Protein AF-0000000085090890 (afdb_homodimer)

Sequence (606 aa):
MTRFHVTATGHSLNYLPEYIATRHGFFKELGLEVSVTVPQPWDLVLDELADGTADAALGGIWVPSMYRNTVKEYTAFAQVSNRCPLALVKRGDSTDFNVAEIRGKTVLMKSGNGASVGLFFKMLLKENGVDPKSVDYIQDLDGVMLSKLFQGGMGDYFVIDNVSARIMVEKNPKLSLAMEMVKDGGEIPWSVYYRETATITPEVLDAQKRFCIGLDKAIKWILEHDAETFKEELAELFPAAPVDILVDLTNNYRRHNMWTTPSVSRVGYERWQLGIADGRLVKDPFPYETIVNDGPASAARSTMTRFHVTATGHSLNYLPEYIATRHGFFKELGLEVSVTVPQPWDLVLDELADGTADAALGGIWVPSMYRNTVKEYTAFAQVSNRCPLALVKRGDSTDFNVAEIRGKTVLMKSGNGASVGLFFKMLLKENGVDPKSVDYIQDLDGVMLSKLFQGGMGDYFVIDNVSARIMVEKNPKLSLAMEMVKDGGEIPWSVYYRETATITPEVLDAQKRFCIGLDKAIKWILEHDAETFKEELAELFPAAPVDILVDLTNNYRRHNMWTTPSVSRVGYERWQLGIADGRLVKDPFPYETIVNDGPASAARST

Solvent-accessible surface area (backbone atoms only — not comparable to full-atom values): 30826 Å² total; per-residue (Å²): 116,45,78,39,31,34,26,23,53,63,88,53,76,68,46,43,34,59,54,45,10,59,74,73,37,40,28,51,75,62,40,30,47,71,46,76,47,64,51,82,64,45,72,50,34,58,53,31,46,73,72,60,73,24,66,28,30,38,37,47,54,63,55,41,52,46,25,46,94,39,76,50,54,33,33,32,38,31,25,56,18,33,19,43,65,35,20,33,34,29,67,46,81,39,84,82,62,54,79,64,69,47,61,74,33,34,35,35,34,42,13,72,90,32,53,59,55,59,34,49,52,40,39,51,34,44,77,63,75,29,61,54,84,48,37,46,67,48,41,28,47,54,58,70,59,47,52,50,41,40,76,31,61,50,59,53,32,37,47,39,47,40,71,59,44,52,54,49,30,71,76,35,78,61,33,26,69,53,44,47,23,40,74,74,58,51,64,23,48,45,27,26,33,28,33,57,47,91,74,66,42,73,68,50,47,50,52,47,20,41,48,27,37,14,36,35,53,21,38,52,49,54,68,74,42,64,36,77,80,48,39,68,58,50,31,70,75,37,71,90,49,61,50,71,58,52,32,54,50,48,42,50,35,57,75,41,44,24,57,81,52,25,46,63,48,66,70,16,39,57,52,43,31,49,29,41,24,74,52,57,56,31,92,60,63,72,60,67,74,75,42,38,47,51,61,29,18,54,54,29,70,75,99,116,45,80,40,32,34,26,24,52,63,88,55,75,67,48,44,34,59,55,47,11,58,75,72,38,41,27,52,76,61,41,30,48,71,46,77,48,63,52,84,63,44,72,50,36,58,54,31,45,73,73,59,73,24,66,28,30,38,37,46,54,64,55,39,52,44,24,46,93,40,75,49,55,31,32,31,40,30,25,56,19,33,19,43,66,37,20,33,34,29,69,46,81,38,84,82,61,53,78,63,70,46,62,73,33,32,35,34,34,43,13,72,89,32,54,59,55,59,32,49,52,39,39,52,34,43,76,64,75,30,63,51,85,48,37,46,67,48,38,28,50,53,58,71,59,47,51,50,40,40,76,31,63,50,62,53,32,38,48,39,49,39,70,61,45,52,54,49,30,72,76,33,79,62,33,25,69,53,44,46,23,40,73,76,58,50,64,23,47,44,27,25,32,29,34,56,47,92,72,66,44,74,68,51,46,51,52,46,20,42,48,27,36,14,36,36,52,20,40,52,50,55,70,73,42,62,38,76,81,47,40,69,58,50,32,67,76,38,71,89,50,64,50,69,58,51,30,54,49,47,43,50,35,56,75,41,44,25,58,82,55,24,47,63,46,65,70,17,40,57,54,43,31,50,28,42,24,74,52,58,55,32,92,60,61,72,59,67,74,76,42,39,46,51,62,29,17,53,52,28,71,74,100

InterPro domains:
  IPR015168 SsuA/THI5-like [PF09084] (14-225)
  IPR027939 NMT1/THI5 family [PTHR31528] (13-245)

Radius of gyration: 25.65 Å; Cα contacts (8 Å, |Δi|>4): 1198; chains: 2; bounding box: 55×78×59 Å

Organism: Talaromyces marneffei (strain ATCC 18224 / CBS 334.59 / QM 7333) (NCBI:txid441960)

Foldseek 3Di:
DAEAEEEELDQDLLQVLLVQLQVVCLLVVLVYDYYYDHDPPSCCRVVCQVVVVHLKYKFFLLVQVLPPPPPFHKAFAWFRFFWDQKFKKFFADLVPFDLQVQFQWEEEEEPSSHDCQVLLVCLQCVVSPHHSVRHHYDHDDDPVVSLVVVVVPPIGMYMGGQQVRVVSCVVPVRMDTNDGGLAVRDTARGITIMHGPVPDDPVSLSSLLSSQLSSQVSLVVLLVDQLVVVLVVQCVSPVPGDSVSSRVVSVVNSVSCRGDGGAGDQVNQVSVQVSSCVVVSDVHRDHPVSHYDNVSRVSSVVD/DAEAEEEELDQDLLQVLLVQLQVVCLLVVLVYDYYYDHDPPSCCRVVCQVVVVHLKYKFFLLVQVLPPPPPFHKAFAWFRFFWDQKFKKFFADLVPFDLQVQFQWEEEEEPSSHNCQVLLVQLQCVVSPHHSVRHHYDHDDDPVVSLVVVVVPPIGMYMGGQQVRVVSCVVPVRMDTNDGGLAVRDTARGITIMHGPVPDDPVSLSSLLSSQLSSQVSLVVLLVDQLVVVLVVQCVSPVPGDSVSSRVVSVVNSVSCRGDGGAGDQVNQVSVQVSSCVVVSDVHRDHPVSHYDNVSRVSSVVD

pLDDT: mean 96.72, std 4.31, range [63.59, 98.94]

Nearest PDB structures (foldseek):
  3ix1-assembly1_A  TM=7.427E-01  e=3.473E-15  Halalkalibacterium halodurans C-125
  4h67-assembly3_H  TM=6.681E-01  e=1.469E-14  Saccharomyces cerevisiae
  4h6d-assembly2_B  TM=6.691E-01  e=1.561E-14  Saccharomyces cerevisiae
  4h67-assembly1_A  TM=6.750E-01  e=3.023E-14  Saccharomyces cerevisiae
  4h67-assembly2_E  TM=6.806E-01  e=5.855E-14  Saccharomyces cerevisiae

Structure (mmCIF, N/CA/C/O backbone):
data_AF-0000000085090890-model_v1
#
loop_
_entity.id
_entity.type
_entity.pdbx_description
1 polymer '4-amino-5-hydroxymethyl-2-methylpyrimidine phosphate synthase'
#
loop_
_atom_site.group_PDB
_atom_site.id
_atom_site.type_symbol
_atom_site.label_atom_id
_atom_site.label_alt_id
_atom_site.label_comp_id
_atom_site.label_asym_id
_atom_site.label_entity_id
_atom_site.label_seq_id
_atom_site.pdbx_PDB_ins_code
_atom_site.Cartn_x
_atom_site.Cartn_y
_atom_site.Cartn_z
_atom_site.occupancy
_atom_site.B_iso_or_equiv
_atom_site.auth_seq_id
_atom_site.auth_comp_id
_atom_site.auth_asym_id
_atom_site.auth_atom_id
_atom_site.pdbx_PDB_model_num
ATOM 1 N N . MET A 1 1 ? -12.609 -18.578 -33.656 1 91 1 MET A N 1
ATOM 2 C CA . MET A 1 1 ? -11.758 -18.609 -32.469 1 91 1 MET A CA 1
ATOM 3 C C . MET A 1 1 ? -12.492 -18.047 -31.266 1 91 1 MET A C 1
ATOM 5 O O . MET A 1 1 ? -13.281 -17.109 -31.406 1 91 1 MET A O 1
ATOM 9 N N . THR A 1 2 ? -12.375 -18.703 -30.141 1 96.56 2 THR A N 1
ATOM 10 C CA . THR A 1 2 ? -12.953 -18.234 -28.891 1 96.56 2 THR A CA 1
ATOM 11 C C . THR A 1 2 ? -12.031 -17.219 -28.203 1 96.56 2 THR A C 1
ATOM 13 O O . THR A 1 2 ? -10.852 -17.5 -28 1 96.56 2 THR A O 1
ATOM 16 N N . ARG A 1 3 ? -12.57 -15.992 -28.047 1 96.56 3 ARG A N 1
ATOM 17 C CA . ARG A 1 3 ? -11.805 -14.977 -27.328 1 96.56 3 ARG A CA 1
ATOM 18 C C . ARG A 1 3 ? -11.617 -15.375 -25.859 1 96.56 3 ARG A C 1
ATOM 20 O O . ARG A 1 3 ? -12.539 -15.883 -25.219 1 96.56 3 ARG A O 1
ATOM 27 N N . PHE A 1 4 ? -10.477 -15.203 -25.328 1 98.69 4 PHE A N 1
ATOM 28 C CA . PHE A 1 4 ? -10.164 -15.422 -23.922 1 98.69 4 PHE A CA 1
ATOM 29 C C . PHE A 1 4 ? -9.227 -14.336 -23.406 1 98.69 4 PHE A C 1
ATOM 31 O O . PHE A 1 4 ? -8.008 -14.414 -23.594 1 98.69 4 PHE A O 1
ATOM 38 N N . HIS A 1 5 ? -9.758 -13.352 -22.719 1 98.81 5 HIS A N 1
ATOM 39 C CA . HIS A 1 5 ? -8.992 -12.195 -22.25 1 98.81 5 HIS A CA 1
ATOM 40 C C . HIS A 1 5 ? -8.641 -12.336 -20.781 1 98.81 5 HIS A C 1
ATOM 42 O O . HIS A 1 5 ? -9.531 -12.469 -19.938 1 98.81 5 HIS A O 1
ATOM 48 N N . VAL A 1 6 ? -7.344 -12.305 -20.5 1 98.88 6 VAL A N 1
ATOM 49 C CA . VAL A 1 6 ? -6.844 -12.375 -19.141 1 98.88 6 VAL A CA 1
ATOM 50 C C . VAL A 1 6 ? -6.453 -10.977 -18.656 1 98.88 6 VAL A C 1
ATOM 52 O O . VAL A 1 6 ? -5.73 -10.258 -19.359 1 98.88 6 VAL A O 1
ATOM 55 N N . THR A 1 7 ? -7.004 -10.492 -17.547 1 98.81 7 THR A N 1
ATOM 56 C CA . THR A 1 7 ? -6.547 -9.297 -16.844 1 98.81 7 THR A CA 1
ATOM 57 C C . THR A 1 7 ? -5.594 -9.656 -15.711 1 98.81 7 THR A C 1
ATOM 59 O O . THR A 1 7 ? -5.973 -10.367 -14.781 1 98.81 7 THR A O 1
ATOM 62 N N . ALA A 1 8 ? -4.363 -9.211 -15.828 1 98.56 8 ALA A N 1
ATOM 63 C CA . ALA A 1 8 ? -3.322 -9.672 -14.914 1 98.56 8 ALA A CA 1
ATOM 64 C C . ALA A 1 8 ? -2.928 -8.578 -13.93 1 98.56 8 ALA A C 1
ATOM 66 O O . ALA A 1 8 ? -2.939 -7.395 -14.273 1 98.56 8 ALA A O 1
ATOM 67 N N . THR A 1 9 ? -2.502 -8.969 -12.734 1 96.81 9 THR A N 1
ATOM 68 C CA . THR A 1 9 ? -2.143 -8.023 -11.688 1 96.81 9 THR A CA 1
ATOM 69 C C . THR A 1 9 ? -0.733 -7.477 -11.914 1 96.81 9 THR A C 1
ATOM 71 O O . THR A 1 9 ? -0.306 -6.547 -11.227 1 96.81 9 THR A O 1
ATOM 74 N N . GLY A 1 10 ? -0.009 -8.07 -12.836 1 95.75 10 GLY A N 1
ATOM 75 C CA . GLY A 1 10 ? 1.329 -7.598 -13.148 1 95.75 10 GLY A CA 1
ATOM 76 C C . GLY A 1 10 ? 1.946 -8.305 -14.344 1 95.75 10 GLY A C 1
ATOM 77 O O . GLY A 1 10 ? 1.341 -9.211 -14.914 1 95.75 10 GLY A O 1
ATOM 78 N N . HIS A 1 11 ? 3.031 -7.824 -14.781 1 97.06 11 HIS A N 1
ATOM 79 C CA . HIS A 1 11 ? 3.904 -8.453 -15.773 1 97.06 11 HIS A CA 1
ATOM 80 C C . HIS A 1 11 ? 5.164 -9.008 -15.117 1 97.06 11 HIS A C 1
ATOM 82 O O . HIS A 1 11 ? 6.004 -8.242 -14.633 1 97.06 11 HIS A O 1
ATOM 88 N N . SER A 1 12 ? 5.262 -10.297 -15.039 1 97.31 12 SER A N 1
ATOM 89 C CA . SER A 1 12 ? 6.309 -10.891 -14.219 1 97.31 12 SER A CA 1
ATOM 90 C C . SER A 1 12 ? 6.895 -12.133 -14.875 1 97.31 12 SER A C 1
ATOM 92 O O . SER A 1 12 ? 6.203 -12.828 -15.633 1 97.31 12 SER A O 1
ATOM 94 N N . LEU A 1 13 ? 8.109 -12.406 -14.531 1 98.75 13 LEU A N 1
ATOM 95 C CA . LEU A 1 13 ? 8.812 -13.547 -15.109 1 98.75 13 LEU A CA 1
ATOM 96 C C . LEU A 1 13 ? 8.117 -14.852 -14.727 1 98.75 13 LEU A C 1
ATOM 98 O O . LEU A 1 13 ? 8.086 -15.797 -15.516 1 98.75 13 LEU A O 1
ATOM 102 N N . ASN A 1 14 ? 7.531 -14.836 -13.531 1 98.75 14 ASN A N 1
ATOM 103 C CA . ASN A 1 14 ? 6.895 -16.062 -13.086 1 98.75 14 ASN A CA 1
ATOM 104 C C . ASN A 1 14 ? 5.629 -16.359 -13.883 1 98.75 14 ASN A C 1
ATOM 106 O O . ASN A 1 14 ? 5.055 -17.453 -13.766 1 98.75 14 ASN A O 1
ATOM 110 N N . TYR A 1 15 ? 5.211 -15.469 -14.766 1 98.81 15 TYR A N 1
ATOM 111 C CA . TYR A 1 15 ? 4.07 -15.695 -15.648 1 98.81 15 TYR A CA 1
ATOM 112 C C . TYR A 1 15 ? 4.527 -16.188 -17.016 1 98.81 15 TYR A C 1
ATOM 114 O O . TYR A 1 15 ? 3.73 -16.25 -17.953 1 98.81 15 TYR A O 1
ATOM 122 N N . LEU A 1 16 ? 5.723 -16.578 -17.219 1 98.88 16 LEU A N 1
ATOM 123 C CA . LEU A 1 16 ? 6.391 -16.891 -18.469 1 98.88 16 LEU A CA 1
ATOM 124 C C . LEU A 1 16 ? 5.598 -17.922 -19.266 1 98.88 16 LEU A C 1
ATOM 126 O O . LEU A 1 16 ? 5.461 -17.812 -20.484 1 98.88 16 LEU A O 1
ATOM 130 N N . PRO A 1 17 ? 5.012 -18.984 -18.656 1 98.88 17 PRO A N 1
ATOM 131 C CA . PRO A 1 17 ? 4.277 -19.984 -19.438 1 98.88 17 PRO A CA 1
ATOM 132 C C . PRO A 1 17 ? 3.139 -19.375 -20.25 1 98.88 17 PRO A C 1
ATOM 134 O O . PRO A 1 17 ? 2.891 -19.797 -21.375 1 98.88 17 PRO A O 1
ATOM 137 N N . GLU A 1 18 ? 2.459 -18.406 -19.656 1 98.88 18 GLU A N 1
ATOM 138 C CA . GLU A 1 18 ? 1.38 -17.75 -20.406 1 98.88 18 GLU A CA 1
ATOM 139 C C . GLU A 1 18 ? 1.915 -17.031 -21.641 1 98.88 18 GLU A C 1
ATOM 141 O O . GLU A 1 18 ? 1.319 -17.109 -22.719 1 98.88 18 GLU A O 1
ATOM 146 N N . TYR A 1 19 ? 3.062 -16.328 -21.438 1 98.75 19 TYR A N 1
ATOM 147 C CA . TYR A 1 19 ? 3.67 -15.609 -22.547 1 98.75 19 TYR A CA 1
ATOM 148 C C . TYR A 1 19 ? 4.098 -16.562 -23.656 1 98.75 19 TYR A C 1
ATOM 150 O O . TYR A 1 19 ? 3.838 -16.312 -24.844 1 98.75 19 TYR A O 1
ATOM 158 N N . ILE A 1 20 ? 4.75 -17.625 -23.297 1 98.75 20 ILE A N 1
ATOM 159 C CA . ILE A 1 20 ? 5.262 -18.609 -24.25 1 98.75 20 ILE A CA 1
ATOM 160 C C . ILE A 1 20 ? 4.098 -19.281 -24.984 1 98.75 20 ILE A C 1
ATOM 162 O O . ILE A 1 20 ? 4.16 -19.484 -26.188 1 98.75 20 ILE A O 1
ATOM 166 N N . ALA A 1 21 ? 3.018 -19.625 -24.25 1 98.75 21 ALA A N 1
ATOM 167 C CA . ALA A 1 21 ? 1.845 -20.234 -24.859 1 98.75 21 ALA A CA 1
ATOM 168 C C . ALA A 1 21 ? 1.273 -19.344 -25.969 1 98.75 21 ALA A C 1
ATOM 170 O O . ALA A 1 21 ? 0.9 -19.828 -27.031 1 98.75 21 ALA A O 1
ATOM 171 N N . THR A 1 22 ? 1.187 -18.078 -25.688 1 98.5 22 THR A N 1
ATOM 172 C CA . THR A 1 22 ? 0.671 -17.125 -26.656 1 98.5 22 THR A CA 1
ATOM 173 C C . THR A 1 22 ? 1.628 -16.984 -27.844 1 98.5 22 THR A C 1
ATOM 175 O O . THR A 1 22 ? 1.212 -17.094 -29 1 98.5 22 THR A O 1
ATOM 178 N N . ARG A 1 23 ? 2.893 -16.797 -27.562 1 98.19 23 ARG A N 1
ATOM 179 C CA . ARG A 1 23 ? 3.9 -16.516 -28.578 1 98.19 23 ARG A CA 1
ATOM 180 C C . ARG A 1 23 ? 4.09 -17.719 -29.5 1 98.19 23 ARG A C 1
ATOM 182 O O . ARG A 1 23 ? 4.328 -17.547 -30.703 1 98.19 23 ARG A O 1
ATOM 189 N N . HIS A 1 24 ? 4 -18.922 -28.953 1 98.56 24 HIS A N 1
ATOM 190 C CA . HIS A 1 24 ? 4.281 -20.125 -29.734 1 98.56 24 HIS A CA 1
ATOM 191 C C . HIS A 1 24 ? 3.01 -20.688 -30.359 1 98.56 24 HIS A C 1
ATOM 193 O O . HIS A 1 24 ? 3.037 -21.75 -30.984 1 98.56 24 HIS A O 1
ATOM 199 N N . GLY A 1 25 ? 1.839 -20.094 -30.062 1 98.44 25 GLY A N 1
ATOM 200 C CA . GLY A 1 25 ? 0.59 -20.453 -30.719 1 98.44 25 GLY A CA 1
ATOM 201 C C . GLY A 1 25 ? -0.094 -21.641 -30.062 1 98.44 25 GLY A C 1
ATOM 202 O O . GLY A 1 25 ? -0.951 -22.281 -30.672 1 98.44 25 GLY A O 1
ATOM 203 N N . PHE A 1 26 ? 0.243 -21.938 -28.859 1 98.62 26 PHE A N 1
ATOM 204 C CA . PHE A 1 26 ? -0.331 -23.094 -28.203 1 98.62 26 PHE A CA 1
ATOM 205 C C . PHE A 1 26 ? -1.809 -22.875 -27.891 1 98.62 26 PHE A C 1
ATOM 207 O O . PHE A 1 26 ? -2.602 -23.812 -27.922 1 98.62 26 PHE A O 1
ATOM 214 N N . PHE A 1 27 ? -2.215 -21.656 -27.578 1 98.75 27 PHE A N 1
ATOM 215 C CA . PHE A 1 27 ? -3.621 -21.328 -27.375 1 98.75 27 PHE A CA 1
ATOM 216 C C . PHE A 1 27 ? -4.379 -21.328 -28.703 1 98.75 27 PHE A C 1
ATOM 218 O O . PHE A 1 27 ? -5.484 -21.875 -28.781 1 98.75 27 PHE A O 1
ATOM 225 N N . LYS A 1 28 ? -3.73 -20.812 -29.719 1 98.31 28 LYS A N 1
ATOM 226 C CA . LYS A 1 28 ? -4.355 -20.719 -31.031 1 98.31 28 LYS A CA 1
ATOM 227 C C . LYS A 1 28 ? -4.676 -22.094 -31.594 1 98.31 28 LYS A C 1
ATOM 229 O O . LYS A 1 28 ? -5.711 -22.297 -32.219 1 98.31 28 LYS A O 1
ATOM 234 N N . GLU A 1 29 ? -3.822 -23 -31.344 1 97.88 29 GLU A N 1
ATOM 235 C CA . GLU A 1 29 ? -4.023 -24.375 -31.781 1 97.88 29 GLU A CA 1
ATOM 236 C C . GLU A 1 29 ? -5.297 -24.969 -31.188 1 97.88 29 GLU A C 1
ATOM 238 O O . GLU A 1 29 ? -5.891 -25.875 -31.766 1 97.88 29 GLU A O 1
ATOM 243 N N . LEU A 1 30 ? -5.703 -24.438 -30.094 1 97.75 30 LEU A N 1
ATOM 244 C CA . LEU A 1 30 ? -6.859 -24.938 -29.375 1 97.75 30 LEU A CA 1
ATOM 245 C C . LEU A 1 30 ? -8.094 -24.078 -29.641 1 97.75 30 LEU A C 1
ATOM 247 O O . LEU A 1 30 ? -9.102 -24.203 -28.938 1 97.75 30 LEU A O 1
ATOM 251 N N . GLY A 1 31 ? -7.93 -23.172 -30.578 1 98.25 31 GLY A N 1
ATOM 252 C CA . GLY A 1 31 ? -9.047 -22.312 -30.953 1 98.25 31 GLY A CA 1
ATOM 253 C C . GLY A 1 31 ? -9.289 -21.172 -29.984 1 98.25 31 GLY A C 1
ATOM 254 O O . GLY A 1 31 ? -10.406 -20.688 -29.859 1 98.25 31 GLY A O 1
ATOM 255 N N . LEU A 1 32 ? -8.305 -20.781 -29.219 1 98.38 32 LEU A N 1
ATOM 256 C CA . LEU A 1 32 ? -8.422 -19.703 -28.266 1 98.38 32 LEU A CA 1
ATOM 257 C C . LEU A 1 32 ? -7.574 -18.5 -28.688 1 98.38 32 LEU A C 1
ATOM 259 O O . LEU A 1 32 ? -6.406 -18.656 -29.062 1 98.38 32 LEU A O 1
ATOM 263 N N . GLU A 1 33 ? -8.156 -17.422 -28.766 1 98.12 33 GLU A N 1
ATOM 264 C CA . GLU A 1 33 ? -7.434 -16.156 -28.906 1 98.12 33 GLU A CA 1
ATOM 265 C C . GLU A 1 33 ? -7.207 -15.492 -27.547 1 98.12 33 GLU A C 1
ATOM 267 O O . GLU A 1 33 ? -8.047 -14.719 -27.078 1 98.12 33 GLU A O 1
ATOM 272 N N . VAL A 1 34 ? -6.062 -15.688 -27.031 1 98.56 34 VAL A N 1
ATOM 273 C CA . VAL A 1 34 ? -5.758 -15.219 -25.688 1 98.56 34 VAL A CA 1
ATOM 274 C C . VAL A 1 34 ? -5.109 -13.836 -25.75 1 98.56 34 VAL A C 1
ATOM 276 O O . VAL A 1 34 ? -4.195 -13.609 -26.547 1 98.56 34 VAL A O 1
ATOM 279 N N . SER A 1 35 ? -5.594 -12.875 -25.031 1 98.44 35 SER A N 1
ATOM 280 C CA . SER A 1 35 ? -5.008 -11.555 -24.844 1 98.44 35 SER A CA 1
ATOM 281 C C . SER A 1 35 ? -4.867 -11.227 -23.359 1 98.44 35 SER A C 1
ATOM 283 O O . SER A 1 35 ? -5.535 -11.828 -22.516 1 98.44 35 SER A O 1
ATOM 285 N N . VAL A 1 36 ? -3.918 -10.312 -23.094 1 98.44 36 VAL A N 1
ATOM 286 C CA . VAL A 1 36 ? -3.629 -9.984 -21.703 1 98.44 36 VAL A CA 1
ATOM 287 C C . VAL A 1 36 ? -3.559 -8.469 -21.531 1 98.44 36 VAL A C 1
ATOM 289 O O . VAL A 1 36 ? -3.016 -7.77 -22.391 1 98.44 36 VAL A O 1
ATOM 292 N N . THR A 1 37 ? -4.152 -7.949 -20.484 1 98 37 THR A N 1
ATOM 293 C CA . THR A 1 37 ? -3.949 -6.57 -20.047 1 98 37 THR A CA 1
ATOM 294 C C . THR A 1 37 ? -3.432 -6.535 -18.609 1 98 37 THR A C 1
ATOM 296 O O . THR A 1 37 ? -3.625 -7.488 -17.859 1 98 37 THR A O 1
ATOM 299 N N . VAL A 1 38 ? -2.717 -5.539 -18.266 1 97.75 38 VAL A N 1
ATOM 300 C CA . VAL A 1 38 ? -2.223 -5.277 -16.922 1 97.75 38 VAL A CA 1
ATOM 301 C C . VAL A 1 38 ? -2.701 -3.902 -16.453 1 97.75 38 VAL A C 1
ATOM 303 O O . VAL A 1 38 ? -1.981 -2.91 -16.578 1 97.75 38 VAL A O 1
ATOM 306 N N . PRO A 1 39 ? -3.781 -3.893 -15.852 1 96.19 39 PRO A N 1
ATOM 307 C CA . PRO A 1 39 ? -4.301 -2.586 -15.438 1 96.19 39 PRO A CA 1
ATOM 308 C C . PRO A 1 39 ? -3.59 -2.029 -14.211 1 96.19 39 PRO A C 1
ATOM 310 O O . PRO A 1 39 ? -3.002 -2.791 -13.43 1 96.19 39 PRO A O 1
ATOM 313 N N . GLN A 1 40 ? -3.668 -0.726 -14.016 1 90.56 40 GLN A N 1
ATOM 314 C CA . GLN A 1 40 ? -3.156 -0.003 -12.859 1 90.56 40 GLN A CA 1
ATOM 315 C C . GLN A 1 40 ? -4.199 0.969 -12.312 1 90.56 40 GLN A C 1
ATOM 317 O O . GLN A 1 40 ? -4.785 1.748 -13.062 1 90.56 40 GLN A O 1
ATOM 322 N N . PRO A 1 41 ? -4.375 0.906 -11 1 88.62 41 PRO A N 1
ATOM 323 C CA . PRO A 1 41 ? -3.844 0.007 -9.969 1 88.62 41 PRO A CA 1
ATOM 324 C C . PRO A 1 41 ? -4.297 -1.438 -10.164 1 88.62 41 PRO A C 1
ATOM 326 O O . PRO A 1 41 ? -5.23 -1.701 -10.922 1 88.62 41 PRO A O 1
ATOM 329 N N . TRP A 1 42 ? -3.672 -2.373 -9.516 1 92.44 42 TRP A N 1
ATOM 330 C CA . TRP A 1 42 ? -3.814 -3.791 -9.828 1 92.44 42 TRP A CA 1
ATOM 331 C C . TRP A 1 42 ? -5.254 -4.254 -9.617 1 92.44 42 TRP A C 1
ATOM 333 O O . TRP A 1 42 ? -5.715 -5.188 -10.281 1 92.44 42 TRP A O 1
ATOM 343 N N . ASP A 1 43 ? -5.965 -3.74 -8.711 1 93.56 43 ASP A N 1
ATOM 344 C CA . ASP A 1 43 ? -7.266 -4.27 -8.312 1 93.56 43 ASP A CA 1
ATOM 345 C C . ASP A 1 43 ? -8.336 -3.943 -9.352 1 93.56 43 ASP A C 1
ATOM 347 O O . ASP A 1 43 ? -9.469 -4.418 -9.258 1 93.56 43 ASP A O 1
ATOM 351 N N . LEU A 1 44 ? -8.023 -3.186 -10.453 1 95.75 44 LEU A N 1
ATOM 352 C CA . LEU A 1 44 ? -8.922 -2.975 -11.578 1 95.75 44 LEU A CA 1
ATOM 353 C C . LEU A 1 44 ? -9.242 -4.293 -12.273 1 95.75 44 LEU A C 1
ATOM 355 O O . LEU A 1 44 ? -10.203 -4.379 -13.047 1 95.75 44 LEU A O 1
ATOM 359 N N . VAL A 1 45 ? -8.492 -5.332 -11.984 1 98 45 VAL A N 1
ATOM 360 C CA . VAL A 1 45 ? -8.781 -6.645 -12.562 1 98 45 VAL A CA 1
ATOM 361 C C . VAL A 1 45 ? -10.164 -7.109 -12.125 1 98 45 VAL A C 1
ATOM 363 O O . VAL A 1 45 ? -10.875 -7.773 -12.883 1 98 45 VAL A O 1
ATOM 366 N N . LEU A 1 46 ? -10.555 -6.762 -10.922 1 97.75 46 LEU A N 1
ATOM 367 C CA . LEU A 1 46 ? -11.852 -7.18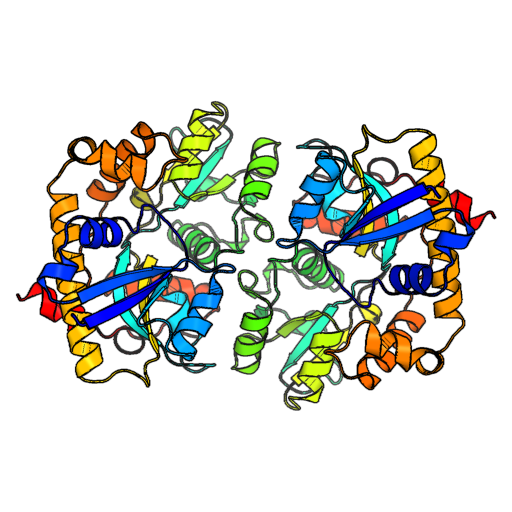4 -10.406 1 97.75 46 LEU A CA 1
ATOM 368 C C . LEU A 1 46 ? -12.984 -6.449 -11.125 1 97.75 46 LEU A C 1
ATOM 370 O O . LEU A 1 46 ? -14.055 -7.02 -11.344 1 97.75 46 LEU A O 1
ATOM 374 N N . ASP A 1 47 ? -12.734 -5.18 -11.453 1 97.5 47 ASP A N 1
ATOM 375 C CA . ASP A 1 47 ? -13.703 -4.43 -12.25 1 97.5 47 ASP A CA 1
ATOM 376 C C . ASP A 1 47 ? -13.875 -5.047 -13.633 1 97.5 47 ASP A C 1
ATOM 378 O O . ASP A 1 47 ? -14.992 -5.152 -14.141 1 97.5 47 ASP A O 1
ATOM 382 N N . GLU A 1 48 ? -12.812 -5.434 -14.195 1 98.38 48 GLU A N 1
ATOM 383 C CA . GLU A 1 48 ? -12.836 -6.016 -15.539 1 98.38 48 GLU A CA 1
ATOM 384 C C . GLU A 1 48 ? -13.531 -7.375 -15.531 1 98.38 48 GLU A C 1
ATOM 386 O O . GLU A 1 48 ? -14.172 -7.754 -16.516 1 98.38 48 GLU A O 1
ATOM 391 N N . LEU A 1 49 ? -13.422 -8.133 -14.453 1 98.44 49 LEU A N 1
ATOM 392 C CA . LEU A 1 49 ? -14.211 -9.352 -14.305 1 98.44 49 LEU A CA 1
ATOM 393 C C . LEU A 1 49 ? -15.695 -9.031 -14.195 1 98.44 49 LEU A C 1
ATOM 395 O O . LEU A 1 49 ? -16.516 -9.641 -14.875 1 98.44 49 LEU A O 1
ATOM 399 N N . ALA A 1 50 ? -15.977 -8.062 -13.406 1 97.5 50 ALA A N 1
ATOM 400 C CA . ALA A 1 50 ? -17.359 -7.719 -13.094 1 97.5 50 ALA A CA 1
ATOM 401 C C . ALA A 1 50 ? -18.094 -7.234 -14.336 1 97.5 50 ALA A C 1
ATOM 403 O O . ALA A 1 50 ? -19.281 -7.543 -14.523 1 97.5 50 ALA A O 1
ATOM 404 N N . ASP A 1 51 ? -17.391 -6.445 -15.133 1 97.25 51 ASP A N 1
ATOM 405 C CA . ASP A 1 51 ? -18.094 -5.859 -16.266 1 97.25 51 ASP A CA 1
ATOM 406 C C . ASP A 1 51 ? -18 -6.77 -17.5 1 97.25 51 ASP A C 1
ATOM 408 O O . ASP A 1 51 ? -18.516 -6.426 -18.562 1 97.25 51 ASP A O 1
ATOM 412 N N . GLY A 1 52 ? -17.297 -7.867 -17.406 1 96.19 52 GLY A N 1
ATOM 413 C CA . GLY A 1 52 ? -17.297 -8.867 -18.453 1 96.19 52 GLY A CA 1
ATOM 414 C C . GLY A 1 52 ? -16.219 -8.625 -19.5 1 96.19 52 GLY A C 1
ATOM 415 O O . GLY A 1 52 ? -16.109 -9.383 -20.469 1 96.19 52 GLY A O 1
ATOM 416 N N . THR A 1 53 ? -15.414 -7.602 -19.234 1 97.38 53 THR A N 1
ATOM 417 C CA . THR A 1 53 ? -14.344 -7.305 -20.188 1 97.38 53 THR A CA 1
ATOM 418 C C . THR A 1 53 ? -13.273 -8.391 -20.156 1 97.38 53 THR A C 1
ATOM 420 O O . THR A 1 53 ? -12.641 -8.68 -21.172 1 97.38 53 THR A O 1
ATOM 423 N N . ALA A 1 54 ? -13.078 -8.969 -19.016 1 98.69 54 ALA A N 1
ATOM 424 C CA . ALA A 1 54 ? -12.086 -10.031 -18.891 1 98.69 54 ALA A CA 1
ATOM 425 C C . ALA A 1 54 ? -12.75 -11.383 -18.625 1 98.69 54 ALA A C 1
ATOM 427 O O . ALA A 1 54 ? -13.812 -11.445 -18 1 98.69 54 ALA A O 1
ATOM 428 N N . ASP A 1 55 ? -12.086 -12.414 -19.109 1 98.75 55 ASP A N 1
ATOM 429 C CA . ASP A 1 55 ? -12.586 -13.773 -18.922 1 98.75 55 ASP A CA 1
ATOM 430 C C . ASP A 1 55 ? -11.953 -14.422 -17.703 1 98.75 55 ASP A C 1
ATOM 432 O O . ASP A 1 55 ? -12.5 -15.383 -17.141 1 98.75 55 ASP A O 1
ATOM 436 N N . ALA A 1 56 ? -10.812 -13.961 -17.312 1 98.88 56 ALA A N 1
ATOM 437 C CA . ALA A 1 56 ? -10.102 -14.453 -16.141 1 98.88 56 ALA A CA 1
ATOM 438 C C . ALA A 1 56 ? -9.164 -13.383 -15.578 1 98.88 56 ALA A C 1
ATOM 440 O O . ALA A 1 56 ? -8.625 -12.562 -16.328 1 98.88 56 ALA A O 1
ATOM 441 N N . ALA A 1 57 ? -9.016 -13.359 -14.297 1 98.88 57 ALA A N 1
ATOM 442 C CA . ALA A 1 57 ? -7.98 -12.57 -13.641 1 98.88 57 ALA A CA 1
ATOM 443 C C . ALA A 1 57 ? -6.781 -13.438 -13.273 1 98.88 57 ALA A C 1
ATOM 445 O O . ALA A 1 57 ? -6.945 -14.586 -12.852 1 98.88 57 ALA A O 1
ATOM 446 N N . LEU A 1 58 ? -5.609 -12.953 -13.492 1 98.81 58 LEU A N 1
ATOM 447 C CA . LEU A 1 58 ? -4.371 -13.562 -13.031 1 98.81 58 LEU A CA 1
ATOM 448 C C . LEU A 1 58 ? -3.832 -12.836 -11.797 1 98.81 58 LEU A C 1
ATOM 450 O O . LEU A 1 58 ? -3.49 -11.656 -11.875 1 98.81 58 LEU A O 1
ATOM 454 N N . GLY A 1 59 ? -3.828 -13.484 -10.664 1 97.75 59 GLY A N 1
ATOM 455 C CA . GLY A 1 59 ? -3.396 -12.891 -9.406 1 97.75 59 GLY A CA 1
ATOM 456 C C . GLY A 1 59 ? -3.279 -13.906 -8.281 1 97.75 59 GLY A C 1
ATOM 457 O O . GLY A 1 59 ? -3.109 -15.102 -8.531 1 97.75 59 GLY A O 1
ATOM 458 N N . GLY A 1 60 ? -3.246 -13.43 -7.113 1 97.69 60 GLY A N 1
ATOM 459 C CA . GLY A 1 60 ? -3.064 -14.297 -5.961 1 97.69 60 GLY A CA 1
ATOM 460 C C . GLY A 1 60 ? -4.359 -14.922 -5.473 1 97.69 60 GLY A C 1
ATOM 461 O O . GLY A 1 60 ? -5.41 -14.281 -5.488 1 97.69 60 GLY A O 1
ATOM 462 N N . ILE A 1 61 ? -4.27 -16.094 -4.938 1 98.38 61 ILE A N 1
ATOM 463 C CA . ILE A 1 61 ? -5.441 -16.844 -4.496 1 98.38 61 ILE A CA 1
ATOM 464 C C . ILE A 1 61 ? -5.996 -16.219 -3.217 1 98.38 61 ILE A C 1
ATOM 466 O O . ILE A 1 61 ? -7.105 -16.547 -2.789 1 98.38 61 ILE A O 1
ATOM 470 N N . TRP A 1 62 ? -5.23 -15.305 -2.578 1 97.69 62 TRP A N 1
ATOM 471 C CA . TRP A 1 62 ? -5.715 -14.562 -1.419 1 97.69 62 TRP A CA 1
ATOM 472 C C . TRP A 1 62 ? -6.918 -13.703 -1.788 1 97.69 62 TRP A C 1
ATOM 474 O O . TRP A 1 62 ? -7.766 -13.414 -0.94 1 97.69 62 TRP A O 1
ATOM 484 N N . VAL A 1 63 ? -7.074 -13.289 -3.049 1 98.06 63 VAL A N 1
ATOM 485 C CA . VAL A 1 63 ? -8.203 -12.461 -3.459 1 98.06 63 VAL A CA 1
ATOM 486 C C . VAL A 1 63 ? -9.484 -13.281 -3.434 1 98.06 63 VAL A C 1
ATOM 488 O O . VAL A 1 63 ? -10.43 -12.961 -2.705 1 98.06 63 VAL A O 1
ATOM 491 N N . PRO A 1 64 ? -9.531 -14.453 -4.176 1 98.56 64 PRO A N 1
ATOM 492 C CA . PRO A 1 64 ? -10.727 -15.281 -4.031 1 98.56 64 PRO A CA 1
ATOM 493 C C . PRO A 1 64 ? -11.016 -15.656 -2.58 1 98.56 64 PRO A C 1
ATOM 495 O O . PRO A 1 64 ? -12.18 -15.734 -2.176 1 98.56 64 PRO A O 1
ATOM 498 N N . SER A 1 65 ? -10.008 -15.867 -1.807 1 98.56 65 SER A N 1
ATOM 499 C CA . SER A 1 65 ? -10.195 -16.281 -0.418 1 98.56 65 SER A CA 1
ATOM 500 C C . SER A 1 65 ? -10.82 -15.156 0.41 1 98.56 65 SER A C 1
ATOM 502 O O . SER A 1 65 ? -11.844 -15.367 1.062 1 98.56 65 SER A O 1
ATOM 504 N N . MET A 1 66 ? -10.25 -13.945 0.351 1 97.62 66 MET A N 1
ATOM 505 C CA . MET A 1 66 ? -10.703 -12.883 1.241 1 97.62 66 MET A CA 1
ATOM 506 C C . MET A 1 66 ? -12.078 -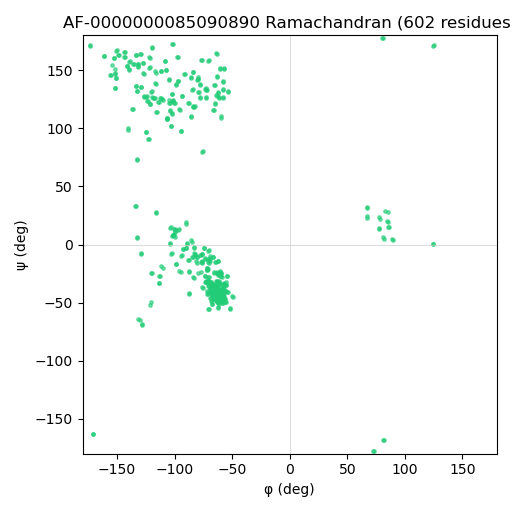12.375 0.825 1 97.62 66 MET A C 1
ATOM 508 O O . MET A 1 66 ? -12.812 -11.805 1.641 1 97.62 66 MET A O 1
ATOM 512 N N . TYR A 1 67 ? -12.445 -12.633 -0.439 1 98.06 67 TYR A N 1
ATOM 513 C CA . TYR A 1 67 ? -13.742 -12.18 -0.921 1 98.06 67 TYR A CA 1
ATOM 514 C C . TYR A 1 67 ? -14.828 -13.219 -0.624 1 98.06 67 TYR A C 1
ATOM 516 O O . TYR A 1 67 ? -16.016 -12.891 -0.609 1 98.06 67 TYR A O 1
ATOM 524 N N . ARG A 1 68 ? -14.43 -14.469 -0.446 1 98.31 68 ARG A N 1
ATOM 525 C CA . ARG A 1 68 ? -15.383 -15.555 -0.244 1 98.31 68 ARG A CA 1
ATOM 526 C C . ARG A 1 68 ? -16.203 -15.328 1.017 1 98.31 68 ARG A C 1
ATOM 528 O O . ARG A 1 68 ? -15.656 -15.141 2.104 1 98.31 68 ARG A O 1
ATOM 535 N N . ASN A 1 69 ? -17.531 -15.359 0.965 1 96.31 69 ASN A N 1
ATOM 536 C CA . ASN A 1 69 ? -18.484 -15.164 2.053 1 96.31 69 ASN A CA 1
ATOM 537 C C . ASN A 1 69 ? -18.453 -13.742 2.586 1 96.31 69 ASN A C 1
ATOM 539 O O . ASN A 1 69 ? -18.844 -13.492 3.729 1 96.31 69 ASN A O 1
ATOM 543 N N . THR A 1 70 ? -18 -12.766 1.814 1 94.56 70 THR A N 1
ATOM 544 C CA . THR A 1 70 ? -17.922 -11.367 2.227 1 94.56 70 THR A CA 1
ATOM 545 C C . THR A 1 70 ? -18.547 -10.453 1.176 1 94.56 70 THR A C 1
ATOM 547 O O . THR A 1 70 ? -19.641 -9.93 1.377 1 94.56 70 THR A O 1
ATOM 550 N N . VAL A 1 71 ? -17.969 -10.375 -0.018 1 95.56 71 VAL A N 1
ATOM 551 C CA . VAL A 1 71 ? -18.406 -9.406 -1.022 1 95.56 71 VAL A CA 1
ATOM 552 C C . VAL A 1 71 ? -18.859 -10.141 -2.283 1 95.56 71 VAL A C 1
ATOM 554 O O . VAL A 1 71 ? -19.953 -9.891 -2.797 1 95.56 71 VAL A O 1
ATOM 557 N N . LYS A 1 72 ? -18.125 -11.016 -2.791 1 96.56 72 LYS A N 1
ATOM 558 C CA . LYS A 1 72 ? -18.297 -11.688 -4.074 1 96.56 72 LYS A CA 1
ATOM 559 C C . LYS A 1 72 ? -17.625 -13.062 -4.066 1 96.56 72 LYS A C 1
ATOM 561 O O . LYS A 1 72 ? -16.641 -13.281 -3.348 1 96.56 72 LYS A O 1
ATOM 566 N N . GLU A 1 73 ? -18.078 -13.953 -4.855 1 98.5 73 GLU A N 1
ATOM 567 C CA . GLU A 1 73 ? -17.484 -15.281 -4.953 1 98.5 73 GLU A CA 1
ATOM 568 C C . GLU A 1 73 ? -16.656 -15.43 -6.234 1 98.5 73 GLU A C 1
ATOM 570 O O . GLU A 1 73 ? -17.172 -15.188 -7.332 1 98.5 73 GLU A O 1
ATOM 575 N N . TYR A 1 74 ? -15.461 -15.781 -6.121 1 98.81 74 TYR A N 1
ATOM 576 C CA . TYR A 1 74 ? -14.562 -16.109 -7.227 1 98.81 74 TYR A CA 1
ATOM 577 C C . TYR A 1 74 ? -14.109 -17.547 -7.156 1 98.81 74 TYR A C 1
ATOM 579 O O . TYR A 1 74 ? -13.961 -18.109 -6.066 1 98.81 74 TYR A O 1
ATOM 587 N N . THR A 1 75 ? -13.859 -18.156 -8.281 1 98.88 75 THR A N 1
ATOM 588 C CA . THR A 1 75 ? -13.344 -19.516 -8.375 1 98.88 75 THR A CA 1
ATOM 589 C C . THR A 1 75 ? -12.055 -19.562 -9.18 1 98.88 75 THR A C 1
ATOM 591 O O . THR A 1 75 ? -12 -19.062 -10.305 1 98.88 75 THR A O 1
ATOM 594 N N . ALA A 1 76 ? -11.031 -20.078 -8.57 1 98.94 76 ALA A N 1
ATOM 595 C CA . ALA A 1 76 ? -9.773 -20.312 -9.281 1 98.94 76 ALA A CA 1
ATOM 596 C C . ALA A 1 76 ? -9.844 -21.609 -10.086 1 98.94 76 ALA A C 1
ATOM 598 O O . ALA A 1 76 ? -10.391 -22.609 -9.625 1 98.94 76 ALA A O 1
ATOM 599 N N . PHE A 1 77 ? -9.227 -21.609 -11.336 1 98.88 77 PHE A N 1
ATOM 600 C CA . PHE A 1 77 ? -9.367 -22.812 -12.148 1 98.88 77 PHE A CA 1
ATOM 601 C C . PHE A 1 77 ? -8.008 -23.297 -12.641 1 98.88 77 PHE A C 1
ATOM 603 O O . PHE A 1 77 ? -7.898 -24.391 -13.18 1 98.88 77 PHE A O 1
ATOM 610 N N . ALA A 1 78 ? -6.949 -22.5 -12.398 1 98.81 78 ALA A N 1
ATOM 611 C CA . ALA A 1 78 ? -5.609 -22.859 -12.852 1 98.81 78 ALA A CA 1
ATOM 612 C C . ALA A 1 78 ? -4.539 -22.078 -12.102 1 98.81 78 ALA A C 1
ATOM 614 O O . ALA A 1 78 ? -4.84 -21.062 -11.461 1 98.81 78 ALA A O 1
ATOM 615 N N . GLN A 1 79 ? -3.328 -22.547 -12.148 1 98.62 79 GLN A N 1
ATOM 616 C CA . GLN A 1 79 ? -2.158 -21.891 -11.562 1 98.62 79 GLN A CA 1
ATOM 617 C C . GLN A 1 79 ? -1.044 -21.734 -12.586 1 98.62 79 GLN A C 1
ATOM 619 O O . GLN A 1 79 ? -0.887 -22.578 -13.477 1 98.62 79 GLN A O 1
ATOM 624 N N . VAL A 1 80 ? -0.291 -20.641 -12.43 1 98.75 80 VAL A N 1
ATOM 625 C CA . VAL A 1 80 ? 0.868 -20.5 -13.305 1 98.75 80 VAL A CA 1
ATOM 626 C C . VAL A 1 80 ? 2.143 -20.422 -12.469 1 98.75 80 VAL A C 1
ATOM 628 O O . VAL A 1 80 ? 3.23 -20.75 -12.953 1 98.75 80 VAL A O 1
ATOM 631 N N . SER A 1 81 ? 2.086 -20 -11.188 1 98.5 81 SER A N 1
ATOM 632 C CA . SER A 1 81 ? 3.242 -19.891 -10.305 1 98.5 81 SER A CA 1
ATOM 633 C C . SER A 1 81 ? 3.064 -20.75 -9.055 1 98.5 81 SER A C 1
ATOM 635 O O . SER A 1 81 ? 2.174 -20.484 -8.242 1 98.5 81 SER A O 1
ATOM 637 N N . ASN A 1 82 ? 3.984 -21.703 -8.836 1 98.56 82 ASN A N 1
ATOM 638 C CA . ASN A 1 82 ? 3.889 -22.656 -7.734 1 98.56 82 ASN A CA 1
ATOM 639 C C . ASN A 1 82 ? 4.844 -22.297 -6.602 1 98.56 82 ASN A C 1
ATOM 641 O O . ASN A 1 82 ? 4.977 -23.047 -5.633 1 98.56 82 ASN A O 1
ATOM 645 N N . ARG A 1 83 ? 5.59 -21.203 -6.746 1 98.62 83 ARG A N 1
ATOM 646 C CA . ARG A 1 83 ? 6.535 -20.703 -5.758 1 98.62 83 ARG A CA 1
ATOM 647 C C . ARG A 1 83 ? 6.469 -19.172 -5.668 1 98.62 83 ARG A C 1
ATOM 649 O O . ARG A 1 83 ? 5.941 -18.516 -6.57 1 98.62 83 ARG A O 1
ATOM 656 N N . CYS A 1 84 ? 6.887 -18.641 -4.578 1 98.12 84 CYS A N 1
ATOM 657 C CA . CYS A 1 84 ? 7.027 -17.188 -4.395 1 98.12 84 CYS A CA 1
ATOM 658 C C . CYS A 1 84 ? 8.219 -16.656 -5.188 1 98.12 84 CYS A C 1
ATOM 660 O O . CYS A 1 84 ? 9.336 -17.156 -5.047 1 98.12 84 CYS A O 1
ATOM 662 N N . PRO A 1 85 ? 8.023 -15.633 -6.023 1 98.25 85 PRO A N 1
ATOM 663 C CA . PRO A 1 85 ? 9.086 -15.117 -6.891 1 98.25 85 PRO A CA 1
ATOM 664 C C . PRO A 1 85 ? 9.898 -14.008 -6.234 1 98.25 85 PRO A C 1
ATOM 666 O O . PRO A 1 85 ? 10.594 -13.258 -6.926 1 98.25 85 PRO A O 1
ATOM 669 N N . LEU A 1 86 ? 9.844 -13.852 -4.93 1 97.88 86 LEU A N 1
ATOM 670 C CA . LEU A 1 86 ? 10.492 -12.758 -4.219 1 97.88 86 LEU A CA 1
ATOM 671 C C . LEU A 1 86 ? 11.844 -13.195 -3.668 1 97.88 86 LEU A C 1
ATOM 673 O O . LEU A 1 86 ? 12.141 -14.391 -3.602 1 97.88 86 LEU A O 1
ATOM 677 N N . ALA A 1 87 ? 12.633 -12.242 -3.363 1 98.19 87 ALA A N 1
ATOM 678 C CA . ALA A 1 87 ? 13.93 -12.445 -2.723 1 98.19 87 ALA A CA 1
ATOM 679 C C . ALA A 1 87 ? 14.109 -11.508 -1.533 1 98.19 87 ALA A C 1
ATOM 681 O O . ALA A 1 87 ? 13.406 -10.5 -1.417 1 98.19 87 ALA A O 1
ATOM 682 N N . LEU A 1 88 ? 14.922 -11.898 -0.63 1 98.25 88 LEU A N 1
ATOM 683 C CA . LEU A 1 88 ? 15.336 -11.094 0.515 1 98.25 88 LEU A CA 1
ATOM 684 C C . LEU A 1 88 ? 16.75 -10.562 0.319 1 98.25 88 LEU A C 1
ATOM 686 O O . LEU A 1 88 ? 17.703 -11.336 0.207 1 98.25 88 LEU A O 1
ATOM 690 N N . VAL A 1 89 ? 16.859 -9.25 0.223 1 98.5 89 VAL A N 1
ATOM 691 C CA . VAL A 1 89 ? 18.156 -8.594 0.078 1 98.5 89 VAL A CA 1
ATOM 692 C C . VAL A 1 89 ? 18.641 -8.109 1.439 1 98.5 89 VAL A C 1
ATOM 694 O O . VAL A 1 89 ? 17.844 -7.652 2.266 1 98.5 89 VAL A O 1
ATOM 697 N N . LYS A 1 90 ? 19.844 -8.211 1.716 1 97.88 90 LYS A N 1
ATOM 698 C CA . LYS A 1 90 ? 20.438 -7.695 2.947 1 97.88 90 LYS A CA 1
ATOM 699 C C . LYS A 1 90 ? 21.719 -6.918 2.66 1 97.88 90 LYS A C 1
ATOM 701 O O . LYS A 1 90 ? 22.266 -6.992 1.556 1 97.88 90 LYS A O 1
ATOM 706 N N . ARG A 1 91 ? 22.109 -6.16 3.633 1 95.38 91 ARG A N 1
ATOM 707 C CA . ARG A 1 91 ? 23.422 -5.508 3.592 1 95.38 91 ARG A CA 1
ATOM 708 C C . ARG A 1 91 ? 24.531 -6.477 3.988 1 95.38 91 ARG A C 1
ATOM 710 O O . ARG A 1 91 ? 24.328 -7.34 4.844 1 95.38 91 ARG A O 1
ATOM 717 N N . GLY A 1 92 ? 25.672 -6.391 3.389 1 93 92 GLY A N 1
ATOM 718 C CA . GLY A 1 92 ? 26.828 -7.223 3.715 1 93 92 GLY A CA 1
ATOM 719 C C . GLY A 1 92 ? 26.766 -8.602 3.082 1 93 92 GLY A C 1
ATOM 720 O O . GLY A 1 92 ? 25.938 -8.852 2.199 1 93 92 GLY A O 1
ATOM 721 N N . ASP A 1 93 ? 27.641 -9.469 3.516 1 91.19 93 ASP A N 1
ATOM 722 C CA . ASP A 1 93 ? 27.797 -10.82 2.982 1 91.19 93 ASP A CA 1
ATOM 723 C C . ASP A 1 93 ? 26.703 -11.742 3.516 1 91.19 93 ASP A C 1
ATOM 725 O O . ASP A 1 93 ? 26.344 -11.664 4.691 1 91.19 93 ASP A O 1
ATOM 729 N N . SER A 1 94 ? 26.188 -12.555 2.645 1 88.06 94 SER A N 1
ATOM 730 C CA . SER A 1 94 ? 25.094 -13.445 3.031 1 88.06 94 SER A CA 1
ATOM 731 C C . SER A 1 94 ? 25.594 -14.875 3.217 1 88.06 94 SER A C 1
ATOM 733 O O . SER A 1 94 ? 24.797 -15.805 3.346 1 88.06 94 SER A O 1
ATOM 735 N N . THR A 1 95 ? 26.922 -14.969 3.293 1 86.88 95 THR A N 1
ATOM 736 C CA . THR A 1 95 ? 27.469 -16.312 3.508 1 86.88 95 THR A CA 1
ATOM 737 C C . THR A 1 95 ? 26.938 -16.906 4.805 1 86.88 95 THR A C 1
ATOM 739 O O . THR A 1 95 ? 27.031 -16.281 5.867 1 86.88 95 THR A O 1
ATOM 742 N N . ASP A 1 96 ? 26.078 -17.938 4.828 1 88.12 96 ASP A N 1
ATOM 743 C CA . ASP A 1 96 ? 25.531 -18.688 5.953 1 88.12 96 ASP A CA 1
ATOM 744 C C . ASP A 1 96 ? 24.328 -17.969 6.57 1 88.12 96 ASP A C 1
ATOM 746 O O . ASP A 1 96 ? 24.141 -18 7.789 1 88.12 96 ASP A O 1
ATOM 750 N N . PHE A 1 97 ? 23.625 -17.234 5.801 1 94.44 97 PHE A N 1
ATOM 751 C CA . PHE A 1 97 ? 22.438 -16.547 6.289 1 94.44 97 PHE A CA 1
ATOM 752 C C . PHE A 1 97 ? 21.469 -17.516 6.953 1 94.44 97 PHE A C 1
ATOM 754 O O . PHE A 1 97 ? 21.219 -18.609 6.43 1 94.44 97 PHE A O 1
ATOM 761 N N . ASN A 1 98 ? 21.031 -17.109 8.125 1 94.44 98 ASN A N 1
ATOM 762 C CA . ASN A 1 98 ? 20 -17.797 8.883 1 94.44 98 ASN A CA 1
ATOM 763 C C . ASN A 1 98 ? 18.797 -16.891 9.141 1 94.44 98 ASN A C 1
ATOM 765 O O . ASN A 1 98 ? 18.953 -15.75 9.594 1 94.44 98 ASN A O 1
ATOM 769 N N . VAL A 1 99 ? 17.641 -17.375 8.883 1 95.44 99 VAL A N 1
ATOM 770 C CA . VAL A 1 99 ? 16.406 -16.594 8.984 1 95.44 99 VAL A CA 1
ATOM 771 C C . VAL A 1 99 ? 16.25 -16.062 10.406 1 95.44 99 VAL A C 1
ATOM 773 O O . VAL A 1 99 ? 15.664 -15 10.609 1 95.44 99 VAL A O 1
ATOM 776 N N . ALA A 1 100 ? 16.781 -16.719 11.398 1 95.31 100 ALA A N 1
ATOM 777 C CA . ALA A 1 100 ? 16.688 -16.312 12.797 1 95.31 100 ALA A CA 1
ATOM 778 C C . ALA A 1 100 ? 17.328 -14.938 13.008 1 95.31 100 ALA A C 1
ATOM 780 O O . ALA A 1 100 ? 16.969 -14.219 13.945 1 95.31 100 ALA A O 1
ATOM 781 N N . GLU A 1 101 ? 18.203 -14.57 12.133 1 95.81 101 GLU A N 1
ATOM 782 C CA . GLU A 1 101 ? 18.922 -13.305 12.242 1 95.81 101 GLU A CA 1
ATOM 783 C C . GLU A 1 101 ? 18 -12.125 12.008 1 95.81 101 GLU A C 1
ATOM 785 O O . GLU A 1 101 ? 18.359 -10.977 12.305 1 95.81 101 GLU A O 1
ATOM 790 N N . ILE A 1 102 ? 16.859 -12.367 11.555 1 97.75 102 ILE A N 1
ATOM 791 C CA . ILE A 1 102 ? 15.93 -11.305 11.195 1 97.75 102 ILE A CA 1
ATOM 792 C C . ILE A 1 102 ? 15.242 -10.766 12.445 1 97.75 102 ILE A C 1
ATOM 794 O O . ILE A 1 102 ? 14.648 -9.688 12.43 1 97.75 102 ILE A O 1
ATOM 798 N N . ARG A 1 103 ? 15.367 -11.602 13.586 1 97.5 103 ARG A N 1
ATOM 799 C CA . ARG A 1 103 ? 14.742 -11.195 14.844 1 97.5 103 ARG A CA 1
ATOM 800 C C . ARG A 1 103 ? 15.266 -9.836 15.297 1 97.5 103 ARG A C 1
ATOM 802 O O . ARG A 1 103 ? 16.469 -9.602 15.312 1 97.5 103 ARG A O 1
ATOM 809 N N . GLY A 1 104 ? 14.32 -8.891 15.562 1 97.44 104 GLY A N 1
ATOM 810 C CA . GLY A 1 104 ? 14.664 -7.57 16.078 1 97.44 104 GLY A CA 1
ATOM 811 C C . GLY A 1 104 ? 15.125 -6.613 14.992 1 97.44 104 GLY A C 1
ATOM 812 O O . GLY A 1 104 ? 15.594 -5.516 15.289 1 97.44 104 GLY A O 1
ATOM 813 N N . LYS A 1 105 ? 15.047 -7.023 13.727 1 98 105 LYS A N 1
ATOM 814 C CA . LYS A 1 105 ? 15.516 -6.203 12.609 1 98 105 LYS A CA 1
ATOM 815 C C . LYS A 1 105 ? 14.344 -5.543 11.891 1 98 105 LYS A C 1
ATOM 817 O O . LYS A 1 105 ? 13.188 -5.719 12.281 1 98 105 LYS A O 1
ATOM 822 N N . THR A 1 106 ? 14.641 -4.699 10.992 1 98.31 106 THR A N 1
ATOM 823 C CA . THR A 1 106 ? 13.648 -3.988 10.203 1 98.31 106 THR A CA 1
ATOM 824 C C . THR A 1 106 ? 13.672 -4.465 8.75 1 98.31 106 THR A C 1
ATOM 826 O O . THR A 1 106 ? 14.719 -4.426 8.102 1 98.31 106 THR A O 1
ATOM 829 N N . VAL A 1 107 ? 12.539 -4.891 8.258 1 98.19 107 VAL A N 1
ATOM 830 C CA . VAL A 1 107 ? 12.406 -5.41 6.898 1 98.19 107 VAL A CA 1
ATOM 831 C C . VAL A 1 107 ? 11.516 -4.48 6.074 1 98.19 107 VAL A C 1
ATOM 833 O O . VAL A 1 107 ? 10.391 -4.168 6.477 1 98.19 107 VAL A O 1
ATOM 836 N N . LEU A 1 108 ? 12.062 -3.984 4.953 1 97.25 108 LEU A N 1
ATOM 837 C CA . LEU A 1 108 ? 11.266 -3.238 3.988 1 97.25 108 LEU A CA 1
ATOM 838 C C . LEU A 1 108 ? 10.555 -4.184 3.025 1 97.25 108 LEU A C 1
ATOM 840 O O . LEU A 1 108 ? 11.156 -5.137 2.527 1 97.25 108 LEU A O 1
ATOM 844 N N . MET A 1 109 ? 9.281 -3.951 2.805 1 95.25 109 MET A N 1
ATOM 845 C CA . MET A 1 109 ? 8.523 -4.727 1.828 1 95.25 109 MET A CA 1
ATOM 846 C C . MET A 1 109 ? 7.375 -3.898 1.251 1 95.25 109 MET A C 1
ATOM 848 O O . MET A 1 109 ? 6.648 -3.234 1.991 1 95.25 109 MET A O 1
ATOM 852 N N . LYS A 1 110 ? 7.277 -3.996 -0.04 1 89.5 110 LYS A N 1
ATOM 853 C CA . LYS A 1 110 ? 6.215 -3.25 -0.701 1 89.5 110 LYS A CA 1
ATOM 854 C C . LYS A 1 110 ? 4.852 -3.887 -0.438 1 89.5 110 LYS A C 1
ATOM 856 O O . LYS A 1 110 ? 4.699 -5.105 -0.542 1 89.5 110 LYS A O 1
ATOM 861 N N . SER A 1 111 ? 3.797 -3.111 -0.105 1 78.5 111 SER A N 1
ATOM 862 C CA . SER A 1 111 ? 2.457 -3.639 0.134 1 78.5 111 SER A CA 1
ATOM 863 C C . SER A 1 111 ? 1.486 -3.197 -0.957 1 78.5 111 SER A C 1
ATOM 865 O O . SER A 1 111 ? 0.436 -3.814 -1.146 1 78.5 111 SER A O 1
ATOM 867 N N . GLY A 1 112 ? 1.709 -2.232 -1.714 1 67.19 112 GLY A N 1
ATOM 868 C CA . GLY A 1 112 ? 0.803 -1.64 -2.686 1 67.19 112 GLY A CA 1
ATOM 869 C C . GLY A 1 112 ? 0.44 -2.584 -3.816 1 67.19 112 GLY A C 1
ATOM 870 O O . GLY A 1 112 ? -0.581 -2.398 -4.48 1 67.19 112 GLY A O 1
ATOM 871 N N . ASN A 1 113 ? 1.171 -3.652 -3.959 1 70.44 113 ASN A N 1
ATOM 872 C CA . ASN A 1 113 ? 0.91 -4.602 -5.039 1 70.44 113 ASN A CA 1
ATOM 873 C C . ASN A 1 113 ? 0.117 -5.809 -4.543 1 70.44 113 ASN A C 1
ATOM 875 O O . ASN A 1 113 ? -0.032 -6.797 -5.266 1 70.44 113 ASN A O 1
ATOM 879 N N . GLY A 1 114 ? -0.362 -5.66 -3.328 1 83.5 114 GLY A N 1
ATOM 880 C CA . GLY A 1 114 ? -1.15 -6.754 -2.787 1 83.5 114 GLY A CA 1
ATOM 881 C C . GLY A 1 114 ? -0.624 -7.27 -1.46 1 83.5 114 GLY A C 1
ATOM 882 O O . GLY A 1 114 ? 0.476 -6.902 -1.039 1 83.5 114 GLY A O 1
ATOM 883 N N . ALA A 1 115 ? -1.407 -8.102 -0.882 1 89.94 115 ALA A N 1
ATOM 884 C CA . ALA A 1 115 ? -1.161 -8.523 0.495 1 89.94 115 ALA A CA 1
ATOM 885 C C . ALA A 1 115 ? -0.157 -9.672 0.546 1 89.94 115 ALA A C 1
ATOM 887 O O . ALA A 1 115 ? 0.368 -10 1.613 1 89.94 115 ALA A O 1
ATOM 888 N N . SER A 1 116 ? 0.177 -10.258 -0.587 1 94.88 116 SER A N 1
ATOM 889 C CA . SER A 1 116 ? 0.9 -11.523 -0.602 1 94.88 116 SER A CA 1
ATOM 890 C C . SER A 1 116 ? 2.328 -11.352 -0.094 1 94.88 116 SER A C 1
ATOM 892 O O . SER A 1 116 ? 2.869 -12.242 0.566 1 94.88 116 SER A O 1
ATOM 894 N N . VAL A 1 117 ? 2.941 -10.258 -0.337 1 95.06 117 VAL A N 1
ATOM 895 C CA . VAL A 1 117 ? 4.344 -10.07 0.021 1 95.06 117 VAL A CA 1
ATOM 896 C C . VAL A 1 117 ? 4.508 -10.172 1.535 1 95.06 117 VAL A C 1
ATOM 898 O O . VAL A 1 117 ? 5.277 -11 2.027 1 95.06 117 VAL A O 1
ATOM 901 N N . GLY A 1 118 ? 3.736 -9.375 2.246 1 95.38 118 GLY A N 1
ATOM 902 C CA . GLY A 1 118 ? 3.83 -9.398 3.695 1 95.38 118 GLY A CA 1
ATOM 903 C C . GLY A 1 118 ? 3.318 -10.688 4.305 1 95.38 118 GLY A C 1
ATOM 904 O O . GLY A 1 118 ? 3.924 -11.227 5.238 1 95.38 118 GLY A O 1
ATOM 905 N N . LEU A 1 119 ? 2.221 -11.219 3.781 1 96.81 119 LEU A N 1
ATOM 906 C CA . LEU A 1 119 ? 1.637 -12.445 4.305 1 96.81 119 LEU A CA 1
ATOM 907 C C . LEU A 1 119 ? 2.623 -13.602 4.199 1 96.81 119 LEU A C 1
ATOM 909 O O . LEU A 1 119 ? 2.836 -14.336 5.168 1 96.81 119 LEU A O 1
ATOM 913 N N . PHE A 1 120 ? 3.16 -13.703 3.061 1 97.5 120 PHE A N 1
ATOM 914 C CA . PHE A 1 120 ? 4.051 -14.828 2.809 1 97.5 120 PHE A CA 1
ATOM 915 C C . PHE A 1 120 ? 5.309 -14.719 3.664 1 97.5 120 PHE A C 1
ATOM 917 O O . PHE A 1 120 ? 5.73 -15.703 4.281 1 97.5 120 PHE A O 1
ATOM 924 N N . PHE A 1 121 ? 5.883 -13.523 3.66 1 97.5 121 PHE A N 1
ATOM 925 C CA . PHE A 1 121 ? 7.125 -13.344 4.402 1 97.5 121 PHE A CA 1
ATOM 926 C C . PHE A 1 121 ? 6.918 -13.648 5.883 1 97.5 121 PHE A C 1
ATOM 928 O O . PHE A 1 121 ? 7.738 -14.32 6.504 1 97.5 121 PHE A O 1
ATOM 935 N N . LYS A 1 122 ? 5.859 -13.211 6.418 1 97.38 122 LYS A N 1
ATOM 936 C CA . LYS A 1 122 ? 5.57 -13.445 7.828 1 97.38 122 LYS A CA 1
ATOM 937 C C . LYS A 1 122 ? 5.289 -14.914 8.102 1 97.38 122 LYS A C 1
ATOM 939 O O . LYS A 1 122 ? 5.699 -15.453 9.133 1 97.38 122 LYS A O 1
ATOM 944 N N . MET A 1 123 ? 4.57 -15.562 7.188 1 97.88 123 MET A N 1
ATOM 945 C CA . MET A 1 123 ? 4.367 -17 7.316 1 97.88 123 MET A CA 1
ATOM 946 C C . MET A 1 123 ? 5.699 -17.75 7.305 1 97.88 123 MET A C 1
ATOM 948 O O . MET A 1 123 ? 5.918 -18.656 8.109 1 97.88 123 MET A O 1
ATOM 952 N N . LEU A 1 124 ? 6.551 -17.344 6.359 1 97.69 124 LEU A N 1
ATOM 953 C CA . LEU A 1 124 ? 7.859 -17.969 6.242 1 97.69 124 LEU A CA 1
ATOM 954 C C . LEU A 1 124 ? 8.664 -17.797 7.527 1 97.69 124 LEU A C 1
ATOM 956 O O . LEU A 1 124 ? 9.336 -18.719 7.977 1 97.69 124 LEU A O 1
ATOM 960 N N . LEU A 1 125 ? 8.641 -16.547 8.109 1 98 125 LEU A N 1
ATOM 961 C CA . LEU A 1 125 ? 9.305 -16.312 9.383 1 98 125 LEU A CA 1
ATOM 962 C C . LEU A 1 125 ? 8.805 -17.281 10.453 1 98 125 LEU A C 1
ATOM 964 O O . LEU A 1 125 ? 9.602 -17.953 11.109 1 98 125 LEU A O 1
ATOM 968 N N . LYS A 1 126 ? 7.52 -17.391 10.586 1 97.62 126 LYS A N 1
ATOM 969 C CA . LYS A 1 126 ? 6.906 -18.25 11.586 1 97.62 126 LYS A CA 1
ATOM 970 C C . LYS A 1 126 ? 7.332 -19.703 11.391 1 97.62 126 LYS A C 1
ATOM 972 O O . LYS A 1 126 ? 7.699 -20.391 12.352 1 97.62 126 LYS A O 1
ATOM 977 N N . GLU A 1 127 ? 7.297 -20.172 10.18 1 97.62 127 GLU A N 1
ATOM 978 C CA . GLU A 1 127 ? 7.652 -21.547 9.852 1 97.62 127 GLU A CA 1
ATOM 979 C C . GLU A 1 127 ? 9.117 -21.828 10.172 1 97.62 127 GLU A C 1
ATOM 981 O O . GLU A 1 127 ? 9.516 -22.984 10.336 1 97.62 127 GLU A O 1
ATOM 986 N N . ASN A 1 128 ? 9.914 -20.781 10.195 1 96.69 128 ASN A N 1
ATOM 987 C CA . ASN A 1 128 ? 11.328 -20.922 10.516 1 96.69 128 ASN A CA 1
ATOM 988 C C . ASN A 1 128 ? 11.625 -20.547 11.961 1 96.69 128 ASN A C 1
ATOM 990 O O . ASN A 1 128 ? 12.766 -20.234 12.312 1 96.69 128 ASN A O 1
ATOM 994 N N . GLY A 1 129 ? 10.617 -20.422 12.758 1 96.81 129 GLY A N 1
ATOM 995 C CA . GLY A 1 129 ? 10.758 -20.266 14.195 1 96.81 129 GLY A CA 1
ATOM 996 C C . GLY A 1 129 ? 10.961 -18.812 14.609 1 96.81 129 GLY A C 1
ATOM 997 O O . GLY A 1 129 ? 11.453 -18.531 15.703 1 96.81 129 GLY A O 1
ATOM 998 N N . VAL A 1 130 ? 10.695 -17.906 13.742 1 98.12 130 VAL A N 1
ATOM 999 C CA . VAL A 1 130 ? 10.781 -16.484 14.055 1 98.12 130 VAL A CA 1
ATOM 1000 C C . VAL A 1 130 ? 9.375 -15.914 14.242 1 98.12 130 VAL A C 1
ATOM 1002 O O . VAL A 1 130 ? 8.531 -16.016 13.352 1 98.12 130 VAL A O 1
ATOM 1005 N N . ASP A 1 131 ? 9.102 -15.344 15.391 1 97.62 131 ASP A N 1
ATOM 1006 C CA . ASP A 1 131 ? 7.844 -14.641 15.609 1 97.62 131 ASP A CA 1
ATOM 1007 C C . ASP A 1 131 ? 7.754 -13.391 14.742 1 97.62 131 ASP A C 1
ATOM 1009 O O . ASP A 1 131 ? 8.531 -12.453 14.922 1 97.62 131 ASP A O 1
ATOM 1013 N N . PRO A 1 132 ? 6.824 -13.391 13.867 1 97.38 132 PRO A N 1
ATOM 1014 C CA . PRO A 1 132 ? 6.723 -12.211 13.016 1 97.38 132 PRO A CA 1
ATOM 1015 C C . PRO A 1 132 ? 6.613 -10.914 13.812 1 97.38 132 PRO A C 1
ATOM 1017 O O . PRO A 1 132 ? 7.035 -9.852 13.344 1 97.38 132 PRO A O 1
ATOM 1020 N N . LYS A 1 133 ? 6.082 -10.93 15.031 1 96.19 133 LYS A N 1
ATOM 1021 C CA . LYS A 1 133 ? 5.902 -9.742 15.859 1 96.19 133 LYS A CA 1
ATOM 1022 C C . LYS A 1 133 ? 7.227 -9.289 16.469 1 96.19 133 LYS A C 1
ATOM 1024 O O . LYS A 1 133 ? 7.324 -8.188 17 1 96.19 133 LYS A O 1
ATOM 1029 N N . SER A 1 134 ? 8.273 -10.07 16.328 1 97.75 134 SER A N 1
ATOM 1030 C CA . SER A 1 134 ? 9.609 -9.711 16.797 1 97.75 134 SER A CA 1
ATOM 1031 C C . SER A 1 134 ? 10.391 -8.961 15.734 1 97.75 134 SER A C 1
ATOM 1033 O O . SER A 1 134 ? 11.562 -8.625 15.938 1 97.75 134 SER A O 1
ATOM 1035 N N . VAL A 1 135 ? 9.812 -8.727 14.586 1 98.06 135 VAL A N 1
ATOM 1036 C CA . VAL A 1 135 ? 10.406 -8.047 13.438 1 98.06 135 VAL A CA 1
ATOM 1037 C C . VAL A 1 135 ? 9.641 -6.754 13.148 1 98.06 135 VAL A C 1
ATOM 1039 O O . VAL A 1 135 ? 8.414 -6.703 13.305 1 98.06 135 VAL A O 1
ATOM 1042 N N . ASP A 1 136 ? 10.328 -5.668 12.844 1 97.38 136 ASP A N 1
ATOM 1043 C CA . ASP A 1 136 ? 9.688 -4.438 12.383 1 97.38 136 ASP A CA 1
ATOM 1044 C C . ASP A 1 136 ? 9.578 -4.41 10.859 1 97.38 136 ASP A C 1
ATOM 1046 O O . ASP A 1 136 ? 10.43 -4.961 10.164 1 97.38 136 ASP A O 1
ATOM 1050 N N . TYR A 1 137 ? 8.492 -3.791 10.367 1 95.81 137 TYR A N 1
ATOM 1051 C CA . TYR A 1 137 ? 8.242 -3.77 8.93 1 95.81 137 TYR A CA 1
ATOM 1052 C C . TYR A 1 137 ? 7.965 -2.352 8.445 1 95.81 137 TYR A C 1
ATOM 1054 O O . TYR A 1 137 ? 7.281 -1.579 9.125 1 95.81 137 TYR A O 1
ATOM 1062 N N . ILE A 1 138 ? 8.539 -1.974 7.383 1 95.12 138 ILE A N 1
ATOM 1063 C CA . ILE A 1 138 ? 8.141 -0.81 6.598 1 95.12 138 ILE A CA 1
ATOM 1064 C C . ILE A 1 138 ? 7.453 -1.266 5.312 1 95.12 138 ILE A C 1
ATOM 1066 O O . ILE A 1 138 ? 8.109 -1.777 4.402 1 95.12 138 ILE A O 1
ATOM 1070 N N . GLN A 1 139 ? 6.137 -1.081 5.207 1 91.81 139 GLN A N 1
ATOM 1071 C CA . GLN A 1 139 ? 5.375 -1.742 4.148 1 91.81 139 GLN A CA 1
ATOM 1072 C C . GLN A 1 139 ? 4.445 -0.76 3.445 1 91.81 139 GLN A C 1
ATOM 1074 O O . GLN A 1 139 ? 3.65 -1.155 2.588 1 91.81 139 GLN A O 1
ATOM 1079 N N . ASP A 1 140 ? 4.523 0.501 3.768 1 90 140 ASP A N 1
ATOM 1080 C CA . ASP A 1 140 ? 3.508 1.458 3.346 1 90 140 ASP A CA 1
ATOM 1081 C C . ASP A 1 140 ? 3.973 2.252 2.127 1 90 140 ASP A C 1
ATOM 1083 O O . ASP A 1 140 ? 3.273 3.154 1.663 1 90 140 ASP A O 1
ATOM 1087 N N . LEU A 1 141 ? 5.125 1.89 1.544 1 91.75 141 LEU A N 1
ATOM 1088 C CA . LEU A 1 141 ? 5.742 2.707 0.506 1 91.75 141 LEU A CA 1
ATOM 1089 C C . LEU A 1 141 ? 5.906 1.915 -0.787 1 91.75 141 LEU A C 1
ATOM 1091 O O . LEU A 1 141 ? 5.867 0.683 -0.773 1 91.75 141 LEU A O 1
ATOM 1095 N N . ASP A 1 142 ? 6.074 2.635 -1.865 1 89.38 142 ASP A N 1
ATOM 1096 C CA . ASP A 1 142 ? 6.258 2.016 -3.174 1 89.38 142 ASP A CA 1
ATOM 1097 C C . ASP A 1 142 ? 7.621 1.335 -3.275 1 89.38 142 ASP A C 1
ATOM 1099 O O . ASP A 1 142 ? 8.578 1.746 -2.615 1 89.38 142 ASP A O 1
ATOM 1103 N N . GLY A 1 143 ? 7.664 0.435 -4.191 1 89.94 143 GLY A N 1
ATOM 1104 C CA . GLY A 1 143 ? 8.859 -0.382 -4.32 1 89.94 143 GLY A CA 1
ATOM 1105 C C . GLY A 1 143 ? 10.086 0.413 -4.738 1 89.94 143 GLY A C 1
ATOM 1106 O O . GLY A 1 143 ? 11.188 0.176 -4.238 1 89.94 143 GLY A O 1
ATOM 1107 N N . VAL A 1 144 ? 9.898 1.331 -5.719 1 90.44 144 VAL A N 1
ATOM 1108 C CA . VAL A 1 144 ? 11.016 2.127 -6.211 1 90.44 144 VAL A CA 1
ATOM 1109 C C . VAL A 1 144 ? 11.547 3.018 -5.09 1 90.44 144 VAL A C 1
ATOM 1111 O O . VAL A 1 144 ? 12.758 3.137 -4.902 1 90.44 144 VAL A O 1
ATOM 1114 N N . MET A 1 145 ? 10.609 3.594 -4.348 1 93.31 145 MET A N 1
ATOM 1115 C CA . MET A 1 145 ? 10.984 4.434 -3.211 1 93.31 145 MET A CA 1
ATOM 1116 C C . MET A 1 145 ? 11.703 3.613 -2.143 1 93.31 145 MET A C 1
ATOM 1118 O O . MET A 1 145 ? 12.742 4.031 -1.633 1 93.31 145 MET A O 1
ATOM 1122 N N . LEU A 1 146 ? 11.195 2.438 -1.832 1 95.06 146 LEU A N 1
ATOM 1123 C CA . LEU A 1 146 ? 11.812 1.565 -0.837 1 95.06 146 LEU A CA 1
ATOM 1124 C C . LEU A 1 146 ? 13.219 1.155 -1.268 1 95.06 146 LEU A C 1
ATOM 1126 O O . LEU A 1 146 ? 14.125 1.064 -0.437 1 95.06 146 LEU A O 1
ATOM 1130 N N . SER A 1 147 ? 13.352 0.909 -2.566 1 95.81 147 SER A N 1
ATOM 1131 C CA . SER A 1 147 ? 14.664 0.533 -3.084 1 95.81 147 SER A CA 1
ATOM 1132 C C . SER A 1 147 ? 15.688 1.637 -2.846 1 95.81 147 SER A C 1
ATOM 1134 O O . SER A 1 147 ? 16.797 1.371 -2.377 1 95.81 147 SER A O 1
ATOM 1136 N N . LYS A 1 148 ? 15.344 2.918 -3.123 1 95.12 148 LYS A N 1
ATOM 1137 C CA . LYS A 1 148 ? 16.234 4.055 -2.91 1 95.12 148 LYS A CA 1
ATOM 1138 C C . LYS A 1 148 ? 16.562 4.23 -1.431 1 95.12 148 LYS A C 1
ATOM 1140 O O . LYS A 1 148 ? 17.734 4.406 -1.065 1 95.12 148 LYS A O 1
ATOM 1145 N N . LEU A 1 149 ? 15.539 4.117 -0.609 1 96.69 149 LEU A N 1
ATOM 1146 C CA . LEU A 1 149 ? 15.711 4.328 0.824 1 96.69 149 LEU A CA 1
ATOM 1147 C C . LEU A 1 149 ? 16.547 3.209 1.439 1 96.69 149 LEU A C 1
ATOM 1149 O O . LEU A 1 149 ? 17.391 3.463 2.297 1 96.69 149 LEU A O 1
ATOM 1153 N N . PHE A 1 150 ? 16.375 1.967 0.989 1 98 150 PHE A N 1
ATOM 1154 C CA . PHE A 1 150 ? 17.156 0.834 1.462 1 98 150 PHE A CA 1
ATOM 1155 C C . PHE A 1 150 ? 18.641 1.021 1.125 1 98 150 PHE A C 1
ATOM 1157 O O . PHE A 1 150 ? 19.5 0.856 1.988 1 98 150 PHE A O 1
ATOM 1164 N N . GLN A 1 151 ? 18.844 1.356 -0.122 1 96.69 151 GLN A N 1
ATOM 1165 C CA . GLN A 1 151 ? 20.234 1.563 -0.56 1 96.69 151 GLN A CA 1
ATOM 1166 C C . GLN A 1 151 ? 20.859 2.768 0.137 1 96.69 151 GLN A C 1
ATOM 1168 O O . GLN A 1 151 ? 22.078 2.854 0.264 1 96.69 151 GLN A O 1
ATOM 1173 N N . GLY A 1 152 ? 19.969 3.686 0.578 1 95.44 152 GLY A N 1
ATOM 1174 C CA . GLY A 1 152 ? 20.438 4.848 1.319 1 95.44 152 GLY A CA 1
ATOM 1175 C C . GLY A 1 152 ? 20.672 4.559 2.789 1 95.44 152 GLY A C 1
ATOM 1176 O O . GLY A 1 152 ? 21.156 5.422 3.525 1 95.44 152 GLY A O 1
ATOM 1177 N N . GLY A 1 153 ? 20.281 3.393 3.283 1 95.69 153 GLY A N 1
ATOM 1178 C CA . GLY A 1 153 ? 20.656 3.012 4.637 1 95.69 153 GLY A CA 1
ATOM 1179 C C . GLY A 1 153 ? 19.453 2.664 5.508 1 95.69 153 GLY A C 1
ATOM 1180 O O . GLY A 1 153 ? 19.625 2.275 6.664 1 95.69 153 GLY A O 1
ATOM 1181 N N . MET A 1 154 ? 18.297 2.729 4.965 1 96.19 154 MET A N 1
ATOM 1182 C CA . MET A 1 154 ? 17.094 2.449 5.758 1 96.19 154 MET A CA 1
ATOM 1183 C C . MET A 1 154 ? 16.891 0.946 5.914 1 96.19 154 MET A C 1
ATOM 1185 O O . MET A 1 154 ? 16.922 0.204 4.93 1 96.19 154 MET A O 1
ATOM 1189 N N . GLY A 1 155 ? 16.656 0.506 7.133 1 96.75 155 GLY A N 1
ATOM 1190 C CA . GLY A 1 155 ? 16.297 -0.874 7.422 1 96.75 155 GLY A CA 1
ATOM 1191 C C . GLY A 1 155 ? 17.469 -1.833 7.277 1 96.75 155 GLY A C 1
ATOM 1192 O O . GLY A 1 155 ? 18.609 -1.407 7.066 1 96.75 155 GLY A O 1
ATOM 1193 N N . ASP A 1 156 ? 17.172 -3.162 7.488 1 97.88 156 ASP A N 1
ATOM 1194 C CA . ASP A 1 156 ? 18.203 -4.195 7.5 1 97.88 156 ASP A CA 1
ATOM 1195 C C . ASP A 1 156 ? 18.047 -5.148 6.316 1 97.88 156 ASP A C 1
ATOM 1197 O O . ASP A 1 156 ? 19.031 -5.684 5.805 1 97.88 156 ASP A O 1
ATOM 1201 N N . TYR A 1 157 ? 16.859 -5.367 5.926 1 98.5 157 TYR A N 1
ATOM 1202 C CA . TYR A 1 157 ? 16.516 -6.289 4.848 1 98.5 157 TYR A CA 1
ATOM 1203 C C . TYR A 1 157 ? 15.469 -5.676 3.916 1 98.5 157 TYR A C 1
ATOM 1205 O O . TYR A 1 157 ? 14.758 -4.742 4.297 1 98.5 157 TYR A O 1
ATOM 1213 N N . PHE A 1 158 ? 15.445 -6.133 2.711 1 98.25 158 PHE A N 1
ATOM 1214 C CA . PHE A 1 158 ? 14.477 -5.672 1.718 1 98.25 158 PHE A CA 1
ATOM 1215 C C . PHE A 1 158 ? 13.906 -6.844 0.933 1 98.25 158 PHE A C 1
ATOM 1217 O O . PHE A 1 158 ? 14.648 -7.578 0.272 1 98.25 158 PHE A O 1
ATOM 1224 N N . VAL A 1 159 ? 12.602 -7.09 1.043 1 97.88 159 VAL A N 1
ATOM 1225 C CA . VAL A 1 159 ? 11.914 -8.102 0.25 1 97.88 159 VAL A CA 1
ATOM 1226 C C . VAL A 1 159 ? 11.445 -7.496 -1.071 1 97.88 159 VAL A C 1
ATOM 1228 O O . VAL A 1 159 ? 10.656 -6.547 -1.083 1 97.88 159 VAL A O 1
ATOM 1231 N N . ILE A 1 160 ? 11.875 -8.047 -2.174 1 97.25 160 ILE A N 1
ATOM 1232 C CA . ILE A 1 160 ? 11.57 -7.504 -3.494 1 97.25 160 ILE A CA 1
ATOM 1233 C C . ILE A 1 160 ? 11.586 -8.625 -4.527 1 97.25 160 ILE A C 1
ATOM 1235 O O . ILE A 1 160 ? 11.984 -9.758 -4.227 1 97.25 160 ILE A O 1
ATOM 1239 N N . ASP A 1 161 ? 10.984 -8.43 -5.645 1 96.75 161 ASP A N 1
ATOM 1240 C CA . ASP A 1 161 ? 10.969 -9.453 -6.684 1 96.75 161 ASP A CA 1
ATOM 1241 C C . ASP A 1 161 ? 12.391 -9.852 -7.082 1 96.75 161 ASP A C 1
ATOM 1243 O O . ASP A 1 161 ? 13.305 -9.023 -7.062 1 96.75 161 ASP A O 1
ATOM 1247 N N . ASN A 1 162 ? 12.609 -11.055 -7.531 1 98.12 162 ASN A N 1
ATOM 1248 C CA . ASN A 1 162 ? 13.922 -11.648 -7.773 1 98.12 162 ASN A CA 1
ATOM 1249 C C . ASN A 1 162 ? 14.68 -10.898 -8.867 1 98.12 162 ASN A C 1
ATOM 1251 O O . ASN A 1 162 ? 15.898 -10.727 -8.773 1 98.12 162 ASN A O 1
ATOM 1255 N N . VAL A 1 163 ? 13.961 -10.484 -9.953 1 98.06 163 VAL A N 1
ATOM 1256 C CA . VAL A 1 163 ? 14.641 -9.781 -11.039 1 98.06 163 VAL A CA 1
ATOM 1257 C C . VAL A 1 163 ? 15.258 -8.492 -10.508 1 98.06 163 VAL A C 1
ATOM 1259 O O . VAL A 1 163 ? 16.453 -8.242 -10.703 1 98.06 163 VAL A O 1
ATOM 1262 N N . SER A 1 164 ? 14.469 -7.715 -9.766 1 97.25 164 SER A N 1
ATOM 1263 C CA . SER A 1 164 ? 14.938 -6.457 -9.195 1 97.25 164 SER A CA 1
ATOM 1264 C C . SER A 1 164 ? 16.031 -6.691 -8.172 1 97.25 164 SER A C 1
ATOM 1266 O O . SER A 1 164 ? 17 -5.918 -8.094 1 97.25 164 SER A O 1
ATOM 1268 N N . ALA A 1 165 ? 15.836 -7.703 -7.367 1 97.88 165 ALA A N 1
ATOM 1269 C CA . ALA A 1 165 ? 16.844 -8.031 -6.352 1 97.88 165 ALA A CA 1
ATOM 1270 C C . ALA A 1 165 ? 18.188 -8.32 -6.984 1 97.88 165 ALA A C 1
ATOM 1272 O O . ALA A 1 165 ? 19.219 -7.801 -6.543 1 97.88 165 ALA A O 1
ATOM 1273 N N . ARG A 1 166 ? 18.203 -9.164 -8 1 98 166 ARG A N 1
ATOM 1274 C CA . ARG A 1 166 ? 19.438 -9.531 -8.672 1 98 166 ARG A CA 1
ATOM 1275 C C . ARG A 1 166 ? 20.094 -8.32 -9.328 1 98 166 ARG A C 1
ATOM 1277 O O . ARG A 1 166 ? 21.312 -8.148 -9.266 1 98 166 ARG A O 1
ATOM 1284 N N . ILE A 1 167 ? 19.266 -7.508 -10 1 97.81 167 ILE A N 1
ATOM 1285 C CA . ILE A 1 167 ? 19.781 -6.293 -10.609 1 97.81 167 ILE A CA 1
ATOM 1286 C C . ILE A 1 167 ? 20.422 -5.41 -9.531 1 97.81 167 ILE A C 1
ATOM 1288 O O . ILE A 1 167 ? 21.516 -4.887 -9.719 1 97.81 167 ILE A O 1
ATOM 1292 N N . MET A 1 168 ? 19.734 -5.242 -8.391 1 97.69 168 MET A N 1
ATOM 1293 C CA . MET A 1 168 ? 20.188 -4.391 -7.297 1 97.69 168 MET A CA 1
ATOM 1294 C C . MET A 1 168 ? 21.531 -4.855 -6.766 1 97.69 168 MET A C 1
ATOM 1296 O O . MET A 1 168 ? 22.453 -4.047 -6.594 1 97.69 168 MET A O 1
ATOM 1300 N N . VAL A 1 169 ? 21.688 -6.152 -6.516 1 97.25 169 VAL A N 1
ATOM 1301 C CA . VAL A 1 169 ? 22.906 -6.684 -5.914 1 97.25 169 VAL A CA 1
ATOM 1302 C C . VAL A 1 169 ? 24.047 -6.641 -6.926 1 97.25 169 VAL A C 1
ATOM 1304 O O . VAL A 1 169 ? 25.219 -6.469 -6.555 1 97.25 169 VAL A O 1
ATOM 1307 N N . GLU A 1 170 ? 23.719 -6.797 -8.203 1 96.56 170 GLU A N 1
ATOM 1308 C CA . GLU A 1 170 ? 24.734 -6.668 -9.242 1 96.56 170 GLU A CA 1
ATOM 1309 C C . GLU A 1 170 ? 25.297 -5.246 -9.297 1 96.56 170 GLU A C 1
ATOM 1311 O O . GLU A 1 170 ? 26.5 -5.047 -9.492 1 96.56 170 GLU A O 1
ATOM 1316 N N . LYS A 1 171 ? 24.484 -4.242 -9.086 1 96 171 LYS A N 1
ATOM 1317 C CA . LYS A 1 171 ? 24.859 -2.838 -9.203 1 96 171 LYS A CA 1
ATOM 1318 C C . LYS A 1 171 ? 25.516 -2.336 -7.922 1 96 171 LYS A C 1
ATOM 1320 O O . LYS A 1 171 ? 26.297 -1.386 -7.945 1 96 171 LYS A O 1
ATOM 1325 N N . ASN A 1 172 ? 25.156 -2.941 -6.797 1 96.69 172 ASN A N 1
ATOM 1326 C CA . ASN A 1 172 ? 25.641 -2.508 -5.492 1 96.69 172 ASN A CA 1
ATOM 1327 C C . ASN A 1 172 ? 26.297 -3.652 -4.73 1 96.69 172 ASN A C 1
ATOM 1329 O O . ASN A 1 172 ? 25.641 -4.387 -3.998 1 96.69 172 ASN A O 1
ATOM 1333 N N . PRO A 1 173 ? 27.594 -3.736 -4.805 1 94.81 173 PRO A N 1
ATOM 1334 C CA . PRO A 1 173 ? 28.312 -4.879 -4.227 1 94.81 173 PRO A CA 1
ATOM 1335 C C . PRO A 1 173 ? 28.219 -4.922 -2.703 1 94.81 173 PRO A C 1
ATOM 1337 O O . PRO A 1 173 ? 28.641 -5.902 -2.084 1 94.81 173 PRO A O 1
ATOM 1340 N N . LYS A 1 174 ? 27.734 -3.881 -2.094 1 96 174 LYS A N 1
ATOM 1341 C CA . LYS A 1 174 ? 27.578 -3.863 -0.644 1 96 174 LYS A CA 1
ATOM 1342 C C . LYS A 1 174 ? 26.344 -4.66 -0.219 1 96 174 LYS A C 1
ATOM 1344 O O . LYS A 1 174 ? 26.109 -4.848 0.975 1 96 174 LYS A O 1
ATOM 1349 N N . LEU A 1 175 ? 25.531 -5.074 -1.16 1 98 175 LEU A N 1
ATOM 1350 C CA . LEU A 1 175 ? 24.328 -5.84 -0.915 1 98 175 LEU A CA 1
ATOM 1351 C C . LEU A 1 175 ? 24.484 -7.285 -1.371 1 98 175 LEU A C 1
ATOM 1353 O O . LEU A 1 175 ? 25.359 -7.586 -2.193 1 98 175 LEU A O 1
ATOM 1357 N N . SER A 1 176 ? 23.688 -8.164 -0.826 1 98.06 176 SER A N 1
ATOM 1358 C CA . SER A 1 176 ? 23.672 -9.562 -1.241 1 98.06 176 SER A CA 1
ATOM 1359 C C . SER A 1 176 ? 22.281 -10.172 -1.098 1 98.06 176 SER A C 1
ATOM 1361 O O . SER A 1 176 ? 21.406 -9.594 -0.452 1 98.06 176 SER A O 1
ATOM 1363 N N . LEU A 1 177 ? 22.062 -11.328 -1.762 1 98 177 LEU A N 1
ATOM 1364 C CA . LEU A 1 177 ? 20.812 -12.078 -1.641 1 98 177 LEU A CA 1
ATOM 1365 C C . LEU A 1 177 ? 20.859 -13.023 -0.442 1 98 177 LEU A C 1
ATOM 1367 O O . LEU A 1 177 ? 21.625 -13.992 -0.441 1 98 177 LEU A O 1
ATOM 1371 N N . ALA A 1 178 ? 20.094 -12.688 0.546 1 97.81 178 ALA A N 1
ATOM 1372 C CA . ALA A 1 178 ? 20.031 -13.547 1.723 1 97.81 178 ALA A CA 1
ATOM 1373 C C . ALA A 1 178 ? 19.203 -14.797 1.44 1 97.81 178 ALA A C 1
ATOM 1375 O O . ALA A 1 178 ? 19.469 -15.867 1.998 1 97.81 178 ALA A O 1
ATOM 1376 N N . MET A 1 179 ? 18.125 -14.656 0.662 1 97 179 MET A N 1
ATOM 1377 C CA . MET A 1 179 ? 17.203 -15.734 0.324 1 97 179 MET A CA 1
ATOM 1378 C C . MET A 1 179 ? 16.562 -15.492 -1.035 1 97 179 MET A C 1
ATOM 1380 O O . MET A 1 179 ? 16.297 -14.352 -1.406 1 97 179 MET A O 1
ATOM 1384 N N . GLU A 1 180 ? 16.344 -16.469 -1.785 1 97.62 180 GLU A N 1
ATOM 1385 C CA . GLU A 1 180 ? 15.445 -16.5 -2.941 1 97.62 180 GLU A CA 1
ATOM 1386 C C . GLU A 1 180 ? 14.281 -17.453 -2.717 1 97.62 180 GLU A C 1
ATOM 1388 O O . GLU A 1 180 ? 14.469 -18.672 -2.686 1 97.62 180 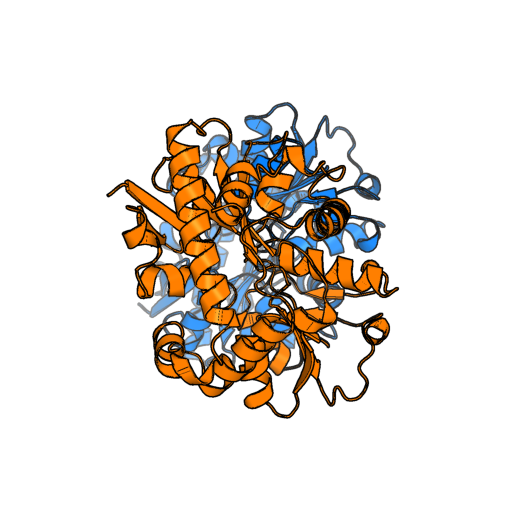GLU A O 1
ATOM 1393 N N . MET A 1 181 ? 13.164 -16.984 -2.635 1 97.81 181 MET A N 1
ATOM 1394 C CA . MET A 1 181 ? 12.031 -17.719 -2.08 1 97.81 181 MET A CA 1
ATOM 1395 C C . MET A 1 181 ? 11.586 -18.828 -3.029 1 97.81 181 MET A C 1
ATOM 1397 O O . MET A 1 181 ? 10.906 -19.766 -2.615 1 97.81 181 MET A O 1
ATOM 1401 N N . VAL A 1 182 ? 11.945 -18.672 -4.32 1 98.44 182 VAL A N 1
ATOM 1402 C CA . VAL A 1 182 ? 11.656 -19.781 -5.23 1 98.44 182 VAL A CA 1
ATOM 1403 C C . VAL A 1 182 ? 12.344 -21.047 -4.738 1 98.44 182 VAL A C 1
ATOM 1405 O O . VAL A 1 182 ? 11.797 -22.141 -4.875 1 98.44 182 VAL A O 1
ATOM 1408 N N . LYS A 1 183 ? 13.523 -20.922 -4.199 1 97.25 183 LYS A N 1
ATOM 1409 C CA . LYS A 1 183 ? 14.305 -22.047 -3.68 1 97.25 183 LYS A CA 1
ATOM 1410 C C . LYS A 1 183 ? 13.945 -22.328 -2.225 1 97.25 183 LYS A C 1
ATOM 1412 O O . LYS A 1 183 ? 13.664 -23.484 -1.866 1 97.25 183 LYS A O 1
ATOM 1417 N N . ASP A 1 184 ? 13.781 -21.281 -1.398 1 95 184 ASP A N 1
ATOM 1418 C CA . ASP A 1 184 ? 13.773 -21.422 0.054 1 95 184 ASP A CA 1
ATOM 1419 C C . ASP A 1 184 ? 12.344 -21.359 0.602 1 95 184 ASP A C 1
ATOM 1421 O O . ASP A 1 184 ? 12.117 -21.641 1.778 1 95 184 ASP A O 1
ATOM 1425 N N . GLY A 1 185 ? 11.359 -21.031 -0.217 1 97.12 185 GLY A N 1
ATOM 1426 C CA . GLY A 1 185 ? 10.062 -20.609 0.311 1 97.12 185 GLY A CA 1
ATOM 1427 C C . GLY A 1 185 ? 9.039 -21.734 0.31 1 97.12 185 GLY A C 1
ATOM 1428 O O . GLY A 1 185 ? 7.977 -21.609 0.925 1 97.12 185 GLY A O 1
ATOM 1429 N N . GLY A 1 186 ? 9.273 -22.797 -0.441 1 97.44 186 GLY A N 1
ATOM 1430 C CA . GLY A 1 186 ? 8.344 -23.922 -0.48 1 97.44 186 GLY A CA 1
ATOM 1431 C C . GLY A 1 186 ? 7.16 -23.688 -1.399 1 97.44 186 GLY A C 1
ATOM 1432 O O . GLY A 1 186 ? 7.027 -22.609 -1.978 1 97.44 186 GLY A O 1
ATOM 1433 N N . GLU A 1 187 ? 6.352 -24.688 -1.479 1 97.94 187 GLU A N 1
ATOM 1434 C CA . GLU A 1 187 ? 5.238 -24.75 -2.424 1 97.94 187 GLU A CA 1
ATOM 1435 C C . GLU A 1 187 ? 4.059 -23.906 -1.938 1 97.94 187 GLU A C 1
ATOM 1437 O O . GLU A 1 187 ? 3.641 -24.031 -0.784 1 97.94 187 GLU A O 1
ATOM 1442 N N . ILE A 1 188 ? 3.576 -23 -2.799 1 98.19 188 ILE A N 1
ATOM 1443 C CA . ILE A 1 188 ? 2.32 -22.281 -2.627 1 98.19 188 ILE A CA 1
ATOM 1444 C C . ILE A 1 188 ? 1.747 -21.906 -3.994 1 98.19 188 ILE A C 1
ATOM 1446 O O . ILE A 1 188 ? 2.496 -21.641 -4.938 1 98.19 188 ILE A O 1
ATOM 1450 N N . PRO A 1 189 ? 0.486 -21.859 -4.156 1 98.5 189 PRO A N 1
ATOM 1451 C CA . PRO A 1 189 ? -0.059 -21.297 -5.391 1 98.5 189 PRO A CA 1
ATOM 1452 C C . PRO A 1 189 ? 0.01 -19.781 -5.43 1 98.5 189 PRO A C 1
ATOM 1454 O O . PRO A 1 189 ? -1.002 -19.109 -5.219 1 98.5 189 PRO A O 1
ATOM 1457 N N . TRP A 1 190 ? 1.161 -19.266 -5.742 1 98.12 190 TRP A N 1
ATOM 1458 C CA . TRP A 1 190 ? 1.42 -17.844 -5.707 1 98.12 190 TRP A CA 1
ATOM 1459 C C . TRP A 1 190 ? 0.501 -17.094 -6.672 1 98.12 190 TRP A C 1
ATOM 1461 O O . TRP A 1 190 ? -0.072 -16.062 -6.32 1 98.12 190 TRP A O 1
ATOM 1471 N N . SER A 1 191 ? 0.395 -17.578 -7.961 1 98.5 191 SER A N 1
ATOM 1472 C CA . SER A 1 191 ? -0.443 -16.938 -8.969 1 98.5 191 SER A CA 1
ATOM 1473 C C . SER A 1 191 ? -1.408 -17.922 -9.602 1 98.5 191 SER A C 1
ATOM 1475 O O . SER A 1 191 ? -0.996 -18.984 -10.062 1 98.5 191 SER A O 1
ATOM 1477 N N . VAL A 1 192 ? -2.639 -17.578 -9.586 1 98.88 192 VAL A N 1
ATOM 1478 C CA . VAL A 1 192 ? -3.697 -18.422 -10.117 1 98.88 192 VAL A CA 1
ATOM 1479 C C . VAL A 1 192 ? -4.574 -17.625 -11.078 1 98.88 192 VAL A C 1
ATOM 1481 O O . VAL A 1 192 ? -4.461 -16.391 -11.156 1 98.88 192 VAL A O 1
ATOM 1484 N N . TYR A 1 193 ? -5.344 -18.344 -11.859 1 98.94 193 TYR A N 1
ATOM 1485 C CA . TYR A 1 193 ? -6.383 -17.781 -12.711 1 98.94 193 TYR A CA 1
ATOM 1486 C C . TYR A 1 193 ? -7.762 -17.984 -12.094 1 98.94 193 TYR A C 1
ATOM 1488 O O . TYR A 1 193 ? -8.102 -19.078 -11.672 1 98.94 193 TYR A O 1
ATOM 1496 N N . TYR A 1 194 ? -8.531 -16.891 -12.008 1 98.94 194 TYR A N 1
ATOM 1497 C CA . TYR A 1 194 ? -9.852 -17.031 -11.398 1 98.94 194 TYR A CA 1
ATOM 1498 C C . TYR A 1 194 ? -10.875 -16.141 -12.094 1 98.94 194 TYR A C 1
ATOM 1500 O O . TYR A 1 194 ? -10.508 -15.242 -12.859 1 98.94 194 TYR A O 1
ATOM 1508 N N . ARG A 1 195 ? -12.125 -16.469 -11.891 1 98.69 195 ARG A N 1
ATOM 1509 C CA . ARG A 1 195 ? -13.273 -15.727 -12.414 1 98.69 195 ARG A CA 1
ATOM 1510 C C . ARG A 1 195 ? -14.43 -15.734 -11.422 1 98.69 195 ARG A C 1
ATOM 1512 O O . ARG A 1 195 ? -14.438 -16.516 -10.469 1 98.69 195 ARG A O 1
ATOM 1519 N N . GLU A 1 196 ? -15.375 -14.836 -11.688 1 98.56 196 GLU A N 1
ATOM 1520 C CA . GLU A 1 196 ? -16.562 -14.812 -10.844 1 98.56 196 GLU A CA 1
ATOM 1521 C C . GLU A 1 196 ? -17.328 -16.125 -10.93 1 98.56 196 GLU A C 1
ATOM 1523 O O . GLU A 1 196 ? -17.656 -16.594 -12.023 1 98.56 196 GLU A O 1
ATOM 1528 N N . THR A 1 197 ? -17.672 -16.656 -9.781 1 98.62 197 THR A N 1
ATOM 1529 C CA . THR A 1 197 ? -18.266 -17.984 -9.688 1 98.62 197 THR A CA 1
ATOM 1530 C C . THR A 1 197 ? -19.609 -18.031 -10.406 1 98.62 197 THR A C 1
ATOM 1532 O O . THR A 1 197 ? -19.891 -18.969 -11.156 1 98.62 197 THR A O 1
ATOM 1535 N N . ALA A 1 198 ? -20.422 -17.031 -10.305 1 97.94 198 ALA A N 1
ATOM 1536 C CA . ALA A 1 198 ? -21.797 -17 -10.789 1 97.94 198 ALA A CA 1
ATOM 1537 C C . ALA A 1 198 ? -21.844 -16.984 -12.312 1 97.94 198 ALA A C 1
ATOM 1539 O O . ALA A 1 198 ? -22.906 -17.234 -12.914 1 97.94 198 ALA A O 1
ATOM 1540 N N . THR A 1 199 ? -20.703 -16.719 -12.938 1 98.06 199 THR A N 1
ATOM 1541 C CA . THR A 1 199 ? -20.688 -16.547 -14.383 1 98.06 199 THR A CA 1
ATOM 1542 C C . THR A 1 199 ? -20.156 -17.812 -15.07 1 98.06 199 THR A C 1
ATOM 1544 O O . THR A 1 199 ? -19.984 -17.828 -16.281 1 98.06 199 THR A O 1
ATOM 1547 N N . ILE A 1 200 ? -19.938 -18.859 -14.359 1 98.31 200 ILE A N 1
ATOM 1548 C CA . ILE A 1 200 ? -19.344 -20.078 -14.906 1 98.31 200 ILE A CA 1
ATOM 1549 C C . ILE A 1 200 ? -20.422 -20.938 -15.562 1 98.31 200 ILE A C 1
ATOM 1551 O O . ILE A 1 200 ? -21.391 -21.328 -14.906 1 98.31 200 ILE A O 1
ATOM 1555 N N . THR A 1 201 ? -20.281 -21.156 -16.812 1 98.06 201 THR A N 1
ATOM 1556 C CA . THR A 1 201 ? -21.156 -21.984 -17.641 1 98.06 201 THR A CA 1
ATOM 1557 C C . THR A 1 201 ? -20.375 -23.141 -18.266 1 98.06 201 THR A C 1
ATOM 1559 O O . THR A 1 201 ? -19.141 -23.172 -18.188 1 98.06 201 THR A O 1
ATOM 1562 N N . PRO A 1 202 ? -21.031 -24.094 -18.859 1 97.62 202 PRO A N 1
ATOM 1563 C CA . PRO A 1 202 ? -20.312 -25.156 -19.578 1 97.62 202 PRO A CA 1
ATOM 1564 C C . PRO A 1 202 ? -19.391 -24.641 -20.656 1 97.62 202 PRO A C 1
ATOM 1566 O O . PRO A 1 202 ? -18.297 -25.188 -20.859 1 97.62 202 PRO A O 1
ATOM 1569 N N . GLU A 1 203 ? -19.797 -23.547 -21.312 1 97.69 203 GLU A N 1
ATOM 1570 C CA . GLU A 1 203 ? -18.953 -22.938 -22.344 1 97.69 203 GLU A CA 1
ATOM 1571 C C . GLU A 1 203 ? -17.703 -22.312 -21.734 1 97.69 203 GLU A C 1
ATOM 1573 O O . GLU A 1 203 ? -16.609 -22.391 -22.328 1 97.69 203 GLU A O 1
ATOM 1578 N N . VAL A 1 204 ? -17.859 -21.688 -20.578 1 98.19 204 VAL A N 1
ATOM 1579 C CA . VAL A 1 204 ? -16.734 -21.109 -19.859 1 98.19 204 VAL A CA 1
ATOM 1580 C C . VAL A 1 204 ? -15.766 -22.219 -19.438 1 98.19 204 VAL A C 1
ATOM 1582 O O . VAL A 1 204 ? -14.547 -22.094 -19.609 1 98.19 204 VAL A O 1
ATOM 1585 N N . LEU A 1 205 ? -16.359 -23.297 -18.953 1 98.38 205 LEU A N 1
ATOM 1586 C CA . LEU A 1 205 ? -15.539 -24.422 -18.516 1 98.38 205 LEU A CA 1
ATOM 1587 C C . LEU A 1 205 ? -14.766 -25.031 -19.688 1 98.38 205 LEU A C 1
ATOM 1589 O O . LEU A 1 205 ? -13.609 -25.438 -19.516 1 98.38 205 LEU A O 1
ATOM 1593 N N . ASP A 1 206 ? -15.344 -25.078 -20.797 1 97.88 206 ASP A N 1
ATOM 1594 C CA . ASP A 1 206 ? -14.664 -25.594 -21.984 1 97.88 206 ASP A CA 1
ATOM 1595 C C . ASP A 1 206 ? -13.5 -24.688 -22.391 1 97.88 206 ASP A C 1
ATOM 1597 O O . ASP A 1 206 ? -12.406 -25.172 -22.703 1 97.88 206 ASP A O 1
ATOM 1601 N N . ALA A 1 207 ? -13.742 -23.391 -22.391 1 98.44 207 ALA A N 1
ATOM 1602 C CA . ALA A 1 207 ? -12.68 -22.438 -22.703 1 98.44 207 ALA A CA 1
ATOM 1603 C C . ALA A 1 207 ? -11.539 -22.531 -21.703 1 98.44 207 ALA A C 1
ATOM 1605 O O . ALA A 1 207 ? -10.367 -22.469 -22.078 1 98.44 207 ALA A O 1
ATOM 1606 N N . GLN A 1 208 ? -11.891 -22.656 -20.422 1 98.69 208 GLN A N 1
ATOM 1607 C CA . GLN A 1 208 ? -10.891 -22.797 -19.375 1 98.69 208 GLN A CA 1
ATOM 1608 C C . GLN A 1 208 ? -10.062 -24.062 -19.562 1 98.69 208 GLN A C 1
ATOM 1610 O O . GLN A 1 208 ? -8.852 -24.047 -19.344 1 98.69 208 GLN A O 1
ATOM 1615 N N . LYS A 1 209 ? -10.727 -25.141 -19.906 1 98.44 209 LYS A N 1
ATOM 1616 C CA . LYS A 1 209 ? -10.023 -26.391 -20.188 1 98.44 209 LYS A CA 1
ATOM 1617 C C . LYS A 1 209 ? -9.016 -26.203 -21.312 1 98.44 209 LYS A C 1
ATOM 1619 O O . LYS A 1 209 ? -7.852 -26.594 -21.188 1 98.44 209 LYS A O 1
ATOM 1624 N N . ARG A 1 210 ? -9.391 -25.641 -22.422 1 98.25 210 ARG A N 1
ATOM 1625 C CA . ARG A 1 210 ? -8.5 -25.406 -23.562 1 98.25 210 ARG A CA 1
ATOM 1626 C C . ARG A 1 210 ? -7.348 -24.484 -23.156 1 98.25 210 ARG A C 1
ATOM 1628 O O . ARG A 1 210 ? -6.203 -24.703 -23.578 1 98.25 210 ARG A O 1
ATOM 1635 N N . PHE A 1 211 ? -7.676 -23.422 -22.375 1 98.81 211 PHE A N 1
ATOM 1636 C CA . PHE A 1 211 ? -6.645 -22.547 -21.844 1 98.81 211 PHE A CA 1
ATOM 1637 C C . PHE A 1 211 ? -5.617 -23.344 -21.047 1 98.81 211 PHE A C 1
ATOM 1639 O O . PHE A 1 211 ? -4.41 -23.156 -21.219 1 98.81 211 PHE A O 1
ATOM 1646 N N . CYS A 1 212 ? -6.113 -24.219 -20.188 1 98.75 212 CYS A N 1
ATOM 1647 C CA . CYS A 1 212 ? -5.238 -25.016 -19.344 1 98.75 212 CYS A CA 1
ATOM 1648 C C . CYS A 1 212 ? -4.363 -25.938 -20.172 1 98.75 212 CYS A C 1
ATOM 1650 O O . CYS A 1 212 ? -3.195 -26.156 -19.859 1 98.75 212 CYS A O 1
ATOM 1652 N N . ILE A 1 213 ? -4.871 -26.5 -21.266 1 98.62 213 ILE A N 1
ATOM 1653 C CA . ILE A 1 213 ? -4.098 -27.359 -22.156 1 98.62 213 ILE A CA 1
ATOM 1654 C C . ILE A 1 213 ? -2.953 -26.562 -22.781 1 98.62 213 ILE A C 1
ATOM 1656 O O . ILE A 1 213 ? -1.807 -27.016 -22.797 1 98.62 213 ILE A O 1
ATOM 1660 N N . GLY A 1 214 ? -3.295 -25.375 -23.281 1 98.5 214 GLY A N 1
ATOM 1661 C CA . GLY A 1 214 ? -2.262 -24.516 -23.844 1 98.5 214 GLY A CA 1
ATOM 1662 C C . GLY A 1 214 ? -1.207 -24.109 -22.844 1 98.5 214 GLY A C 1
ATOM 1663 O O . GLY A 1 214 ? -0.013 -24.109 -23.141 1 98.5 214 GLY A O 1
ATOM 1664 N N . LEU A 1 215 ? -1.64 -23.766 -21.625 1 98.75 215 LEU A N 1
ATOM 1665 C CA . LEU A 1 215 ? -0.728 -23.375 -20.547 1 98.75 215 LEU A CA 1
ATOM 1666 C C . LEU A 1 215 ? 0.191 -24.547 -20.172 1 98.75 215 LEU A C 1
ATOM 1668 O O . LEU A 1 215 ? 1.392 -24.344 -19.969 1 98.75 215 LEU A O 1
ATOM 1672 N N . ASP A 1 216 ? -0.351 -25.734 -20.078 1 98.44 216 ASP A N 1
ATOM 1673 C CA . ASP A 1 216 ? 0.426 -26.922 -19.75 1 98.44 216 ASP A CA 1
ATOM 1674 C C . ASP A 1 216 ? 1.484 -27.203 -20.812 1 98.44 216 ASP A C 1
ATOM 1676 O O . ASP A 1 216 ? 2.611 -27.578 -20.484 1 98.44 216 ASP A O 1
ATOM 1680 N N . LYS A 1 217 ? 1.104 -27.078 -22.094 1 98.12 217 LYS A N 1
ATOM 1681 C CA . LYS A 1 217 ? 2.059 -27.234 -23.188 1 98.12 217 LYS A CA 1
ATOM 1682 C C . LYS A 1 217 ? 3.23 -26.266 -23.047 1 98.12 217 LYS A C 1
ATOM 1684 O O . LYS A 1 217 ? 4.383 -26.641 -23.266 1 98.12 217 LYS A O 1
ATOM 1689 N N . ALA A 1 218 ? 2.941 -25.078 -22.688 1 98.62 218 ALA A N 1
ATOM 1690 C CA . ALA A 1 218 ? 3.984 -24.078 -22.5 1 98.62 218 ALA A CA 1
ATOM 1691 C C . ALA A 1 218 ? 4.871 -24.406 -21.312 1 98.62 218 ALA A C 1
ATOM 1693 O O . ALA A 1 218 ? 6.094 -24.25 -21.375 1 98.62 218 ALA A O 1
ATOM 1694 N N . ILE A 1 219 ? 4.254 -24.828 -20.203 1 98.62 219 ILE A N 1
ATOM 1695 C CA . ILE A 1 219 ? 5.008 -25.219 -19.016 1 98.62 219 ILE A CA 1
ATOM 1696 C C . ILE A 1 219 ? 5.98 -26.344 -19.375 1 98.62 219 ILE A C 1
ATOM 1698 O O . ILE A 1 219 ? 7.172 -26.266 -19.078 1 98.62 219 ILE A O 1
ATOM 1702 N N . LYS A 1 220 ? 5.504 -27.359 -20.062 1 98.25 220 LYS A N 1
ATOM 1703 C CA . LYS A 1 220 ? 6.344 -28.484 -20.469 1 98.25 220 LYS A CA 1
ATOM 1704 C C . LYS A 1 220 ? 7.465 -28.016 -21.406 1 98.25 220 LYS A C 1
ATOM 1706 O O . LYS A 1 220 ? 8.609 -28.438 -21.25 1 98.25 220 LYS A O 1
ATOM 1711 N N . TRP A 1 221 ? 7.102 -27.172 -22.328 1 98.75 221 TRP A N 1
ATOM 1712 C CA . TRP A 1 221 ? 8.094 -26.656 -23.266 1 98.75 221 TRP A CA 1
ATOM 1713 C C . TRP A 1 221 ? 9.211 -25.922 -22.531 1 98.75 221 TRP A C 1
ATOM 1715 O O . TRP A 1 221 ? 10.391 -26.141 -22.812 1 98.75 221 TRP A O 1
ATOM 1725 N N . ILE A 1 222 ? 8.891 -25.062 -21.578 1 98.81 222 ILE A N 1
ATOM 1726 C CA . ILE A 1 222 ? 9.859 -24.281 -20.812 1 98.81 222 ILE A CA 1
ATOM 1727 C C . ILE A 1 222 ? 10.758 -25.234 -20.016 1 98.81 222 ILE A C 1
ATOM 1729 O O . ILE A 1 222 ? 11.969 -25.016 -19.922 1 98.81 222 ILE A O 1
ATOM 1733 N N . LEU A 1 223 ? 10.141 -26.281 -19.453 1 98.56 223 LEU A N 1
ATOM 1734 C CA . LEU A 1 223 ? 10.891 -27.219 -18.609 1 98.56 223 LEU A CA 1
ATOM 1735 C C . LEU A 1 223 ? 11.828 -28.078 -19.453 1 98.56 223 LEU A C 1
ATOM 1737 O O . LEU A 1 223 ? 12.844 -28.547 -18.953 1 98.56 223 LEU A O 1
ATOM 1741 N N . GLU A 1 224 ? 11.547 -28.203 -20.719 1 98.38 224 GLU A N 1
ATOM 1742 C CA . GLU A 1 224 ? 12.336 -29.047 -21.609 1 98.38 224 GLU A CA 1
ATOM 1743 C C . GLU A 1 224 ? 13.43 -28.25 -22.312 1 98.38 224 GLU A C 1
ATOM 1745 O O . GLU A 1 224 ? 14.312 -28.828 -22.953 1 98.38 224 GLU A O 1
ATOM 1750 N N . HIS A 1 225 ? 13.414 -26.969 -22.188 1 98.62 225 HIS A N 1
ATOM 1751 C CA . HIS A 1 225 ? 14.375 -26.125 -22.891 1 98.62 225 HIS A CA 1
ATOM 1752 C C . HIS A 1 225 ? 15.141 -25.234 -21.922 1 98.62 225 HIS A C 1
ATOM 1754 O O . HIS A 1 225 ? 14.539 -24.469 -21.172 1 98.62 225 HIS A O 1
ATOM 1760 N N . ASP A 1 226 ? 16.469 -25.312 -22.047 1 98.44 226 ASP A N 1
ATOM 1761 C CA . ASP A 1 226 ? 17.266 -24.375 -21.266 1 98.44 226 ASP A CA 1
ATOM 1762 C C . ASP A 1 226 ? 16.984 -22.938 -21.688 1 98.44 226 ASP A C 1
ATOM 1764 O O . ASP A 1 226 ? 16.812 -22.641 -22.875 1 98.44 226 ASP A O 1
ATOM 1768 N N . ALA A 1 227 ? 17 -22.016 -20.719 1 98.75 227 ALA A N 1
ATOM 1769 C CA . ALA A 1 227 ? 16.625 -20.641 -20.969 1 98.75 227 ALA A CA 1
ATOM 1770 C C . ALA A 1 227 ? 17.547 -20 -22.016 1 98.75 227 ALA A C 1
ATOM 1772 O O . ALA A 1 227 ? 17.141 -19.062 -22.719 1 98.75 227 ALA A O 1
ATOM 1773 N N . GLU A 1 228 ? 18.766 -20.484 -22.125 1 98.69 228 GLU A N 1
ATOM 1774 C CA . GLU A 1 228 ? 19.703 -20 -23.141 1 98.69 228 GLU A CA 1
ATOM 1775 C C . GLU A 1 228 ? 19.109 -20.125 -24.531 1 98.69 228 GLU A C 1
ATOM 1777 O O . GLU A 1 228 ? 19.375 -19.297 -25.406 1 98.69 228 GLU A O 1
ATOM 1782 N N . THR A 1 229 ? 18.312 -21.109 -24.75 1 98.62 229 THR A N 1
ATOM 1783 C CA . THR A 1 229 ? 17.828 -21.438 -26.094 1 98.62 229 THR A CA 1
ATOM 1784 C C . THR A 1 229 ? 16.719 -20.469 -26.5 1 98.62 229 THR A C 1
ATOM 1786 O O . THR A 1 229 ? 16.359 -20.406 -27.688 1 98.62 229 THR A O 1
ATOM 1789 N N . PHE A 1 230 ? 16.172 -19.75 -25.594 1 98.56 230 PHE A N 1
ATOM 1790 C CA . PHE A 1 230 ? 15.141 -18.781 -25.969 1 98.56 230 PHE A CA 1
ATOM 1791 C C . PHE A 1 230 ? 15.391 -17.438 -25.297 1 98.56 230 PHE A C 1
ATOM 1793 O O . PHE A 1 230 ? 14.453 -16.766 -24.859 1 98.56 230 PHE A O 1
ATOM 1800 N N . LYS A 1 231 ? 16.625 -17.062 -25.094 1 98.25 231 LYS A N 1
ATOM 1801 C CA . LYS A 1 231 ? 17.062 -15.82 -24.453 1 98.25 231 LYS A CA 1
ATOM 1802 C C . LYS A 1 231 ? 16.516 -14.602 -25.188 1 98.25 231 LYS A C 1
ATOM 1804 O O . LYS A 1 231 ? 16.234 -13.578 -24.578 1 98.25 231 LYS A O 1
ATOM 1809 N N . GLU A 1 232 ? 16.375 -14.664 -26.562 1 98.38 232 GLU A N 1
ATOM 1810 C CA . GLU A 1 232 ? 15.852 -13.547 -27.344 1 98.38 232 GLU A CA 1
ATOM 1811 C C . GLU A 1 232 ? 14.398 -13.25 -26.969 1 98.38 232 GLU A C 1
ATOM 1813 O O . GLU A 1 232 ? 14 -12.086 -26.875 1 98.38 232 GLU A O 1
ATOM 1818 N N . GLU A 1 233 ? 13.625 -14.289 -26.734 1 98.38 233 GLU A N 1
ATOM 1819 C CA . GLU A 1 233 ? 12.242 -14.109 -26.312 1 98.38 233 GLU A CA 1
ATOM 1820 C C . GLU A 1 233 ? 12.172 -13.469 -24.922 1 98.38 233 GLU A C 1
ATOM 1822 O O . GLU A 1 233 ? 11.344 -12.594 -24.688 1 98.38 233 GLU A O 1
ATOM 1827 N N . LEU A 1 234 ? 13.055 -13.891 -24.047 1 98.81 234 LEU A N 1
ATOM 1828 C CA . LEU A 1 234 ? 13.109 -13.305 -22.719 1 98.81 234 LEU A CA 1
ATOM 1829 C C . LEU A 1 234 ? 13.43 -11.82 -22.797 1 98.81 234 LEU A C 1
ATOM 1831 O O . LEU A 1 234 ? 12.797 -11 -22.125 1 98.81 234 LEU A O 1
ATOM 1835 N N . ALA A 1 235 ? 14.391 -11.469 -23.656 1 98.62 235 ALA A N 1
ATOM 1836 C CA . ALA A 1 235 ? 14.805 -10.078 -23.812 1 98.62 235 ALA A CA 1
ATOM 1837 C C . ALA A 1 235 ? 13.664 -9.219 -24.328 1 98.62 235 ALA A C 1
ATOM 1839 O O . ALA A 1 235 ? 13.523 -8.055 -23.953 1 98.62 235 ALA A O 1
ATOM 1840 N N . GLU A 1 236 ? 12.906 -9.773 -25.234 1 98.62 236 GLU A N 1
ATOM 1841 C CA . GLU A 1 236 ? 11.781 -9.039 -25.797 1 98.62 236 GLU A CA 1
ATOM 1842 C C . GLU A 1 236 ? 10.672 -8.844 -24.766 1 98.62 236 GLU A C 1
ATOM 1844 O O . GLU A 1 236 ? 10.023 -7.793 -24.734 1 98.62 236 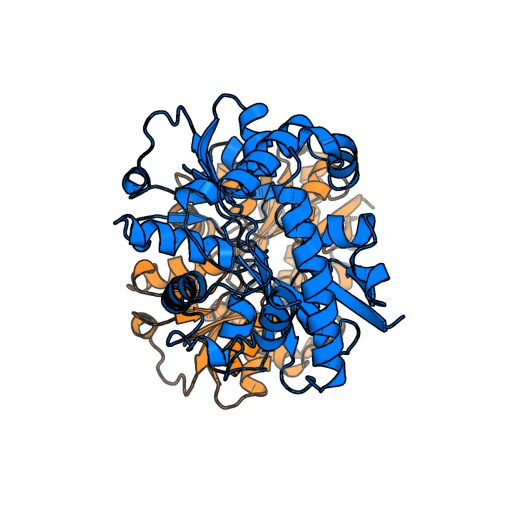GLU A O 1
ATOM 1849 N N . LEU A 1 237 ? 10.469 -9.844 -23.953 1 98.44 237 LEU A N 1
ATOM 1850 C CA . LEU A 1 237 ? 9.406 -9.82 -22.953 1 98.44 237 LEU A CA 1
ATOM 1851 C C . LEU A 1 237 ? 9.773 -8.875 -21.812 1 98.44 237 LEU A C 1
ATOM 1853 O O . LEU A 1 237 ? 8.891 -8.266 -21.203 1 98.44 237 LEU A O 1
ATOM 1857 N N . PHE A 1 238 ? 11.023 -8.766 -21.5 1 98.31 238 PHE A N 1
ATOM 1858 C CA . PHE A 1 238 ? 11.492 -7.957 -20.391 1 98.31 238 PHE A CA 1
ATOM 1859 C C . PHE A 1 238 ? 12.664 -7.078 -20.812 1 98.31 238 PHE A C 1
ATOM 1861 O O . PHE A 1 238 ? 13.781 -7.238 -20.328 1 98.31 238 PHE A O 1
ATOM 1868 N N . PRO A 1 239 ? 12.406 -6.062 -21.578 1 98 239 PRO A N 1
ATOM 1869 C CA . PRO A 1 239 ? 13.492 -5.285 -22.188 1 98 239 PRO A CA 1
ATOM 1870 C C . PRO A 1 239 ? 14.266 -4.457 -21.172 1 98 239 PRO A C 1
ATOM 1872 O O . PRO A 1 239 ? 15.398 -4.039 -21.438 1 98 239 PRO A O 1
ATOM 1875 N N . ALA A 1 240 ? 13.742 -4.246 -19.953 1 96.06 240 ALA A N 1
ATOM 1876 C CA . ALA A 1 240 ? 14.391 -3.383 -18.969 1 96.06 240 ALA A CA 1
ATOM 1877 C C . ALA A 1 240 ? 15.406 -4.16 -18.141 1 96.06 240 ALA A C 1
ATOM 1879 O O . ALA A 1 240 ? 16.203 -3.568 -17.406 1 96.06 240 ALA A O 1
ATOM 1880 N N . ALA A 1 241 ? 15.359 -5.477 -18.234 1 97.88 241 ALA A N 1
ATOM 1881 C CA . ALA A 1 241 ? 16.25 -6.316 -17.422 1 97.88 241 ALA A CA 1
ATOM 1882 C C . ALA A 1 241 ? 17.375 -6.887 -18.266 1 97.88 241 ALA A C 1
ATOM 1884 O O . ALA A 1 241 ? 17.172 -7.258 -19.422 1 97.88 241 ALA A O 1
ATOM 1885 N N . PRO A 1 242 ? 18.656 -6.977 -17.688 1 98.12 242 PRO A N 1
ATOM 1886 C CA . PRO A 1 242 ? 19.719 -7.672 -18.406 1 98.12 242 PRO A CA 1
ATOM 1887 C C . PRO A 1 242 ? 19.375 -9.117 -18.734 1 98.12 242 PRO A C 1
ATOM 1889 O O . PRO A 1 242 ? 18.938 -9.867 -17.859 1 98.12 242 PRO A O 1
ATOM 1892 N N . VAL A 1 243 ? 19.625 -9.484 -19.953 1 98.44 243 VAL A N 1
ATOM 1893 C CA . VAL A 1 243 ? 19.172 -10.789 -20.438 1 98.44 243 VAL A CA 1
ATOM 1894 C C . VAL A 1 243 ? 19.875 -11.898 -19.656 1 98.44 243 VAL A C 1
ATOM 1896 O O . VAL A 1 243 ? 19.281 -12.953 -19.406 1 98.44 243 VAL A O 1
ATOM 1899 N N . ASP A 1 244 ? 21.109 -11.703 -19.25 1 98.44 244 ASP A N 1
ATOM 1900 C CA . ASP A 1 244 ? 21.844 -12.734 -18.516 1 98.44 244 ASP A CA 1
ATOM 1901 C C . ASP A 1 244 ? 21.156 -13.016 -17.172 1 98.44 244 ASP A C 1
ATOM 1903 O O . ASP A 1 244 ? 21.141 -14.164 -16.719 1 98.44 244 ASP A O 1
ATOM 1907 N N . ILE A 1 245 ? 20.625 -12.031 -16.531 1 98.5 245 ILE A N 1
ATOM 1908 C CA . ILE A 1 245 ? 19.891 -12.195 -15.281 1 98.5 245 ILE A CA 1
ATOM 1909 C C . ILE A 1 245 ? 18.609 -12.977 -15.539 1 98.5 245 ILE A C 1
ATOM 1911 O O . ILE A 1 245 ? 18.266 -13.891 -14.781 1 98.5 245 ILE A O 1
ATOM 1915 N N . LEU A 1 246 ? 17.922 -12.633 -16.609 1 98.81 246 LEU A N 1
ATOM 1916 C CA . LEU A 1 246 ? 16.688 -13.32 -16.969 1 98.81 246 LEU A CA 1
ATOM 1917 C C . LEU A 1 246 ? 16.938 -14.805 -17.219 1 98.81 246 LEU A C 1
ATOM 1919 O O . LEU A 1 246 ? 16.188 -15.656 -16.75 1 98.81 246 LEU A O 1
ATOM 1923 N N . VAL A 1 247 ? 18.016 -15.078 -17.969 1 98.88 247 VAL A N 1
ATOM 1924 C CA . VAL A 1 247 ? 18.359 -16.453 -18.297 1 98.88 247 VAL A CA 1
ATOM 1925 C C . VAL A 1 247 ? 18.672 -17.234 -17.031 1 98.88 247 VAL A C 1
ATOM 1927 O O . VAL A 1 247 ? 18.109 -18.312 -16.797 1 98.88 247 VAL A O 1
ATOM 1930 N N . ASP A 1 248 ? 19.5 -16.688 -16.188 1 98.75 248 ASP A N 1
ATOM 1931 C CA . ASP A 1 248 ? 19.891 -17.359 -14.953 1 98.75 248 ASP A CA 1
ATOM 1932 C C . ASP A 1 248 ? 18.672 -17.578 -14.047 1 98.75 248 ASP A C 1
ATOM 1934 O O . ASP A 1 248 ? 18.5 -18.656 -13.484 1 98.75 248 ASP A O 1
ATOM 1938 N N . LEU A 1 249 ? 17.859 -16.578 -13.883 1 98.75 249 LEU A N 1
ATOM 1939 C CA . LEU A 1 249 ? 16.703 -16.672 -13 1 98.75 249 LEU A CA 1
ATOM 1940 C C . LEU A 1 249 ? 15.672 -17.641 -13.562 1 98.75 249 LEU A C 1
ATOM 1942 O O . LEU A 1 249 ? 15.055 -18.406 -12.812 1 98.75 249 LEU A O 1
ATOM 1946 N N . THR A 1 250 ? 15.453 -17.594 -14.883 1 98.94 250 THR A N 1
ATOM 1947 C CA . THR A 1 250 ? 14.539 -18.531 -15.508 1 98.94 250 THR A CA 1
ATOM 1948 C C . THR A 1 250 ? 14.984 -19.969 -15.242 1 98.94 250 THR A C 1
ATOM 1950 O O . THR A 1 250 ? 14.164 -20.828 -14.898 1 98.94 250 THR A O 1
ATOM 1953 N N . ASN A 1 251 ? 16.25 -20.234 -15.398 1 98.88 251 ASN A N 1
ATOM 1954 C CA . ASN A 1 251 ? 16.766 -21.562 -15.102 1 98.88 251 ASN A CA 1
ATOM 1955 C C . ASN A 1 251 ? 16.594 -21.922 -13.633 1 98.88 251 ASN A C 1
ATOM 1957 O O . ASN A 1 251 ? 16.297 -23.062 -13.297 1 98.88 251 ASN A O 1
ATOM 1961 N N . ASN A 1 252 ? 16.797 -20.953 -12.75 1 98.75 252 ASN A N 1
ATOM 1962 C CA . ASN A 1 252 ? 16.531 -21.141 -11.328 1 98.75 252 ASN A CA 1
ATOM 1963 C C . ASN A 1 252 ? 15.07 -21.5 -11.07 1 98.75 252 ASN A C 1
ATOM 1965 O O . ASN A 1 252 ? 14.781 -22.406 -10.297 1 98.75 252 ASN A O 1
ATOM 1969 N N . TYR A 1 253 ? 14.164 -20.781 -11.758 1 98.88 253 TYR A N 1
ATOM 1970 C CA . TYR A 1 253 ? 12.734 -21.047 -11.641 1 98.88 253 TYR A CA 1
ATOM 1971 C C . TYR A 1 253 ? 12.398 -22.453 -12.117 1 98.88 253 TYR A C 1
ATOM 1973 O O . TYR A 1 253 ? 11.641 -23.172 -11.461 1 98.88 253 TYR A O 1
ATOM 1981 N N . ARG A 1 254 ? 13.023 -22.844 -13.258 1 98.69 254 ARG A N 1
ATOM 1982 C CA . ARG A 1 254 ? 12.836 -24.188 -13.797 1 98.69 254 ARG A CA 1
ATOM 1983 C C . ARG A 1 254 ? 13.297 -25.25 -12.797 1 98.69 254 ARG A C 1
ATOM 1985 O O . ARG A 1 254 ? 12.578 -26.219 -12.531 1 98.69 254 ARG A O 1
ATOM 1992 N N . ARG A 1 255 ? 14.398 -25.047 -12.141 1 98.31 255 ARG A N 1
ATOM 1993 C CA . ARG A 1 255 ? 15.039 -26.016 -11.266 1 98.31 255 ARG A CA 1
ATOM 1994 C C . ARG A 1 255 ? 14.273 -26.172 -9.953 1 98.31 255 ARG A C 1
ATOM 1996 O O . ARG A 1 255 ? 14.266 -27.25 -9.352 1 98.31 255 ARG A O 1
ATOM 2003 N N . HIS A 1 256 ? 13.562 -25.109 -9.562 1 98.5 256 HIS A N 1
ATOM 2004 C CA . HIS A 1 256 ? 12.977 -25.109 -8.227 1 98.5 256 HIS A CA 1
ATOM 2005 C C . HIS A 1 256 ? 11.453 -25.078 -8.297 1 98.5 256 HIS A C 1
ATOM 2007 O O . HIS A 1 256 ? 10.797 -24.484 -7.43 1 98.5 256 HIS A O 1
ATOM 2013 N N . ASN A 1 257 ? 10.844 -25.578 -9.344 1 98.31 257 ASN A N 1
ATOM 2014 C CA . ASN A 1 257 ? 9.43 -25.922 -9.461 1 98.31 257 ASN A CA 1
ATOM 2015 C C . ASN A 1 257 ? 8.555 -24.672 -9.406 1 98.31 257 ASN A C 1
ATOM 2017 O O . ASN A 1 257 ? 7.473 -24.688 -8.812 1 98.31 257 ASN A O 1
ATOM 2021 N N . MET A 1 258 ? 9.086 -23.531 -9.938 1 98.81 258 MET A N 1
ATOM 2022 C CA . MET A 1 258 ? 8.195 -22.391 -10.133 1 98.81 258 MET A CA 1
ATOM 2023 C C . MET A 1 258 ? 6.996 -22.766 -10.992 1 98.81 258 MET A C 1
ATOM 2025 O O . MET A 1 258 ? 5.871 -22.359 -10.711 1 98.81 258 MET A O 1
ATOM 2029 N N . TRP A 1 259 ? 7.312 -23.578 -12.008 1 98.75 259 TRP A N 1
ATOM 2030 C CA . TRP A 1 259 ? 6.289 -24.062 -12.93 1 98.75 259 TRP A CA 1
ATOM 2031 C C . TRP A 1 259 ? 6.176 -25.578 -12.867 1 98.75 259 TRP A C 1
ATOM 2033 O O . TRP A 1 259 ? 7.168 -26.281 -13.031 1 98.75 259 TRP A O 1
ATOM 2043 N N . THR A 1 260 ? 4.973 -26.109 -12.641 1 97.5 260 THR A N 1
ATOM 2044 C CA . THR A 1 260 ? 4.758 -27.547 -12.531 1 97.5 260 THR A CA 1
ATOM 2045 C C . THR A 1 260 ? 3.627 -28 -13.453 1 97.5 260 THR A C 1
ATOM 2047 O O . THR A 1 260 ? 3.877 -28.562 -14.516 1 97.5 260 THR A O 1
ATOM 2050 N N . THR A 1 261 ? 2.369 -27.641 -13.188 1 97.06 261 THR A N 1
ATOM 2051 C CA . THR A 1 261 ? 1.165 -27.875 -13.977 1 97.06 261 THR A CA 1
ATOM 2052 C C . THR A 1 261 ? 0.148 -26.766 -13.758 1 97.06 261 THR A C 1
ATOM 2054 O O . THR A 1 261 ? 0.288 -25.953 -12.836 1 97.06 261 THR A O 1
ATOM 2057 N N . PRO A 1 262 ? -0.833 -26.766 -14.617 1 98.38 262 PRO A N 1
ATOM 2058 C CA . PRO A 1 262 ? -1.871 -25.75 -14.406 1 98.38 262 PRO A CA 1
ATOM 2059 C C . PRO A 1 262 ? -2.738 -26.031 -13.188 1 98.38 262 PRO A C 1
ATOM 2061 O O . PRO A 1 262 ? -3.516 -25.172 -12.766 1 98.38 262 PRO A O 1
ATOM 2064 N N . SER A 1 263 ? -2.652 -27.219 -12.633 1 98.38 263 SER A N 1
ATOM 2065 C CA . SER A 1 263 ? -3.465 -27.531 -11.461 1 98.38 263 SER A CA 1
ATOM 2066 C C . SER A 1 263 ? -2.941 -26.797 -10.227 1 98.38 263 SER A C 1
ATOM 2068 O O . SER A 1 263 ? -1.733 -26.766 -9.984 1 98.38 263 SER A O 1
ATOM 2070 N N . VAL A 1 264 ? -3.848 -26.172 -9.5 1 98.44 264 VAL A N 1
ATOM 2071 C CA . VAL A 1 264 ? -3.492 -25.609 -8.203 1 98.44 264 VAL A CA 1
ATOM 2072 C C . VAL A 1 264 ? -3.113 -26.719 -7.234 1 98.44 264 VAL A C 1
ATOM 2074 O O . VAL A 1 264 ? -3.906 -27.641 -6.988 1 98.44 264 VAL A O 1
ATOM 2077 N N . SER A 1 265 ? -1.934 -26.656 -6.734 1 95.94 265 SER A N 1
ATOM 2078 C CA . SER A 1 265 ? -1.466 -27.688 -5.809 1 95.94 265 SER A CA 1
ATOM 2079 C C . SER A 1 265 ? -2.297 -27.703 -4.531 1 95.94 265 SER A C 1
ATOM 2081 O O . SER A 1 265 ? -2.412 -26.688 -3.85 1 95.94 265 SER A O 1
ATOM 2083 N N . ARG A 1 266 ? -2.828 -28.906 -4.152 1 97.19 266 ARG A N 1
ATOM 2084 C CA . ARG A 1 266 ? -3.617 -29.016 -2.93 1 97.19 266 ARG A CA 1
ATOM 2085 C C . ARG A 1 266 ? -2.756 -28.766 -1.698 1 97.19 266 ARG A C 1
ATOM 2087 O O . ARG A 1 266 ? -3.17 -28.047 -0.783 1 97.19 266 ARG A O 1
ATOM 2094 N N . VAL A 1 267 ? -1.55 -29.359 -1.688 1 97.62 267 VAL A N 1
ATOM 2095 C CA . VAL A 1 267 ? -0.632 -29.203 -0.564 1 97.62 267 VAL A CA 1
ATOM 2096 C C . VAL A 1 267 ? -0.239 -27.734 -0.42 1 97.62 267 VAL A C 1
ATOM 2098 O O . VAL A 1 267 ? -0.279 -27.172 0.681 1 97.62 267 VAL A O 1
ATOM 2101 N N . GLY A 1 268 ? 0.164 -27.125 -1.527 1 98.31 268 GLY A N 1
ATOM 2102 C CA . GLY A 1 268 ? 0.506 -25.719 -1.497 1 98.31 268 GLY A CA 1
ATOM 2103 C C . GLY A 1 268 ? -0.649 -24.828 -1.065 1 98.31 268 GLY A C 1
ATOM 2104 O O . GLY A 1 268 ? -0.456 -23.859 -0.321 1 98.31 268 GLY A O 1
ATOM 2105 N N . TYR A 1 269 ? -1.817 -25.188 -1.544 1 98.75 269 TYR A N 1
ATOM 2106 C CA . TYR A 1 269 ? -3.02 -24.422 -1.213 1 98.75 269 TYR A CA 1
ATOM 2107 C C . TYR A 1 269 ? -3.285 -24.453 0.287 1 98.75 269 TYR A C 1
ATOM 2109 O O . TYR A 1 269 ? -3.51 -23.406 0.901 1 98.75 269 TYR A O 1
ATOM 2117 N N . GLU A 1 270 ? -3.285 -25.594 0.826 1 98.69 270 GLU A N 1
ATOM 2118 C CA . GLU A 1 270 ? -3.574 -25.75 2.25 1 98.69 270 GLU A CA 1
ATOM 2119 C C . GLU A 1 270 ? -2.561 -24.984 3.102 1 98.69 270 GLU A C 1
ATOM 2121 O O . GLU A 1 270 ? -2.93 -24.312 4.066 1 98.69 270 GLU A O 1
ATOM 2126 N N . ARG A 1 271 ? -1.292 -25.062 2.727 1 98.62 271 ARG A N 1
ATOM 2127 C CA . ARG A 1 271 ? -0.244 -24.312 3.404 1 98.62 271 ARG A CA 1
ATOM 2128 C C . ARG A 1 271 ? -0.506 -22.812 3.312 1 98.62 271 ARG A C 1
ATOM 2130 O O . ARG A 1 271 ? -0.466 -22.109 4.32 1 98.62 271 ARG A O 1
ATOM 2137 N N . TRP A 1 272 ? -0.829 -22.422 2.096 1 98.69 272 TRP A N 1
ATOM 2138 C CA . TRP A 1 272 ? -0.978 -20.984 1.85 1 98.69 272 TRP A CA 1
ATOM 2139 C C . TRP A 1 272 ? -2.223 -20.438 2.541 1 98.69 272 TRP A C 1
ATOM 2141 O O . TRP A 1 272 ? -2.225 -19.312 3.027 1 98.69 272 TRP A O 1
ATOM 2151 N N . GLN A 1 273 ? -3.268 -21.25 2.639 1 98.69 273 GLN A N 1
ATOM 2152 C CA . GLN A 1 273 ? -4.48 -20.828 3.332 1 98.69 273 GLN A CA 1
ATOM 2153 C C . GLN A 1 273 ? -4.211 -20.578 4.812 1 98.69 273 GLN A C 1
ATOM 2155 O O . GLN A 1 273 ? -4.824 -19.703 5.422 1 98.69 273 GLN A O 1
ATOM 2160 N N . LEU A 1 274 ? -3.273 -21.312 5.391 1 98.19 274 LEU A N 1
ATOM 2161 C CA . LEU A 1 274 ? -2.881 -21.047 6.77 1 98.19 274 LEU A CA 1
ATOM 2162 C C . LEU A 1 274 ? -2.244 -19.672 6.898 1 98.19 274 LEU A C 1
ATOM 2164 O O . LEU A 1 274 ? -2.541 -18.922 7.836 1 98.19 274 LEU A O 1
ATOM 2168 N N . GLY A 1 275 ? -1.371 -19.328 5.922 1 98 275 GLY A N 1
ATOM 2169 C CA . GLY A 1 275 ? -0.767 -18.016 5.914 1 98 275 GLY A CA 1
ATOM 2170 C C . GLY A 1 275 ? -1.779 -16.891 5.762 1 98 275 GLY A C 1
ATOM 2171 O O . GLY A 1 275 ? -1.684 -15.859 6.43 1 98 275 GLY A O 1
ATOM 2172 N N . ILE A 1 276 ? -2.754 -17.094 4.895 1 98.12 276 ILE A N 1
ATOM 2173 C CA . ILE A 1 276 ? -3.797 -16.125 4.621 1 98.12 276 ILE A CA 1
ATOM 2174 C C . ILE A 1 276 ? -4.652 -15.914 5.867 1 98.12 276 ILE A C 1
ATOM 2176 O O . ILE A 1 276 ? -4.977 -14.781 6.23 1 98.12 276 ILE A O 1
ATOM 2180 N N . ALA A 1 277 ? -4.965 -17.031 6.555 1 98.12 277 ALA A N 1
ATOM 2181 C CA . ALA A 1 277 ? -5.738 -16.953 7.793 1 98.12 277 ALA A CA 1
ATOM 2182 C C . ALA A 1 277 ? -4.938 -16.297 8.906 1 98.12 277 ALA A C 1
ATOM 2184 O O . ALA A 1 277 ? -5.473 -15.484 9.664 1 98.12 277 ALA A O 1
ATOM 2185 N N . ASP A 1 278 ? -3.646 -16.625 8.953 1 97.12 278 ASP A N 1
ATOM 2186 C CA . ASP A 1 278 ? -2.77 -16.016 9.953 1 97.12 278 ASP A CA 1
ATOM 2187 C C . ASP A 1 278 ? -2.697 -14.5 9.766 1 97.12 278 ASP A C 1
ATOM 2189 O O . ASP A 1 278 ? -2.541 -13.758 10.734 1 97.12 278 ASP A O 1
ATOM 2193 N N . GLY A 1 279 ? -2.812 -14.109 8.523 1 96.31 279 GLY A N 1
ATOM 2194 C CA . GLY A 1 279 ? -2.793 -12.688 8.211 1 96.31 279 GLY A CA 1
ATOM 2195 C C . GLY A 1 279 ? -4.141 -12.016 8.391 1 96.31 279 GLY A C 1
ATOM 2196 O O . GLY A 1 279 ? -4.285 -10.82 8.148 1 96.31 279 GLY A O 1
ATOM 2197 N N . ARG A 1 280 ? -5.18 -12.758 8.75 1 97.25 280 ARG A N 1
ATOM 2198 C CA . ARG A 1 280 ? -6.508 -12.289 9.141 1 97.25 280 ARG A CA 1
ATOM 2199 C C . ARG A 1 280 ? -7.324 -11.883 7.914 1 97.25 280 ARG A C 1
ATOM 2201 O O . ARG A 1 280 ? -8.336 -11.188 8.039 1 97.25 280 ARG A O 1
ATOM 2208 N N . LEU A 1 281 ? -6.887 -12.242 6.746 1 97.38 281 LEU A N 1
ATOM 2209 C CA . LEU A 1 281 ? -7.711 -11.961 5.574 1 97.38 281 LEU A CA 1
ATOM 2210 C C . LEU A 1 281 ? -8.953 -12.844 5.551 1 97.38 281 LEU A C 1
ATOM 2212 O O . LEU A 1 281 ? -9.953 -12.508 4.914 1 97.38 281 LEU A O 1
ATOM 2216 N N . VAL A 1 282 ? -8.828 -14.016 6.152 1 97.56 282 VAL A N 1
ATOM 2217 C CA . VAL A 1 282 ? -9.961 -14.906 6.379 1 97.56 282 VAL A CA 1
ATOM 2218 C C . VAL A 1 282 ? -9.953 -15.391 7.828 1 97.56 282 VAL A C 1
ATOM 2220 O O . VAL A 1 282 ? -8.906 -15.422 8.477 1 97.56 282 VAL A O 1
ATOM 2223 N N . LYS A 1 283 ? -11.125 -15.742 8.383 1 95.25 283 LYS A N 1
ATOM 2224 C CA . LYS A 1 283 ? -11.234 -16.219 9.758 1 95.25 283 LYS A CA 1
ATOM 2225 C C . LYS A 1 283 ? -10.602 -17.609 9.906 1 95.25 283 LYS A C 1
ATOM 2227 O O . LYS A 1 283 ? -9.82 -17.844 10.828 1 95.25 283 LYS A O 1
ATOM 2232 N N . ASP A 1 284 ? -10.93 -18.469 8.961 1 97.56 284 ASP A N 1
ATOM 2233 C CA . ASP A 1 284 ? -10.406 -19.828 8.906 1 97.56 284 ASP A CA 1
ATOM 2234 C C . ASP A 1 284 ? -10.07 -20.219 7.473 1 97.56 284 ASP A C 1
ATOM 2236 O O . ASP A 1 284 ? -10.703 -19.75 6.527 1 97.56 284 ASP A O 1
ATOM 2240 N N . PRO A 1 285 ? -9.047 -21.125 7.379 1 98.44 285 PRO A N 1
ATOM 2241 C CA . PRO A 1 285 ? -8.742 -21.594 6.023 1 98.44 285 PRO A CA 1
ATOM 2242 C C . PRO A 1 285 ? -9.945 -22.234 5.336 1 98.44 285 PRO A C 1
ATOM 2244 O O . PRO A 1 285 ? -10.727 -22.938 5.984 1 98.44 285 PRO A O 1
ATOM 2247 N N . PHE A 1 286 ? -10.086 -21.953 4.078 1 98.69 286 PHE A N 1
ATOM 2248 C CA . PHE A 1 286 ? -11.133 -22.609 3.299 1 98.69 286 PHE A CA 1
ATOM 2249 C C . PHE A 1 286 ? -10.648 -23.953 2.762 1 98.69 286 PHE A C 1
ATOM 2251 O O . PHE A 1 286 ? -9.492 -24.094 2.359 1 98.69 286 PHE A O 1
ATOM 2258 N N . PRO A 1 287 ? -11.586 -24.938 2.719 1 98.56 287 PRO A N 1
ATOM 2259 C CA . PRO A 1 287 ? -11.242 -26.156 1.989 1 98.56 287 PRO A CA 1
ATOM 2260 C C . PRO A 1 287 ? -10.938 -25.906 0.516 1 98.56 287 PRO A C 1
ATOM 2262 O O . PRO A 1 287 ? -11.484 -24.969 -0.076 1 98.56 287 PRO A O 1
ATOM 2265 N N . TYR A 1 288 ? -10.094 -26.75 -0.022 1 98.75 288 TYR A N 1
ATOM 2266 C CA . TYR A 1 288 ? -9.617 -26.625 -1.396 1 98.75 288 TYR A CA 1
ATOM 2267 C C . TYR A 1 288 ? -10.781 -26.438 -2.361 1 98.75 288 TYR A C 1
ATOM 2269 O O . TYR A 1 288 ? -10.789 -25.484 -3.148 1 98.75 288 TYR A O 1
ATOM 2277 N N . GLU A 1 289 ? -11.891 -27.172 -2.262 1 98.56 289 GLU A N 1
ATOM 2278 C CA . GLU A 1 289 ? -12.984 -27.203 -3.225 1 98.56 289 GLU A CA 1
ATOM 2279 C C . GLU A 1 289 ? -13.859 -25.953 -3.096 1 98.56 289 GLU A C 1
ATOM 2281 O O . GLU A 1 289 ? -14.672 -25.656 -3.98 1 98.56 289 GLU A O 1
ATOM 2286 N N . THR A 1 290 ? -13.719 -25.234 -2.018 1 98.56 290 THR A N 1
ATOM 2287 C CA . THR A 1 290 ? -14.484 -24 -1.833 1 98.56 290 THR A CA 1
ATOM 2288 C C . THR A 1 290 ? -13.977 -22.906 -2.764 1 98.56 290 THR A C 1
ATOM 2290 O O . THR A 1 290 ? -14.75 -22.078 -3.23 1 98.56 290 THR A O 1
ATOM 2293 N N . ILE A 1 291 ? -12.656 -22.922 -3.082 1 98.88 291 ILE A N 1
ATOM 2294 C CA . ILE A 1 291 ? -12.031 -21.812 -3.799 1 98.88 291 ILE A CA 1
ATOM 2295 C C . ILE A 1 291 ? -11.594 -22.281 -5.188 1 98.88 291 ILE A C 1
ATOM 2297 O O . ILE A 1 291 ? -11.57 -21.484 -6.133 1 98.88 291 ILE A O 1
ATOM 2301 N N . VAL A 1 292 ? -11.312 -23.578 -5.32 1 98.88 292 VAL A N 1
ATOM 2302 C CA . VAL A 1 292 ? -10.664 -24.078 -6.531 1 98.88 292 VAL A CA 1
ATOM 2303 C C . VAL A 1 292 ? -11.562 -25.078 -7.234 1 98.88 292 VAL A C 1
ATOM 2305 O O . VAL A 1 292 ? -12.078 -26 -6.602 1 98.88 292 VAL A O 1
ATOM 2308 N N . ASN A 1 293 ? -11.82 -24.875 -8.445 1 98.62 293 ASN A N 1
ATOM 2309 C CA . ASN A 1 293 ? -12.344 -25.891 -9.344 1 98.62 293 ASN A CA 1
ATOM 2310 C C . ASN A 1 293 ? -11.25 -26.438 -10.266 1 98.62 293 ASN A C 1
ATOM 2312 O O . ASN A 1 293 ? -10.898 -25.797 -11.266 1 98.62 293 ASN A O 1
ATOM 2316 N N . ASP A 1 294 ? -10.734 -27.578 -10 1 97.69 294 ASP A N 1
ATOM 2317 C CA . ASP A 1 294 ? -9.602 -28.141 -10.727 1 97.69 294 ASP A CA 1
ATOM 2318 C C . ASP A 1 294 ? -10.062 -28.891 -11.977 1 97.69 294 ASP A C 1
ATOM 2320 O O . ASP A 1 294 ? -9.258 -29.547 -12.641 1 97.69 294 ASP A O 1
ATOM 2324 N N . GLY A 1 295 ? -11.328 -28.891 -12.289 1 96.56 295 GLY A N 1
ATOM 2325 C CA . GLY A 1 295 ? -11.875 -29.594 -13.438 1 96.56 295 GLY A CA 1
ATOM 2326 C C . GLY A 1 295 ? -11.156 -29.266 -14.734 1 96.56 295 GLY A C 1
ATOM 2327 O O . GLY A 1 295 ? -10.609 -30.156 -15.383 1 96.56 295 GLY A O 1
ATOM 2328 N N . PRO A 1 296 ? -11.109 -28.016 -15.023 1 97.12 296 PRO A N 1
ATOM 2329 C CA . PRO A 1 296 ? -10.461 -27.625 -16.281 1 97.12 296 PRO A CA 1
ATOM 2330 C C . PRO A 1 296 ? -9 -28.062 -16.344 1 97.12 296 PRO A C 1
ATOM 2332 O O . PRO A 1 296 ? -8.57 -28.609 -17.359 1 97.12 296 PRO A O 1
ATOM 2335 N N . ALA A 1 297 ? -8.227 -27.875 -15.305 1 97.06 297 ALA A N 1
ATOM 2336 C CA . ALA A 1 297 ? -6.801 -28.188 -15.289 1 97.06 297 ALA A CA 1
ATOM 2337 C C . ALA A 1 297 ? -6.57 -29.688 -15.297 1 97.06 297 ALA A C 1
ATOM 2339 O O . ALA A 1 297 ? -5.668 -30.188 -15.977 1 97.06 297 ALA A O 1
ATOM 2340 N N . SER A 1 298 ? -7.355 -30.422 -14.516 1 94.5 298 SER A N 1
ATOM 2341 C CA . SER A 1 298 ? -7.223 -31.875 -14.453 1 94.5 298 SER A CA 1
ATOM 2342 C C . SER A 1 298 ? -7.551 -32.5 -15.805 1 94.5 298 SER A C 1
ATOM 2344 O O . SER A 1 298 ? -6.902 -33.469 -16.203 1 94.5 298 SER A O 1
ATOM 2346 N N . ALA A 1 299 ? -8.508 -31.984 -16.469 1 89.12 299 ALA A N 1
ATOM 2347 C CA . ALA A 1 299 ? -8.883 -32.5 -17.781 1 89.12 299 ALA A CA 1
ATOM 2348 C C . ALA A 1 299 ? -7.766 -32.25 -18.797 1 89.12 299 ALA A C 1
ATOM 2350 O O . ALA A 1 299 ? -7.578 -33.062 -19.719 1 89.12 299 ALA A O 1
ATOM 2351 N N . ALA A 1 300 ? -7.121 -31.219 -18.656 1 85.88 300 ALA A N 1
ATOM 2352 C CA . ALA A 1 300 ? -6.02 -30.859 -19.547 1 85.88 300 ALA A CA 1
ATOM 2353 C C . ALA A 1 300 ? -4.875 -31.859 -19.422 1 85.88 300 ALA A C 1
ATOM 2355 O O . ALA A 1 300 ? -4.195 -32.156 -20.406 1 85.88 300 ALA A O 1
ATOM 2356 N N . ARG A 1 301 ? -4.641 -32.375 -18.266 1 80.88 301 ARG A N 1
ATOM 2357 C CA . ARG A 1 301 ? -3.521 -33.281 -18.031 1 80.88 301 ARG A CA 1
ATOM 2358 C C . ARG A 1 301 ? -3.832 -34.688 -18.562 1 80.88 301 ARG A C 1
ATOM 2360 O O . ARG A 1 301 ? -2.918 -35.469 -18.828 1 80.88 301 ARG A O 1
ATOM 2367 N N . SER A 1 302 ? -5.102 -34.969 -18.656 1 72.69 302 SER A N 1
ATOM 2368 C CA . SER A 1 302 ? -5.512 -36.281 -19.141 1 72.69 302 SER A CA 1
ATOM 2369 C C . SER A 1 302 ? -5.508 -36.375 -20.656 1 72.69 302 SER A C 1
ATOM 2371 O O . SER A 1 302 ? -5.676 -37.438 -21.234 1 72.69 302 SER A O 1
ATOM 2373 N N . THR A 1 303 ? -5.32 -35.25 -21.297 1 64.5 303 THR A N 1
ATOM 2374 C CA . THR A 1 303 ? -5.301 -35.25 -22.75 1 64.5 303 THR A CA 1
ATOM 2375 C C . THR A 1 303 ? -3.873 -35.375 -23.281 1 64.5 303 THR A C 1
ATOM 2377 O O . THR A 1 303 ? -2.943 -34.812 -22.688 1 64.5 303 THR A O 1
ATOM 2380 N N . MET B 1 1 ? 3.682 38.562 -11.953 1 91.06 1 MET B N 1
ATOM 2381 C CA . MET B 1 1 ? 3.297 37.625 -10.906 1 91.06 1 MET B CA 1
ATOM 2382 C C . MET B 1 1 ? 4.301 36.469 -10.812 1 91.06 1 MET B C 1
ATOM 2384 O O . MET B 1 1 ? 4.852 36.031 -11.828 1 91.06 1 MET B O 1
ATOM 2388 N N . THR B 1 2 ? 4.68 36.125 -9.609 1 96.5 2 THR B N 1
ATOM 2389 C CA . THR B 1 2 ? 5.574 35 -9.367 1 96.5 2 THR B CA 1
ATOM 2390 C C . THR B 1 2 ? 4.801 33.688 -9.359 1 96.5 2 THR B C 1
ATOM 2392 O O . THR B 1 2 ? 3.816 33.531 -8.633 1 96.5 2 THR B O 1
ATOM 2395 N N . ARG B 1 3 ? 5.172 32.781 -10.297 1 96.69 3 ARG B N 1
ATOM 2396 C CA . ARG B 1 3 ? 4.559 31.469 -10.312 1 96.69 3 ARG B CA 1
ATOM 2397 C C . ARG B 1 3 ? 4.93 30.672 -9.07 1 96.69 3 ARG B C 1
ATOM 2399 O O . ARG B 1 3 ? 6.074 30.719 -8.617 1 96.69 3 ARG B O 1
ATOM 2406 N N . PHE B 1 4 ? 4.02 30 -8.477 1 98.69 4 PHE B N 1
ATOM 2407 C CA . PHE B 1 4 ? 4.23 29.109 -7.344 1 98.69 4 PHE B CA 1
ATOM 2408 C C . PHE B 1 4 ? 3.371 27.844 -7.48 1 98.69 4 PHE B C 1
ATOM 2410 O O . PHE B 1 4 ? 2.189 27.859 -7.129 1 98.69 4 PHE B O 1
ATOM 2417 N N . HIS B 1 5 ? 3.961 26.766 -7.957 1 98.81 5 HIS B N 1
ATOM 2418 C CA . HIS B 1 5 ? 3.236 25.531 -8.227 1 98.81 5 HIS B CA 1
ATOM 2419 C C . HIS B 1 5 ? 3.428 24.516 -7.102 1 98.81 5 HIS B C 1
ATOM 2421 O O . HIS B 1 5 ? 4.559 24.141 -6.781 1 98.81 5 HIS B O 1
ATOM 2427 N N . VAL B 1 6 ? 2.307 24.109 -6.516 1 98.88 6 VAL B N 1
ATOM 2428 C CA . VAL B 1 6 ? 2.316 23.109 -5.457 1 98.88 6 VAL B CA 1
ATOM 2429 C C . VAL B 1 6 ? 1.906 21.75 -6.027 1 98.88 6 VAL B C 1
ATOM 2431 O O . VAL B 1 6 ? 0.892 21.641 -6.723 1 98.88 6 VAL B O 1
ATOM 2434 N N . THR B 1 7 ? 2.732 20.703 -5.855 1 98.81 7 THR B N 1
ATOM 2435 C CA . THR B 1 7 ? 2.367 19.312 -6.129 1 98.81 7 THR B CA 1
ATOM 2436 C C . THR B 1 7 ? 1.921 18.609 -4.848 1 98.81 7 THR B C 1
ATOM 2438 O O . THR B 1 7 ? 2.693 18.5 -3.895 1 98.81 7 THR B O 1
ATOM 2441 N N . ALA B 1 8 ? 0.667 18.203 -4.824 1 98.56 8 ALA B N 1
ATOM 2442 C CA . ALA B 1 8 ? 0.079 17.719 -3.578 1 98.56 8 ALA B CA 1
ATOM 2443 C C . ALA B 1 8 ? -0.118 16.203 -3.619 1 98.56 8 ALA B C 1
ATOM 2445 O O . ALA B 1 8 ? -0.398 15.641 -4.68 1 98.56 8 ALA B O 1
ATOM 2446 N N . THR B 1 9 ? -0.051 15.57 -2.453 1 96.81 9 THR B N 1
ATOM 2447 C CA . THR B 1 9 ? -0.171 14.117 -2.357 1 96.81 9 THR B CA 1
ATOM 2448 C C . THR B 1 9 ? -1.636 13.695 -2.408 1 96.81 9 THR B C 1
ATOM 2450 O O . THR B 1 9 ? -1.939 12.5 -2.498 1 96.81 9 THR B O 1
ATOM 2453 N N . GLY B 1 10 ? -2.533 14.648 -2.314 1 95.75 10 GLY B N 1
ATOM 2454 C CA . GLY B 1 10 ? -3.953 14.352 -2.395 1 95.75 10 GLY B CA 1
ATOM 2455 C C . GLY B 1 10 ? -4.824 15.594 -2.416 1 95.75 10 GLY B C 1
ATOM 2456 O O . GLY B 1 10 ? -4.32 16.719 -2.336 1 95.75 10 GLY B O 1
ATOM 2457 N N . HIS B 1 11 ? -6.062 15.406 -2.656 1 97.06 11 HIS B N 1
ATOM 2458 C CA . HIS B 1 11 ? -7.113 16.406 -2.521 1 97.06 11 HIS B CA 1
ATOM 2459 C C . HIS B 1 11 ? -7.98 16.141 -1.295 1 97.06 11 HIS B C 1
ATOM 2461 O O . HIS B 1 11 ? -8.695 15.133 -1.246 1 97.06 11 HIS B O 1
ATOM 2467 N N . SER B 1 12 ? -7.848 16.953 -0.294 1 97.31 12 SER B N 1
ATOM 2468 C CA . SER B 1 12 ? -8.453 16.625 0.992 1 97.31 12 SER B CA 1
ATOM 2469 C C . SER B 1 12 ? -9.039 17.859 1.664 1 97.31 12 SER B C 1
ATOM 2471 O O . SER B 1 12 ? -8.555 18.984 1.451 1 97.31 12 SER B O 1
ATOM 2473 N N . LEU B 1 13 ? -10.016 17.625 2.484 1 98.75 13 LEU B N 1
ATOM 2474 C CA . LEU B 1 13 ? -10.688 18.719 3.178 1 98.75 13 LEU B CA 1
ATOM 2475 C C . LEU B 1 13 ? -9.719 19.453 4.105 1 98.75 13 LEU B C 1
ATOM 2477 O O . LEU B 1 13 ? -9.82 20.656 4.281 1 98.75 13 LEU B O 1
ATOM 2481 N N . ASN B 1 14 ? -8.766 18.672 4.625 1 98.75 14 ASN B N 1
ATOM 2482 C CA . ASN B 1 14 ? -7.84 19.297 5.562 1 98.75 14 ASN B CA 1
ATOM 2483 C C . ASN B 1 14 ? -6.891 20.266 4.852 1 98.75 14 ASN B C 1
ATOM 2485 O O . ASN B 1 14 ? -6.152 21 5.5 1 98.75 14 ASN B O 1
ATOM 2489 N N . TYR B 1 15 ? -6.945 20.328 3.523 1 98.81 15 TYR B N 1
ATOM 2490 C CA . TYR B 1 15 ? -6.148 21.281 2.758 1 98.81 15 TYR B CA 1
ATOM 2491 C C . TYR B 1 15 ? -6.965 22.531 2.42 1 98.81 15 TYR B C 1
ATOM 2493 O O . TYR B 1 15 ? -6.535 23.359 1.615 1 98.81 15 TYR B O 1
ATOM 2501 N N . LEU B 1 16 ? -8.078 22.766 2.986 1 98.88 16 LEU B N 1
ATOM 2502 C CA . LEU B 1 16 ? -9.078 23.766 2.662 1 98.88 16 LEU B CA 1
ATOM 2503 C C . LEU B 1 16 ? -8.461 25.172 2.641 1 98.88 16 LEU B C 1
ATOM 2505 O O . LEU B 1 16 ? -8.773 25.969 1.763 1 98.88 16 LEU B O 1
ATOM 2509 N N . PRO B 1 17 ? -7.551 25.547 3.568 1 98.88 17 PRO B N 1
ATOM 2510 C CA . PRO B 1 17 ? -6.988 26.891 3.547 1 98.88 17 PRO B CA 1
ATOM 2511 C C . PRO B 1 17 ? -6.297 27.219 2.227 1 98.88 17 PRO B C 1
ATOM 2513 O O . PRO B 1 17 ? -6.391 28.359 1.741 1 98.88 17 PRO B O 1
ATOM 2516 N N . GLU B 1 18 ? -5.617 26.234 1.672 1 98.88 18 GLU B N 1
ATOM 2517 C CA . GLU B 1 18 ? -4.961 26.484 0.391 1 98.88 18 GLU B CA 1
ATOM 2518 C C . GLU B 1 18 ? -5.984 26.781 -0.703 1 98.88 18 GLU B C 1
ATOM 2520 O O . GLU B 1 18 ? -5.785 27.688 -1.519 1 98.88 18 GLU B O 1
ATOM 2525 N N . TYR B 1 19 ? -7.074 26 -0.692 1 98.75 19 TYR B N 1
ATOM 2526 C CA . TYR B 1 19 ? -8.117 26.188 -1.688 1 98.75 19 TYR B CA 1
ATOM 2527 C C . TYR B 1 19 ? -8.75 27.578 -1.551 1 98.75 19 TYR B C 1
ATOM 2529 O O . TYR B 1 19 ? -8.945 28.281 -2.545 1 98.75 19 TYR B O 1
ATOM 2537 N N . ILE B 1 20 ? -9.086 27.953 -0.349 1 98.75 20 ILE B N 1
ATOM 2538 C CA . ILE B 1 20 ? -9.742 29.234 -0.071 1 98.75 20 ILE B CA 1
ATOM 2539 C C . ILE B 1 20 ? -8.812 30.375 -0.438 1 98.75 20 ILE B C 1
ATOM 2541 O O . ILE B 1 20 ? -9.25 31.391 -1.013 1 98.75 20 ILE B O 1
ATOM 2545 N N . ALA B 1 21 ? -7.508 30.25 -0.106 1 98.75 21 ALA B N 1
ATOM 2546 C CA . ALA B 1 21 ? -6.535 31.297 -0.446 1 98.75 21 ALA B CA 1
ATOM 2547 C C . ALA B 1 21 ? -6.508 31.547 -1.95 1 98.75 21 ALA B C 1
ATOM 2549 O O . ALA B 1 21 ? -6.445 32.688 -2.391 1 98.75 21 ALA B O 1
ATOM 2550 N N . THR B 1 22 ? -6.523 30.484 -2.703 1 98.5 22 THR B N 1
ATOM 2551 C CA . THR B 1 22 ? -6.516 30.609 -4.156 1 98.5 22 THR B CA 1
ATOM 2552 C C . THR B 1 22 ? -7.824 31.203 -4.66 1 98.5 22 THR B C 1
ATOM 2554 O O . THR B 1 22 ? -7.816 32.156 -5.445 1 98.5 22 THR B O 1
ATOM 2557 N N . ARG B 1 23 ? -8.922 30.672 -4.191 1 98.19 23 ARG B N 1
ATOM 2558 C CA . ARG B 1 23 ? -10.242 31.047 -4.676 1 98.19 23 ARG B CA 1
ATOM 2559 C C . ARG B 1 23 ? -10.562 32.5 -4.336 1 98.19 23 ARG B C 1
ATOM 2561 O O . ARG B 1 23 ? -11.211 33.188 -5.113 1 98.19 23 ARG B O 1
ATOM 2568 N N . HIS B 1 24 ? -10.125 32.969 -3.182 1 98.56 24 HIS B N 1
ATOM 2569 C CA . HIS B 1 24 ? -10.469 34.312 -2.709 1 98.56 24 HIS B CA 1
ATOM 2570 C C . HIS B 1 24 ? -9.414 35.312 -3.127 1 98.56 24 HIS B C 1
ATOM 2572 O O . HIS B 1 24 ? -9.508 36.5 -2.76 1 98.56 24 HIS B O 1
ATOM 2578 N N . GLY B 1 25 ? -8.305 34.875 -3.768 1 98.44 25 GLY B N 1
ATOM 2579 C CA . GLY B 1 25 ? -7.312 35.781 -4.328 1 98.44 25 GLY B CA 1
ATOM 2580 C C . GLY B 1 25 ? -6.281 36.25 -3.311 1 98.44 25 GLY B C 1
ATOM 2581 O O . GLY B 1 25 ? -5.605 37.25 -3.518 1 98.44 25 GLY B O 1
ATOM 2582 N N . PHE B 1 26 ? -6.152 35.531 -2.252 1 98.62 26 PHE B N 1
ATOM 2583 C CA . PHE B 1 26 ? -5.223 35.969 -1.209 1 98.62 26 PHE B CA 1
ATOM 2584 C C . PHE B 1 26 ? -3.779 35.812 -1.679 1 98.62 26 PHE B C 1
ATOM 2586 O O . PHE B 1 26 ? -2.912 36.594 -1.296 1 98.62 26 PHE B O 1
ATOM 2593 N N . PHE B 1 27 ? -3.475 34.812 -2.488 1 98.69 27 PHE B N 1
ATOM 2594 C CA . PHE B 1 27 ? -2.148 34.656 -3.07 1 98.69 27 PHE B CA 1
ATOM 2595 C C . PHE B 1 27 ? -1.889 35.719 -4.133 1 98.69 27 PHE B C 1
ATOM 2597 O O . PHE B 1 27 ? -0.807 36.312 -4.176 1 98.69 27 PHE B O 1
ATOM 2604 N N . LYS B 1 28 ? -2.908 35.969 -4.918 1 98.31 28 LYS B N 1
ATOM 2605 C CA . LYS B 1 28 ? -2.787 36.938 -6.004 1 98.31 28 LYS B CA 1
ATOM 2606 C C . LYS B 1 28 ? -2.477 38.344 -5.469 1 98.31 28 LYS B C 1
ATOM 2608 O O . LYS B 1 28 ? -1.705 39.094 -6.078 1 98.31 28 LYS B O 1
ATOM 2613 N N . GLU B 1 29 ? -3.055 38.656 -4.387 1 97.88 29 GLU B N 1
ATOM 2614 C CA . GLU B 1 29 ? -2.814 39.938 -3.744 1 97.88 29 GLU B CA 1
ATOM 2615 C C . GLU B 1 29 ? -1.342 40.125 -3.389 1 97.88 29 GLU B C 1
ATOM 2617 O O . GLU B 1 29 ? -0.849 41.25 -3.297 1 97.88 29 GLU B O 1
ATOM 2622 N N . LEU B 1 30 ? -0.672 39.031 -3.242 1 97.69 30 LEU B N 1
ATOM 2623 C CA . LEU B 1 30 ? 0.725 39.031 -2.824 1 97.69 30 LEU B CA 1
ATOM 2624 C C . LEU B 1 30 ? 1.65 38.812 -4.016 1 97.69 30 LEU B C 1
ATOM 2626 O O . LEU B 1 30 ? 2.84 38.531 -3.842 1 97.69 30 LEU B O 1
ATOM 2630 N N . GLY B 1 31 ? 1.047 38.844 -5.188 1 98.25 31 GLY B N 1
ATOM 2631 C CA . GLY B 1 31 ? 1.827 38.688 -6.406 1 98.25 31 GLY B CA 1
ATOM 2632 C C . GLY B 1 31 ? 2.217 37.25 -6.691 1 98.25 31 GLY B C 1
ATOM 2633 O O . GLY B 1 31 ? 3.227 37 -7.348 1 98.25 31 GLY B O 1
ATOM 2634 N N . LEU B 1 32 ? 1.492 36.281 -6.172 1 98.38 32 LEU B N 1
ATOM 2635 C CA . LEU B 1 32 ? 1.765 34.875 -6.395 1 98.38 32 LEU B CA 1
ATOM 2636 C C . LEU B 1 32 ? 0.658 34.219 -7.219 1 98.38 32 LEU B C 1
ATOM 2638 O O . LEU B 1 32 ? -0.527 34.406 -6.934 1 98.38 32 LEU B O 1
ATOM 2642 N N . GLU B 1 33 ? 1.032 33.625 -8.242 1 98.19 33 GLU B N 1
ATOM 2643 C CA . GLU B 1 33 ? 0.125 32.75 -8.984 1 98.19 33 GLU B CA 1
ATOM 2644 C C . GLU B 1 33 ? 0.272 31.297 -8.539 1 98.19 33 GLU B C 1
ATOM 2646 O O . GLU B 1 33 ? 1.1 30.562 -9.078 1 98.19 33 GLU B O 1
ATOM 2651 N N . VAL B 1 34 ? -0.583 30.875 -7.688 1 98.56 34 VAL B N 1
ATOM 2652 C CA . VAL B 1 34 ? -0.483 29.562 -7.086 1 98.56 34 VAL B CA 1
ATOM 2653 C C . VAL B 1 34 ? -1.314 28.562 -7.891 1 98.56 34 VAL B C 1
ATOM 2655 O O . VAL B 1 34 ? -2.467 28.828 -8.234 1 98.56 34 VAL B O 1
ATOM 2658 N N . SER B 1 35 ? -0.76 27.453 -8.297 1 98.44 35 SER B N 1
ATOM 2659 C CA . SER B 1 35 ? -1.436 26.328 -8.922 1 98.44 35 SER B CA 1
ATOM 2660 C C . SER B 1 35 ? -1.118 25.031 -8.195 1 98.44 35 SER B C 1
ATOM 2662 O O . SER B 1 35 ? -0.122 24.938 -7.473 1 98.44 35 SER B O 1
ATOM 2664 N N . VAL B 1 36 ? -2.051 24.078 -8.359 1 98.5 36 VAL B N 1
ATOM 2665 C CA . VAL B 1 36 ? -1.896 22.828 -7.633 1 98.5 36 VAL B CA 1
ATOM 2666 C C . VAL B 1 36 ? -2.129 21.641 -8.586 1 98.5 36 VAL B C 1
ATOM 2668 O O . VAL B 1 36 ? -3.031 21.688 -9.422 1 98.5 36 VAL B O 1
ATOM 2671 N N . THR B 1 37 ? -1.304 20.625 -8.516 1 98 37 THR B N 1
ATOM 2672 C CA . THR B 1 37 ? -1.547 19.344 -9.148 1 98 37 THR B CA 1
ATOM 2673 C C . THR B 1 37 ? -1.547 18.219 -8.117 1 98 37 THR B C 1
ATOM 2675 O O . THR B 1 37 ? -0.968 18.359 -7.039 1 98 37 THR B O 1
ATOM 2678 N N . VAL B 1 38 ? -2.242 17.172 -8.375 1 97.81 38 VAL B N 1
ATOM 2679 C CA . VAL B 1 38 ? -2.281 15.961 -7.566 1 97.81 38 VAL B CA 1
ATOM 2680 C C . VAL B 1 38 ? -1.883 14.758 -8.414 1 97.81 38 VAL B C 1
ATOM 2682 O O . VAL B 1 38 ? -2.744 14.062 -8.969 1 97.81 38 VAL B O 1
ATOM 2685 N N . PRO B 1 39 ? -0.677 14.484 -8.422 1 96.25 39 PRO B N 1
ATOM 2686 C CA . PRO B 1 39 ? -0.247 13.375 -9.273 1 96.25 39 PRO B CA 1
ATOM 2687 C C . PRO B 1 39 ? -0.572 12.008 -8.672 1 96.25 39 PRO B C 1
ATOM 2689 O O . PRO B 1 39 ? -0.749 11.891 -7.457 1 96.25 39 PRO B O 1
ATOM 2692 N N . GLN B 1 40 ? -0.621 10.992 -9.516 1 90.56 40 GLN B N 1
ATOM 2693 C CA . GLN B 1 40 ? -0.806 9.594 -9.141 1 90.56 40 GLN B CA 1
ATOM 2694 C C . GLN B 1 40 ? 0.208 8.695 -9.852 1 90.56 40 GLN B C 1
ATOM 2696 O O . GLN B 1 40 ? 0.384 8.789 -11.07 1 90.56 40 GLN B O 1
ATOM 2701 N N . PRO B 1 41 ? 0.822 7.836 -9.047 1 88.69 41 PRO B N 1
ATOM 2702 C CA . PRO B 1 41 ? 0.817 7.645 -7.594 1 88.69 41 PRO B CA 1
ATOM 2703 C C . PRO B 1 41 ? 1.389 8.844 -6.844 1 88.69 41 PRO B C 1
ATOM 2705 O O . PRO B 1 41 ? 2.039 9.703 -7.445 1 88.69 41 PRO B O 1
ATOM 2708 N N . TRP B 1 42 ? 1.155 8.945 -5.57 1 92.5 42 TRP B N 1
ATOM 2709 C CA . TRP B 1 42 ? 1.393 10.164 -4.805 1 92.5 42 TRP B CA 1
ATOM 2710 C C . TRP B 1 42 ? 2.869 10.547 -4.832 1 92.5 42 TRP B C 1
ATOM 2712 O O . TRP B 1 42 ? 3.215 11.727 -4.734 1 92.5 42 TRP B O 1
ATOM 2722 N N . ASP B 1 43 ? 3.762 9.648 -4.879 1 93.62 43 ASP B N 1
ATOM 2723 C CA . ASP B 1 43 ? 5.184 9.922 -4.695 1 93.62 43 ASP B CA 1
ATOM 2724 C C . ASP B 1 43 ? 5.777 10.594 -5.934 1 93.62 43 ASP B C 1
ATOM 2726 O O . ASP B 1 43 ? 6.934 11.016 -5.922 1 93.62 43 ASP B O 1
ATOM 2730 N N . LEU B 1 44 ? 5.008 10.812 -7.043 1 95.88 44 LEU B N 1
ATOM 2731 C CA . LEU B 1 44 ? 5.43 11.602 -8.195 1 95.88 44 LEU B CA 1
ATOM 2732 C C . LEU B 1 44 ? 5.688 13.055 -7.789 1 95.88 44 LEU B C 1
ATOM 2734 O O . LEU B 1 44 ? 6.336 13.797 -8.523 1 95.88 44 LEU B O 1
ATOM 2738 N N . VAL B 1 45 ? 5.238 13.445 -6.617 1 98.06 45 VAL B N 1
ATOM 2739 C CA . VAL B 1 45 ? 5.504 14.797 -6.133 1 98.06 45 VAL B CA 1
ATOM 2740 C C . VAL B 1 45 ? 7.008 15.008 -5.996 1 98.06 45 VAL B C 1
ATOM 2742 O O . VAL B 1 45 ? 7.508 16.109 -6.234 1 98.06 45 VAL B O 1
ATOM 2745 N N . LEU B 1 46 ? 7.719 13.969 -5.625 1 97.75 46 LEU B N 1
ATOM 2746 C CA . LEU B 1 46 ? 9.164 14.086 -5.445 1 97.75 46 LEU B CA 1
ATOM 2747 C C . LEU B 1 46 ? 9.867 14.258 -6.785 1 97.75 46 LEU B C 1
ATOM 2749 O O . LEU B 1 46 ? 10.867 14.969 -6.879 1 97.75 46 LEU B O 1
ATOM 2753 N N . ASP B 1 47 ? 9.344 13.586 -7.816 1 97.5 47 ASP B N 1
ATOM 2754 C CA . ASP B 1 47 ? 9.867 13.781 -9.164 1 97.5 47 ASP B CA 1
ATOM 2755 C C . ASP B 1 47 ? 9.648 15.211 -9.641 1 97.5 47 ASP B C 1
ATOM 2757 O O . ASP B 1 47 ? 10.531 15.812 -10.258 1 97.5 47 ASP B O 1
ATOM 2761 N N . GLU B 1 48 ? 8.523 15.719 -9.352 1 98.38 48 GLU B N 1
ATOM 2762 C CA . GLU B 1 48 ? 8.188 17.078 -9.773 1 98.38 48 GLU B CA 1
ATOM 2763 C C . GLU B 1 48 ? 9.031 18.109 -9.039 1 98.38 48 GLU B C 1
ATOM 2765 O O . GLU B 1 48 ? 9.352 19.172 -9.586 1 98.38 48 GLU B O 1
ATOM 2770 N N . LEU B 1 49 ? 9.398 17.844 -7.793 1 98.44 49 LEU B N 1
ATOM 2771 C CA . LEU B 1 49 ? 10.359 18.703 -7.102 1 98.44 49 LEU B CA 1
ATOM 2772 C C . LEU B 1 49 ? 11.734 18.625 -7.766 1 98.44 49 LEU B C 1
ATOM 2774 O O . LEU B 1 49 ? 12.359 19.641 -8.023 1 98.44 49 LEU B O 1
ATOM 2778 N N . ALA B 1 50 ? 12.109 17.438 -8.062 1 97.5 50 ALA B N 1
ATOM 2779 C CA . ALA B 1 50 ? 13.453 17.188 -8.578 1 97.5 50 ALA B CA 1
ATOM 2780 C C . ALA B 1 50 ? 13.648 17.844 -9.938 1 97.5 50 ALA B C 1
ATOM 2782 O O . ALA B 1 50 ? 14.719 18.359 -10.234 1 97.5 50 ALA B O 1
ATOM 2783 N N . ASP B 1 51 ? 12.609 17.766 -10.758 1 97.25 51 ASP B N 1
ATOM 2784 C CA . ASP B 1 51 ? 12.789 18.281 -12.109 1 97.25 51 ASP B CA 1
ATOM 2785 C C . ASP B 1 51 ? 12.422 19.766 -12.188 1 97.25 51 ASP B C 1
ATOM 2787 O O . ASP B 1 51 ? 12.484 20.359 -13.266 1 97.25 51 ASP B O 1
ATOM 2791 N N . GLY B 1 52 ? 11.969 20.344 -11.117 1 96.19 52 GLY B N 1
ATOM 2792 C CA . GLY B 1 52 ? 11.758 21.781 -11.047 1 96.19 52 GLY B CA 1
ATOM 2793 C C . GLY B 1 52 ? 10.375 22.203 -11.508 1 96.19 52 GLY B C 1
ATOM 2794 O O . GLY B 1 52 ? 10.062 23.391 -11.523 1 96.19 52 GLY B O 1
ATOM 2795 N N . THR B 1 53 ? 9.555 21.203 -11.805 1 97.44 53 THR B N 1
ATOM 2796 C CA . THR B 1 53 ? 8.203 21.516 -12.25 1 97.44 53 THR B CA 1
ATOM 2797 C C . THR B 1 53 ? 7.367 22.062 -11.094 1 97.44 53 THR B C 1
ATOM 2799 O O . THR B 1 53 ? 6.477 22.891 -11.305 1 97.44 53 THR B O 1
ATOM 2802 N N . ALA B 1 54 ? 7.66 21.641 -9.914 1 98.69 54 ALA B N 1
ATOM 2803 C CA . ALA B 1 54 ? 6.938 22.109 -8.734 1 98.69 54 ALA B CA 1
ATOM 2804 C C . ALA B 1 54 ? 7.836 22.969 -7.848 1 98.69 54 ALA B C 1
ATOM 2806 O O . ALA B 1 54 ? 9.047 22.719 -7.766 1 98.69 54 ALA B O 1
ATOM 2807 N N . ASP B 1 55 ? 7.199 23.906 -7.176 1 98.75 55 ASP B N 1
ATOM 2808 C CA . ASP B 1 55 ? 7.922 24.797 -6.266 1 98.75 55 ASP B CA 1
ATOM 2809 C C . ASP B 1 55 ? 7.844 24.281 -4.828 1 98.75 55 ASP B C 1
ATOM 2811 O O . ASP B 1 55 ? 8.68 24.625 -3.994 1 98.75 55 ASP B O 1
ATOM 2815 N N . ALA B 1 56 ? 6.855 23.5 -4.547 1 98.88 56 ALA B N 1
ATOM 2816 C CA . ALA B 1 56 ? 6.668 22.891 -3.232 1 98.88 56 ALA B CA 1
ATOM 2817 C C . ALA B 1 56 ? 5.828 21.625 -3.33 1 98.88 56 ALA B C 1
ATOM 2819 O O . ALA B 1 56 ? 4.953 21.516 -4.195 1 98.88 56 ALA B O 1
ATOM 2820 N N . ALA B 1 57 ? 6.133 20.672 -2.502 1 98.88 57 ALA B N 1
ATOM 2821 C CA . ALA B 1 57 ? 5.27 19.516 -2.309 1 98.88 57 ALA B CA 1
ATOM 2822 C C . ALA B 1 57 ? 4.41 19.672 -1.058 1 98.88 57 ALA B C 1
ATOM 2824 O O . ALA B 1 57 ? 4.875 20.188 -0.038 1 98.88 57 ALA B O 1
ATOM 2825 N N . LEU B 1 58 ? 3.168 19.312 -1.146 1 98.81 58 LEU B N 1
ATOM 2826 C CA . LEU B 1 58 ? 2.268 19.219 -0.004 1 98.81 58 LEU B CA 1
ATOM 2827 C C . LEU B 1 58 ? 2.076 17.766 0.418 1 98.81 58 LEU B C 1
ATOM 2829 O O . LEU B 1 58 ? 1.559 16.953 -0.354 1 98.81 58 LEU B O 1
ATOM 2833 N N . GLY B 1 59 ? 2.553 17.406 1.573 1 97.75 59 GLY B N 1
ATOM 2834 C CA . GLY B 1 59 ? 2.49 16.047 2.072 1 97.75 59 GLY B CA 1
ATOM 2835 C C . GLY B 1 59 ? 2.908 15.922 3.525 1 97.75 59 GLY B C 1
ATOM 2836 O O . GLY B 1 59 ? 2.834 16.891 4.281 1 97.75 59 GLY B O 1
ATOM 2837 N N . GLY B 1 60 ? 3.203 14.75 3.926 1 97.69 60 GLY B N 1
ATOM 2838 C CA . GLY B 1 60 ? 3.551 14.5 5.316 1 97.69 60 GLY B CA 1
ATOM 2839 C C . GLY B 1 60 ? 5.012 14.773 5.625 1 97.69 60 GLY B C 1
ATOM 2840 O O . GLY B 1 60 ? 5.887 14.508 4.801 1 97.69 60 GLY B O 1
ATOM 2841 N N . ILE B 1 61 ? 5.281 15.188 6.816 1 98.44 61 ILE B N 1
ATOM 2842 C CA . ILE B 1 61 ? 6.629 15.562 7.227 1 98.44 61 ILE B CA 1
ATOM 2843 C C . ILE B 1 61 ? 7.488 14.312 7.391 1 98.44 61 ILE B C 1
ATOM 2845 O O . ILE B 1 61 ? 8.711 14.406 7.52 1 98.44 61 ILE B O 1
ATOM 2849 N N . TRP B 1 62 ? 6.848 13.109 7.387 1 97.69 62 TRP B N 1
ATOM 2850 C CA . TRP B 1 62 ? 7.578 11.844 7.406 1 97.69 62 TRP B CA 1
ATOM 2851 C C . TRP B 1 62 ? 8.438 11.695 6.156 1 97.69 62 TRP B C 1
ATOM 2853 O O . TRP B 1 62 ? 9.477 11.023 6.188 1 97.69 62 TRP B O 1
ATOM 2863 N N . VAL B 1 63 ? 8.109 12.344 5.035 1 98 63 VAL B N 1
ATOM 2864 C CA . VAL B 1 63 ? 8.898 12.234 3.812 1 98 63 VAL B CA 1
ATOM 2865 C C . VAL B 1 63 ? 10.219 12.969 3.98 1 98 63 VAL B C 1
ATOM 2867 O O . VAL B 1 63 ? 11.289 12.367 3.881 1 98 63 VAL B O 1
ATOM 2870 N N . PRO B 1 64 ? 10.188 14.312 4.34 1 98.56 64 PRO B N 1
ATOM 2871 C CA . PRO B 1 64 ? 11.477 14.961 4.613 1 98.56 64 PRO B CA 1
ATOM 2872 C C . PRO B 1 64 ? 12.289 14.227 5.68 1 98.56 64 PRO B C 1
ATOM 2874 O O . PRO B 1 64 ? 13.516 14.164 5.594 1 98.56 64 PRO B O 1
ATOM 2877 N N . SER B 1 65 ? 11.641 13.664 6.645 1 98.5 65 SER B N 1
ATOM 2878 C CA . SER B 1 65 ? 12.344 12.977 7.727 1 98.5 65 SER B CA 1
ATOM 2879 C C . SER B 1 65 ? 13.039 11.719 7.23 1 98.5 65 SER B C 1
ATOM 2881 O O . SER B 1 65 ? 14.242 11.547 7.426 1 98.5 65 SER B O 1
ATOM 2883 N N . MET B 1 66 ? 12.297 10.836 6.52 1 97.62 66 MET B N 1
ATOM 2884 C CA . MET B 1 66 ? 12.859 9.539 6.156 1 97.62 66 MET B CA 1
ATOM 2885 C C . MET B 1 66 ? 13.922 9.695 5.074 1 97.62 66 MET B C 1
ATOM 2887 O O . MET B 1 66 ? 14.797 8.836 4.93 1 97.62 66 MET B O 1
ATOM 2891 N N . TYR B 1 67 ? 13.875 10.828 4.363 1 98.06 67 TYR B N 1
ATOM 2892 C CA . TYR B 1 67 ? 14.852 11.055 3.307 1 98.06 67 TYR B CA 1
ATOM 2893 C C . TYR B 1 67 ? 16.109 11.711 3.857 1 98.06 67 TYR B C 1
ATOM 2895 O O . TYR B 1 67 ? 17.172 11.664 3.23 1 98.06 67 TYR B O 1
ATOM 2903 N N . ARG B 1 68 ? 15.992 12.391 4.988 1 98.31 68 ARG B N 1
ATOM 2904 C CA . ARG B 1 68 ? 17.109 13.133 5.562 1 98.31 68 ARG B CA 1
ATOM 2905 C C . ARG B 1 68 ? 18.266 12.203 5.898 1 98.31 68 ARG B C 1
ATOM 2907 O O . ARG B 1 68 ? 18.094 11.219 6.621 1 98.31 68 ARG B O 1
ATOM 2914 N N . ASN B 1 69 ? 19.484 12.453 5.43 1 96.38 69 ASN B N 1
ATOM 2915 C CA . ASN B 1 69 ? 20.719 11.695 5.641 1 96.38 69 ASN B CA 1
ATOM 2916 C C . ASN B 1 69 ? 20.641 10.328 4.965 1 96.38 69 ASN B C 1
ATOM 2918 O O . ASN B 1 69 ? 21.359 9.406 5.352 1 96.38 69 ASN B O 1
ATOM 2922 N N . THR B 1 70 ? 19.828 10.141 3.949 1 94.56 70 THR B N 1
ATOM 2923 C CA . THR B 1 70 ? 19.672 8.875 3.238 1 94.56 70 THR B CA 1
ATOM 2924 C C . THR B 1 70 ? 19.75 9.086 1.729 1 94.56 70 THR B C 1
ATOM 2926 O O . THR B 1 70 ? 20.734 8.719 1.098 1 94.56 70 THR B O 1
ATOM 2929 N N . VAL B 1 71 ? 18.812 9.82 1.169 1 95.62 71 VAL B N 1
ATOM 2930 C CA . VAL B 1 71 ? 18.734 9.938 -0.283 1 95.62 71 VAL B CA 1
ATOM 2931 C C . VAL B 1 71 ? 18.844 11.406 -0.694 1 95.62 71 VAL B C 1
ATOM 2933 O O . VAL B 1 71 ? 19.641 11.75 -1.574 1 95.62 71 VAL B O 1
ATOM 2936 N N . LYS B 1 72 ? 18.047 12.25 -0.122 1 96.81 72 LYS B N 1
ATOM 2937 C CA . LYS B 1 72 ? 17.875 13.648 -0.494 1 96.81 72 LYS B CA 1
ATOM 2938 C C . LYS B 1 72 ? 17.453 14.492 0.709 1 96.81 72 LYS B C 1
ATOM 2940 O O . LYS B 1 72 ? 16.828 13.984 1.638 1 96.81 72 LYS B O 1
ATOM 2945 N N . GLU B 1 73 ? 17.812 15.742 0.691 1 98.5 73 GLU B N 1
ATOM 2946 C CA . GLU B 1 73 ? 17.422 16.641 1.778 1 98.5 73 GLU B CA 1
ATOM 2947 C C . GLU B 1 73 ? 16.25 17.531 1.371 1 98.5 73 GLU B C 1
ATOM 2949 O O . GLU B 1 73 ? 16.312 18.219 0.35 1 98.5 73 GLU B O 1
ATOM 2954 N N . TYR B 1 74 ? 15.227 17.484 2.094 1 98.81 74 TYR B N 1
ATOM 2955 C CA . TYR B 1 74 ? 14.062 18.359 1.941 1 98.81 74 TYR B CA 1
ATOM 2956 C C . TYR B 1 74 ? 13.875 19.234 3.174 1 98.81 74 TYR B C 1
ATOM 2958 O O . TYR B 1 74 ? 14.188 18.812 4.293 1 98.81 74 TYR B O 1
ATOM 2966 N N . THR B 1 75 ? 13.367 20.422 2.986 1 98.88 75 THR B N 1
ATOM 2967 C CA . THR B 1 75 ? 13.062 21.344 4.074 1 98.88 75 THR B CA 1
ATOM 2968 C C . THR B 1 75 ? 11.594 21.75 4.047 1 98.88 75 THR B C 1
ATOM 2970 O O . THR B 1 75 ? 11.086 22.203 3.018 1 98.88 75 THR B O 1
ATOM 2973 N N . ALA B 1 76 ? 10.93 21.516 5.137 1 98.94 76 ALA B N 1
ATOM 2974 C CA . ALA B 1 76 ? 9.555 22 5.297 1 98.94 76 ALA B CA 1
ATOM 2975 C C . ALA B 1 76 ? 9.539 23.484 5.688 1 98.94 76 ALA B C 1
ATOM 2977 O O . ALA B 1 76 ? 10.359 23.922 6.5 1 98.94 76 ALA B O 1
ATOM 2978 N N . PHE B 1 77 ? 8.531 24.266 5.129 1 98.88 77 PHE B N 1
ATOM 2979 C CA . PHE B 1 77 ? 8.562 25.703 5.434 1 98.88 77 PHE B CA 1
ATOM 2980 C C . PHE B 1 77 ? 7.207 26.172 5.93 1 98.88 77 PHE B C 1
ATOM 2982 O O . PHE B 1 77 ? 7.082 27.312 6.41 1 98.88 77 PHE B O 1
ATOM 2989 N N . ALA B 1 78 ? 6.184 25.297 5.863 1 98.81 78 ALA B N 1
ATOM 2990 C CA . ALA B 1 78 ? 4.84 25.672 6.297 1 98.81 78 ALA B CA 1
ATOM 2991 C C . ALA B 1 78 ? 3.986 24.438 6.57 1 98.81 78 ALA B C 1
ATOM 2993 O O . ALA B 1 78 ? 4.328 23.328 6.141 1 98.81 78 ALA B O 1
ATOM 2994 N N . GLN B 1 79 ? 2.918 24.609 7.289 1 98.62 79 GLN B N 1
ATOM 2995 C CA . GLN B 1 79 ? 1.933 23.578 7.59 1 98.62 79 GLN B CA 1
ATOM 2996 C C . GLN B 1 79 ? 0.526 24.031 7.215 1 98.62 79 GLN B C 1
ATOM 2998 O O . GLN B 1 79 ? 0.206 25.219 7.312 1 98.62 79 GLN B O 1
ATOM 3003 N N . VAL B 1 80 ? -0.285 23.031 6.785 1 98.75 80 VAL B N 1
ATOM 3004 C CA . VAL B 1 80 ? -1.678 23.391 6.527 1 98.75 80 VAL B CA 1
ATOM 3005 C C . VAL B 1 80 ? -2.594 22.562 7.426 1 98.75 80 VAL B C 1
ATOM 3007 O O . VAL B 1 80 ? -3.73 22.953 7.695 1 98.75 80 VAL B O 1
ATOM 3010 N N . SER B 1 81 ? -2.158 21.359 7.898 1 98.5 81 SER B N 1
ATOM 3011 C CA . SER B 1 81 ? -2.949 20.484 8.758 1 98.5 81 SER B CA 1
ATOM 3012 C C . SER B 1 81 ? -2.236 20.219 10.078 1 98.5 81 SER B C 1
ATOM 3014 O O . SER B 1 81 ? -1.171 19.594 10.094 1 98.5 81 SER B O 1
ATOM 3016 N N . ASN B 1 82 ? -2.887 20.578 11.211 1 98.56 82 ASN B N 1
ATOM 3017 C CA . ASN B 1 82 ? -2.281 20.469 12.531 1 98.56 82 ASN B CA 1
ATOM 3018 C C . ASN B 1 82 ? -2.84 19.266 13.297 1 98.56 82 ASN B C 1
ATOM 3020 O O . ASN B 1 82 ? -2.521 19.078 14.477 1 98.56 82 ASN B O 1
ATOM 3024 N N . ARG B 1 83 ? -3.742 18.531 12.68 1 98.62 83 ARG B N 1
ATOM 3025 C CA . ARG B 1 83 ? -4.359 17.328 13.25 1 98.62 83 ARG B CA 1
ATOM 3026 C C . ARG B 1 83 ? -4.492 16.234 12.195 1 98.62 83 ARG B C 1
ATOM 3028 O O . ARG B 1 83 ? -4.402 16.5 11 1 98.62 83 ARG B O 1
ATOM 3035 N N . CYS B 1 84 ? -4.594 15.016 12.625 1 98.12 84 CYS B N 1
ATOM 3036 C CA . CYS B 1 84 ? -4.871 13.875 11.766 1 98.12 84 CYS B CA 1
ATOM 3037 C C . CYS B 1 84 ? -6.324 13.883 11.297 1 98.12 84 CYS B C 1
ATOM 3039 O O . CYS B 1 84 ? -7.242 13.961 12.109 1 98.12 84 CYS B O 1
ATOM 3041 N N . PRO B 1 85 ? -6.57 13.812 9.984 1 98.19 85 PRO B N 1
ATOM 3042 C CA . PRO B 1 85 ? -7.926 13.922 9.445 1 98.19 85 PRO B CA 1
ATOM 3043 C C . PRO B 1 85 ? -8.625 12.562 9.32 1 98.19 85 PRO B C 1
ATOM 3045 O O . PRO B 1 85 ? -9.602 12.438 8.586 1 98.19 85 PRO B O 1
ATOM 3048 N N . LEU B 1 86 ? -8.164 11.539 10.016 1 97.88 86 LEU B N 1
ATOM 3049 C CA . LEU B 1 86 ? -8.688 10.188 9.898 1 97.88 86 LEU B CA 1
ATOM 3050 C C . LEU B 1 86 ? -9.695 9.891 11 1 97.88 86 LEU B C 1
ATOM 3052 O O . LEU B 1 86 ? -9.766 10.625 11.992 1 97.88 86 LEU B O 1
ATOM 3056 N N . ALA B 1 87 ? -10.469 8.914 10.773 1 98.19 87 ALA B N 1
ATOM 3057 C CA . ALA B 1 87 ? -11.422 8.406 11.758 1 98.19 87 ALA B CA 1
ATOM 3058 C C . ALA B 1 87 ? -11.328 6.887 11.875 1 98.19 87 ALA B C 1
ATOM 3060 O O . ALA B 1 87 ? -10.781 6.219 11 1 98.19 87 ALA B O 1
ATOM 3061 N N . LEU B 1 88 ? -11.719 6.391 12.992 1 98.31 88 LEU B N 1
ATOM 3062 C CA . LEU B 1 88 ? -11.836 4.961 13.266 1 98.31 88 LEU B CA 1
ATOM 3063 C C . LEU B 1 88 ? -13.297 4.52 13.242 1 98.31 88 LEU B C 1
ATOM 3065 O O . LEU B 1 88 ? -14.102 4.984 14.055 1 98.31 88 LEU B O 1
ATOM 3069 N N . VAL B 1 89 ? -13.625 3.674 12.297 1 98.5 89 VAL B N 1
ATOM 3070 C CA . VAL B 1 89 ? -14.969 3.129 12.18 1 98.5 89 VAL B CA 1
ATOM 3071 C C . VAL B 1 89 ? -15.031 1.753 12.836 1 98.5 89 VAL B C 1
ATOM 3073 O O . VAL B 1 89 ? -14.078 0.976 12.758 1 98.5 89 VAL B O 1
ATOM 3076 N N . LYS B 1 90 ? -16.047 1.456 13.484 1 97.94 90 LYS B N 1
ATOM 3077 C CA . LYS B 1 90 ? -16.25 0.137 14.078 1 97.94 90 LYS B CA 1
ATOM 3078 C C . LYS B 1 90 ? -17.656 -0.383 13.789 1 97.94 90 LYS B C 1
ATOM 3080 O O . LYS B 1 90 ? -18.531 0.375 13.359 1 97.94 90 LYS B O 1
ATOM 3085 N N . ARG B 1 91 ? -17.812 -1.664 13.969 1 95.44 91 ARG B N 1
ATOM 3086 C CA . ARG B 1 91 ? -19.125 -2.277 13.922 1 95.44 91 ARG B CA 1
ATOM 3087 C C . ARG B 1 91 ? -19.875 -2.066 15.234 1 95.44 91 ARG B C 1
ATOM 3089 O O . ARG B 1 91 ? -19.266 -2.074 16.312 1 95.44 91 ARG B O 1
ATOM 3096 N N . GLY B 1 92 ? -21.156 -1.846 15.195 1 93.12 92 GLY B N 1
ATOM 3097 C CA . GLY B 1 92 ? -21.984 -1.681 16.375 1 93.12 92 GLY B CA 1
ATOM 3098 C C . GLY B 1 92 ? -21.938 -0.277 16.953 1 93.12 92 GLY B C 1
ATOM 3099 O O . GLY B 1 92 ? -21.438 0.645 16.312 1 93.12 92 GLY B O 1
ATOM 3100 N N . ASP B 1 93 ? -22.469 -0.12 18.156 1 91.56 93 ASP B N 1
ATOM 3101 C CA . ASP B 1 93 ? -22.594 1.164 18.844 1 91.56 93 ASP B CA 1
ATOM 3102 C C . ASP B 1 93 ? -21.25 1.582 19.453 1 91.56 93 ASP B C 1
ATOM 3104 O O . ASP B 1 93 ? -20.531 0.749 19.984 1 91.56 93 ASP B O 1
ATOM 3108 N N . SER B 1 94 ? -20.953 2.82 19.297 1 88.75 94 SER B N 1
ATOM 3109 C CA . SER B 1 94 ? -19.672 3.322 19.797 1 88.75 94 SER B CA 1
ATOM 3110 C C . SER B 1 94 ? -19.859 4.109 21.094 1 88.75 94 SER B C 1
ATOM 3112 O O . SER B 1 94 ? -18.938 4.785 21.547 1 88.75 94 SER B O 1
ATOM 3114 N N . THR B 1 95 ? -21.062 3.9 21.656 1 86.62 95 THR B N 1
ATOM 3115 C CA . THR B 1 95 ? -21.297 4.594 22.922 1 86.62 95 THR B CA 1
ATOM 3116 C C . THR B 1 95 ? -20.266 4.176 23.969 1 86.62 95 THR B C 1
ATOM 3118 O O . THR B 1 95 ? -20.094 2.984 24.234 1 86.62 95 THR B O 1
ATOM 3121 N N . ASP B 1 96 ? -19.281 5 24.406 1 88.31 96 ASP B N 1
ATOM 3122 C CA . ASP B 1 96 ? -18.297 4.816 25.453 1 88.31 96 ASP B CA 1
ATOM 3123 C C . ASP B 1 96 ? -17.078 4.066 24.922 1 88.31 96 ASP B C 1
ATOM 3125 O O . ASP B 1 96 ? -16.469 3.258 25.641 1 88.31 96 ASP B O 1
ATOM 3129 N N . PHE B 1 97 ? -16.812 4.195 23.703 1 94.38 97 PHE B N 1
ATOM 3130 C CA . PHE B 1 97 ? -15.641 3.545 23.109 1 94.38 97 PHE B CA 1
ATOM 3131 C C . PHE B 1 97 ? -14.375 3.893 23.875 1 94.38 97 PHE B C 1
ATOM 3133 O O . PHE B 1 97 ? -14.156 5.051 24.234 1 94.38 97 PHE B O 1
ATOM 3140 N N . ASN B 1 98 ? -13.641 2.842 24.172 1 94.5 98 ASN B N 1
ATOM 3141 C CA . ASN B 1 98 ? -12.312 2.934 24.766 1 94.5 98 ASN B CA 1
ATOM 3142 C C . ASN B 1 98 ? -11.25 2.303 23.875 1 94.5 98 ASN B C 1
ATOM 3144 O O . ASN B 1 98 ? -11.414 1.171 23.422 1 94.5 98 ASN B O 1
ATOM 3148 N N . VAL B 1 99 ? -10.195 2.994 23.672 1 95.38 99 VAL B N 1
ATOM 3149 C CA . VAL B 1 99 ? -9.141 2.566 22.75 1 95.38 99 VAL B CA 1
ATOM 3150 C C . VAL B 1 99 ? -8.586 1.215 23.203 1 95.38 99 VAL B C 1
ATOM 3152 O O . VAL B 1 99 ? -8.133 0.42 22.375 1 95.38 99 VAL B O 1
ATOM 3155 N N . ALA B 1 100 ? -8.648 0.89 24.469 1 95.25 100 ALA B N 1
ATOM 3156 C CA . ALA B 1 100 ? -8.148 -0.372 25 1 95.25 100 ALA B CA 1
ATOM 3157 C C . ALA B 1 100 ? -8.867 -1.562 24.375 1 95.25 100 ALA B C 1
ATOM 3159 O O . ALA B 1 100 ? -8.328 -2.668 24.328 1 95.25 100 ALA B O 1
ATOM 3160 N N . GLU B 1 101 ? -10.031 -1.327 23.891 1 95.81 101 GLU B N 1
ATOM 3161 C CA . GLU B 1 101 ? -10.852 -2.387 23.312 1 95.81 101 GLU B CA 1
ATOM 3162 C C . GLU B 1 101 ? -10.25 -2.898 22 1 95.81 101 GLU B C 1
ATOM 3164 O O . GLU B 1 101 ? -10.648 -3.949 21.5 1 95.81 101 GLU B O 1
ATOM 3169 N N . ILE B 1 102 ? -9.297 -2.248 21.516 1 97.75 102 ILE B N 1
ATOM 3170 C CA . ILE B 1 102 ? -8.727 -2.588 20.219 1 97.75 102 ILE B CA 1
ATOM 3171 C C . ILE B 1 102 ? -7.738 -3.742 20.375 1 97.75 102 ILE B C 1
ATOM 3173 O O . ILE B 1 102 ? -7.355 -4.379 19.391 1 97.75 102 ILE B O 1
ATOM 3177 N N . ARG B 1 103 ? -7.348 -4.004 21.719 1 97.5 103 ARG B N 1
ATOM 3178 C CA . ARG B 1 103 ? -6.406 -5.086 21.984 1 97.5 103 ARG B CA 1
ATOM 3179 C C . ARG B 1 103 ? -6.941 -6.418 21.469 1 97.5 103 ARG B C 1
ATOM 3181 O O . ARG B 1 103 ? -8.094 -6.773 21.719 1 97.5 103 ARG B O 1
ATOM 3188 N N . GLY B 1 104 ? -6.105 -7.105 20.625 1 97.44 104 GLY B N 1
ATOM 3189 C CA . GLY B 1 104 ? -6.449 -8.422 20.125 1 97.44 104 GLY B CA 1
ATOM 3190 C C . GLY B 1 104 ? -7.387 -8.375 18.922 1 97.44 104 GLY B C 1
ATOM 3191 O O . GLY B 1 104 ? -7.887 -9.414 18.484 1 97.44 104 GLY B O 1
ATOM 3192 N N . LYS B 1 105 ? -7.691 -7.195 18.422 1 98 105 LYS B N 1
ATOM 3193 C CA . LYS B 1 105 ? -8.625 -7.031 17.312 1 98 105 LYS B CA 1
ATOM 3194 C C . LYS B 1 105 ? -7.879 -6.801 15.992 1 98 105 LYS B C 1
ATOM 3196 O O . LYS B 1 105 ? -6.645 -6.789 15.969 1 98 105 LYS B O 1
ATOM 3201 N N . THR B 1 106 ? -8.586 -6.793 14.938 1 98.31 106 THR B N 1
ATOM 3202 C CA . THR B 1 106 ? -8.031 -6.562 13.602 1 98.31 106 THR B CA 1
ATOM 3203 C C . THR B 1 106 ? -8.484 -5.211 13.062 1 98.31 106 THR B C 1
ATOM 3205 O O . THR B 1 106 ? -9.68 -4.93 12.984 1 98.31 106 THR B O 1
ATOM 3208 N N . VAL B 1 107 ? -7.531 -4.391 12.688 1 98.19 107 VAL B N 1
ATOM 3209 C CA . VAL B 1 107 ? -7.793 -3.051 12.172 1 98.19 107 VAL B CA 1
ATOM 3210 C C . VAL B 1 107 ? -7.387 -2.971 10.703 1 98.19 107 VAL B C 1
ATOM 3212 O O . VAL B 1 107 ? -6.254 -3.299 10.344 1 98.19 107 VAL B O 1
ATOM 3215 N N . LEU B 1 108 ? -8.352 -2.596 9.844 1 97.25 108 LEU B N 1
ATOM 3216 C CA . LEU B 1 108 ? -8.047 -2.301 8.445 1 97.25 108 LEU B CA 1
ATOM 3217 C C . LEU B 1 108 ? -7.57 -0.862 8.289 1 97.25 108 LEU B C 1
ATOM 3219 O O . LEU B 1 108 ? -8.156 0.058 8.867 1 97.25 108 LEU B O 1
ATOM 3223 N N . MET B 1 109 ? -6.496 -0.672 7.547 1 95.25 109 MET B N 1
ATOM 3224 C CA . MET B 1 109 ? -6.004 0.667 7.238 1 95.25 109 MET B CA 1
ATOM 3225 C C . MET B 1 109 ? -5.258 0.678 5.91 1 95.25 109 MET B C 1
ATOM 3227 O O . MET B 1 109 ? -4.426 -0.193 5.652 1 95.25 109 MET B O 1
ATOM 3231 N N . LYS B 1 110 ? -5.586 1.662 5.145 1 89.56 110 LYS B N 1
ATOM 3232 C CA . LYS B 1 110 ? -4.926 1.771 3.848 1 89.56 110 LYS B CA 1
ATOM 3233 C C . LYS B 1 110 ? -3.48 2.24 4.004 1 89.56 110 LYS B C 1
ATOM 3235 O O . LYS B 1 110 ? -3.209 3.191 4.742 1 89.56 110 LYS B O 1
ATOM 3240 N N . SER B 1 111 ? -2.482 1.631 3.334 1 78 111 SER B N 1
ATOM 3241 C CA . SER B 1 111 ? -1.081 2.031 3.406 1 78 111 SER B CA 1
ATOM 3242 C C . SER B 1 111 ? -0.619 2.662 2.098 1 78 111 SER B C 1
ATOM 3244 O O . SER B 1 111 ? 0.366 3.404 2.072 1 78 111 SER B O 1
ATOM 3246 N N . GLY B 1 112 ? -1.199 2.486 1.015 1 67.12 112 GLY B N 1
ATOM 3247 C CA . GLY B 1 112 ? -0.771 2.896 -0.312 1 67.12 112 GLY B CA 1
ATOM 3248 C C . GLY B 1 112 ? -0.688 4.402 -0.473 1 67.12 112 GLY B C 1
ATOM 3249 O O . GLY B 1 112 ? 0.009 4.902 -1.359 1 67.12 112 GLY B O 1
ATOM 3250 N N . ASN B 1 113 ? -1.258 5.141 0.424 1 70.56 113 ASN B N 1
ATOM 3251 C CA . ASN B 1 113 ? -1.246 6.598 0.336 1 70.56 113 ASN B CA 1
ATOM 3252 C C . ASN B 1 113 ? -0.173 7.203 1.234 1 70.56 113 ASN B C 1
ATOM 3254 O O . ASN B 1 113 ? -0.142 8.422 1.438 1 70.56 113 ASN B O 1
ATOM 3258 N N . GLY B 1 114 ? 0.669 6.305 1.714 1 83.81 114 GLY B N 1
ATOM 3259 C CA . GLY B 1 114 ? 1.743 6.797 2.562 1 83.81 114 GLY B CA 1
ATOM 3260 C C . GLY B 1 114 ? 1.791 6.117 3.918 1 83.81 114 GLY B C 1
ATOM 3261 O O . GLY B 1 114 ? 0.881 5.367 4.273 1 83.81 114 GLY B O 1
ATOM 3262 N N . ALA B 1 115 ? 2.836 6.414 4.621 1 89.88 115 ALA B N 1
ATOM 3263 C CA . ALA B 1 115 ? 3.145 5.691 5.852 1 89.88 115 ALA B CA 1
ATOM 3264 C C . ALA B 1 115 ? 2.398 6.289 7.043 1 89.88 115 ALA B C 1
ATOM 3266 O O . ALA B 1 115 ? 2.328 5.676 8.109 1 89.88 115 ALA B O 1
ATOM 3267 N N . SER B 1 116 ? 1.789 7.445 6.871 1 94.75 116 SER B N 1
ATOM 3268 C CA . SER B 1 116 ? 1.299 8.211 8.008 1 94.75 116 SER B CA 1
ATOM 3269 C C . SER B 1 116 ? 0.116 7.52 8.68 1 94.75 116 SER B C 1
ATOM 3271 O O . SER B 1 116 ? -0.031 7.574 9.898 1 94.75 116 SER B O 1
ATOM 3273 N N . VAL B 1 117 ? -0.7 6.848 7.961 1 94.94 117 VAL B N 1
ATOM 3274 C CA . VAL B 1 117 ? -1.914 6.262 8.516 1 94.94 117 VAL B CA 1
ATOM 3275 C C . VAL B 1 117 ? -1.548 5.227 9.578 1 94.94 117 VAL B C 1
ATOM 3277 O O . VAL B 1 117 ? -1.975 5.332 10.734 1 94.94 117 VAL B O 1
ATOM 3280 N N . GLY B 1 118 ? -0.722 4.285 9.188 1 95.38 118 GLY B N 1
ATOM 3281 C CA . GLY B 1 118 ? -0.323 3.254 10.125 1 95.38 118 GLY B CA 1
ATOM 3282 C C . GLY B 1 118 ? 0.552 3.777 11.25 1 95.38 118 GLY B C 1
ATOM 3283 O O . GLY B 1 118 ? 0.383 3.389 12.406 1 95.38 118 GLY B O 1
ATOM 3284 N N . LEU B 1 119 ? 1.48 4.676 10.938 1 96.81 119 LEU B N 1
ATOM 3285 C CA . LEU B 1 119 ? 2.385 5.227 11.938 1 96.81 119 LEU B CA 1
ATOM 3286 C C . LEU B 1 119 ? 1.607 5.957 13.023 1 96.81 119 LEU B C 1
ATOM 3288 O O . LEU B 1 119 ? 1.848 5.738 14.219 1 96.81 119 LEU B O 1
ATOM 3292 N N . PHE B 1 120 ? 0.738 6.758 12.57 1 97.44 120 PHE B N 1
ATOM 3293 C CA . PHE B 1 120 ? -0.011 7.574 13.516 1 97.44 120 PHE B CA 1
ATOM 3294 C C . PHE B 1 120 ? -0.906 6.707 14.398 1 97.44 120 PHE B C 1
ATOM 3296 O O . PHE B 1 120 ? -0.942 6.879 15.617 1 97.44 120 PHE B O 1
ATOM 3303 N N . PHE B 1 121 ? -1.612 5.797 13.734 1 97.38 121 PHE B N 1
ATOM 3304 C CA . PHE B 1 121 ? -2.543 4.961 14.484 1 97.38 121 PHE B CA 1
ATOM 3305 C C . PHE B 1 121 ? -1.807 4.145 15.539 1 97.38 121 PHE B C 1
ATOM 3307 O O . PHE B 1 121 ? -2.258 4.043 16.688 1 97.38 121 PHE B O 1
ATOM 3314 N N . LYS B 1 122 ? -0.708 3.625 15.211 1 97.31 122 LYS B N 1
ATOM 3315 C CA . LYS B 1 122 ? 0.075 2.818 16.141 1 97.31 122 LYS B CA 1
ATOM 3316 C C . LYS B 1 122 ? 0.649 3.68 17.266 1 97.31 122 LYS B C 1
ATOM 3318 O O . LYS B 1 122 ? 0.701 3.25 18.422 1 97.31 122 LYS B O 1
ATOM 3323 N N . MET B 1 123 ? 1.1 4.883 16.906 1 97.88 123 MET B N 1
ATOM 3324 C CA . MET B 1 123 ? 1.548 5.809 17.953 1 97.88 123 MET B CA 1
ATOM 3325 C C . MET B 1 123 ? 0.417 6.125 18.922 1 97.88 123 MET B C 1
ATOM 3327 O O . MET B 1 123 ? 0.622 6.141 20.141 1 97.88 123 MET B O 1
ATOM 3331 N N . LEU B 1 124 ? -0.752 6.395 18.344 1 97.69 124 LEU B N 1
ATOM 3332 C CA . LEU B 1 124 ? -1.916 6.715 19.156 1 97.69 124 LEU B CA 1
ATOM 3333 C C . LEU B 1 124 ? -2.254 5.562 20.094 1 97.69 124 LEU B C 1
ATOM 3335 O O . LEU B 1 124 ? -2.586 5.781 21.266 1 97.69 124 LEU B O 1
ATOM 3339 N N . LEU B 1 125 ? -2.219 4.301 19.578 1 98 125 LEU B N 1
ATOM 3340 C CA . LEU B 1 125 ? -2.445 3.133 20.422 1 98 125 LEU B CA 1
ATOM 3341 C C . LEU B 1 125 ? -1.469 3.109 21.594 1 98 125 LEU B C 1
ATOM 3343 O O . LEU B 1 125 ? -1.882 2.984 22.75 1 98 125 LEU B O 1
ATOM 3347 N N . LYS B 1 126 ? -0.216 3.281 21.297 1 97.69 126 LYS B N 1
ATOM 3348 C CA . LYS B 1 126 ? 0.825 3.256 22.328 1 97.69 126 LYS B CA 1
ATOM 3349 C C . LYS B 1 126 ? 0.58 4.324 23.391 1 97.69 126 LYS B C 1
ATOM 3351 O O . LYS B 1 126 ? 0.672 4.051 24.594 1 97.69 126 LYS B O 1
ATOM 3356 N N . GLU B 1 127 ? 0.272 5.508 22.953 1 97.62 127 GLU B N 1
ATOM 3357 C CA . GLU B 1 127 ? 0.038 6.633 23.859 1 97.62 127 GLU B CA 1
ATOM 3358 C C . GLU B 1 127 ? -1.173 6.375 24.75 1 97.62 127 GLU B C 1
ATOM 3360 O O . GLU B 1 127 ? -1.308 6.988 25.812 1 97.62 127 GLU B O 1
ATOM 3365 N N . ASN B 1 128 ? -2.047 5.523 24.297 1 96.69 128 ASN B N 1
ATOM 3366 C CA . ASN B 1 128 ? -3.234 5.188 25.062 1 96.69 128 ASN B CA 1
ATOM 3367 C C . ASN B 1 128 ? -3.07 3.852 25.797 1 96.69 128 ASN B C 1
ATOM 3369 O O . ASN B 1 128 ? -4.059 3.217 26.156 1 96.69 128 ASN B O 1
ATOM 3373 N N . GLY B 1 129 ? -1.887 3.363 25.859 1 96.88 129 GLY B N 1
ATOM 3374 C CA . GLY B 1 129 ? -1.557 2.203 26.672 1 96.88 129 GLY B CA 1
ATOM 3375 C C . GLY B 1 129 ? -1.813 0.886 25.969 1 96.88 129 GLY B C 1
ATOM 3376 O O . GLY B 1 129 ? -1.936 -0.158 26.609 1 96.88 129 GLY B O 1
ATOM 3377 N N . VAL B 1 130 ? -1.996 0.911 24.688 1 98.12 130 VAL B N 1
ATOM 3378 C CA . VAL B 1 130 ? -2.18 -0.303 23.906 1 98.12 130 VAL B CA 1
ATOM 3379 C C . VAL B 1 130 ? -0.899 -0.619 23.125 1 98.12 130 VAL B C 1
ATOM 3381 O O . VAL B 1 130 ? -0.4 0.216 22.375 1 98.12 130 VAL B O 1
ATOM 3384 N N . ASP B 1 131 ? -0.345 -1.779 23.344 1 97.62 131 ASP B N 1
ATOM 3385 C CA . ASP B 1 131 ? 0.794 -2.23 22.547 1 97.62 131 ASP B CA 1
ATOM 3386 C C . ASP B 1 131 ? 0.391 -2.461 21.094 1 97.62 131 ASP B C 1
ATOM 3388 O O . ASP B 1 131 ? -0.414 -3.346 20.797 1 97.62 131 ASP B O 1
ATOM 3392 N N . PRO B 1 132 ? 0.956 -1.696 20.234 1 97.38 132 PRO B N 1
ATOM 3393 C CA . PRO B 1 132 ? 0.58 -1.887 18.828 1 97.38 132 PRO B CA 1
ATOM 3394 C C . PRO B 1 132 ? 0.76 -3.328 18.359 1 97.38 132 PRO B C 1
ATOM 3396 O O . PRO B 1 132 ? 0.049 -3.783 17.469 1 97.38 132 PRO B O 1
ATOM 3399 N N . LYS B 1 133 ? 1.671 -4.109 18.953 1 96.31 133 LYS B N 1
ATOM 3400 C CA . LYS B 1 133 ? 1.936 -5.484 18.547 1 96.31 133 LYS B CA 1
ATOM 3401 C C . LYS B 1 133 ? 0.845 -6.426 19.047 1 96.31 133 LYS B C 1
ATOM 3403 O O . LYS B 1 133 ? 0.771 -7.582 18.625 1 96.31 133 LYS B O 1
ATOM 3408 N N . SER B 1 134 ? -0.056 -5.941 19.891 1 97.81 134 SER B N 1
ATOM 3409 C CA . SER B 1 134 ? -1.183 -6.73 20.375 1 97.81 134 SER B CA 1
ATOM 3410 C C . SER B 1 134 ? -2.389 -6.605 19.453 1 97.81 134 SER B C 1
ATOM 3412 O O . SER B 1 134 ? -3.455 -7.152 19.734 1 97.81 134 SER B O 1
ATOM 3414 N N . VAL B 1 135 ? -2.283 -5.867 18.375 1 98.06 135 VAL B N 1
ATOM 3415 C CA . VAL B 1 135 ? -3.324 -5.609 17.391 1 98.06 135 VAL B CA 1
ATOM 3416 C C . VAL B 1 135 ? -2.9 -6.176 16.031 1 98.06 135 VAL B C 1
ATOM 3418 O O . VAL B 1 135 ? -1.718 -6.145 15.688 1 98.06 135 VAL B O 1
ATOM 3421 N N . ASP B 1 136 ? -3.812 -6.797 15.297 1 97.38 136 ASP B N 1
ATOM 3422 C CA . ASP B 1 136 ? -3.551 -7.215 13.922 1 97.38 136 ASP B CA 1
ATOM 3423 C C . ASP B 1 136 ? -3.969 -6.137 12.93 1 97.38 136 ASP B C 1
ATOM 3425 O O . ASP B 1 136 ? -4.914 -5.387 13.18 1 97.38 136 ASP B O 1
ATOM 3429 N N . TYR B 1 137 ? -3.227 -6.047 11.82 1 95.81 137 TYR B N 1
ATOM 3430 C CA . TYR B 1 137 ? -3.484 -5.004 10.836 1 95.81 137 TYR B CA 1
ATOM 3431 C C . TYR B 1 137 ? -3.604 -5.59 9.438 1 95.81 137 TYR B C 1
ATOM 3433 O O . TYR B 1 137 ? -2.854 -6.5 9.07 1 95.81 137 TYR B O 1
ATOM 3441 N N . ILE B 1 138 ? -4.551 -5.176 8.711 1 95.12 138 ILE B N 1
ATOM 3442 C CA . ILE B 1 138 ? -4.621 -5.359 7.266 1 95.12 138 ILE B CA 1
ATOM 3443 C C . ILE B 1 138 ? -4.352 -4.031 6.562 1 95.12 138 ILE B C 1
ATOM 3445 O O . ILE B 1 138 ? -5.195 -3.131 6.582 1 95.12 138 ILE B O 1
ATOM 3449 N N . GLN B 1 139 ? -3.191 -3.889 5.926 1 91.81 139 GLN B N 1
ATOM 3450 C CA . GLN B 1 139 ? -2.744 -2.572 5.484 1 91.81 139 GLN B CA 1
ATOM 3451 C C . GLN B 1 139 ? -2.252 -2.613 4.039 1 91.81 139 GLN B C 1
ATOM 3453 O O . GLN B 1 139 ? -1.735 -1.619 3.525 1 91.81 139 GLN B O 1
ATOM 3458 N N . ASP B 1 140 ? -2.41 -3.721 3.363 1 90.06 140 ASP B N 1
ATOM 3459 C CA . ASP B 1 140 ? -1.752 -3.938 2.08 1 90.06 140 ASP B CA 1
ATOM 3460 C C . ASP B 1 140 ? -2.721 -3.707 0.921 1 90.06 140 ASP B C 1
ATOM 3462 O O . ASP B 1 140 ? -2.369 -3.928 -0.241 1 90.06 140 ASP B O 1
ATOM 3466 N N . LEU B 1 141 ? -3.93 -3.195 1.21 1 91.88 141 LEU B N 1
ATOM 3467 C CA . LEU B 1 141 ? -4.98 -3.121 0.2 1 91.88 141 LEU B CA 1
ATOM 3468 C C . LEU B 1 141 ? -5.449 -1.683 0.01 1 91.88 141 LEU B C 1
ATOM 3470 O O . LEU B 1 141 ? -5.227 -0.832 0.874 1 91.88 141 LEU B O 1
ATOM 3474 N N . ASP B 1 142 ? -6.094 -1.453 -1.113 1 89.5 142 ASP B N 1
ATOM 3475 C CA . ASP B 1 142 ? -6.609 -0.126 -1.429 1 89.5 142 ASP B CA 1
ATOM 3476 C C . ASP B 1 142 ? -7.805 0.221 -0.546 1 89.5 142 ASP B C 1
ATOM 3478 O O . ASP B 1 142 ? -8.531 -0.668 -0.098 1 89.5 142 ASP B O 1
ATOM 3482 N N . GLY B 1 143 ? -8.016 1.486 -0.455 1 90.06 143 GLY B N 1
ATOM 3483 C CA . GLY B 1 143 ? -9.039 1.972 0.451 1 90.06 143 GLY B CA 1
ATOM 3484 C C . GLY B 1 143 ? -10.445 1.544 0.049 1 90.06 143 GLY B C 1
ATOM 3485 O O . GLY B 1 143 ? -11.258 1.187 0.902 1 90.06 143 GLY B O 1
ATOM 3486 N N . VAL B 1 144 ? -10.742 1.642 -1.265 1 90.44 144 VAL B N 1
ATOM 3487 C CA . VAL B 1 144 ? -12.07 1.278 -1.748 1 90.44 144 VAL B CA 1
ATOM 3488 C C . VAL B 1 144 ? -12.32 -0.209 -1.511 1 90.44 144 VAL B C 1
ATOM 3490 O O . VAL B 1 144 ? -13.398 -0.603 -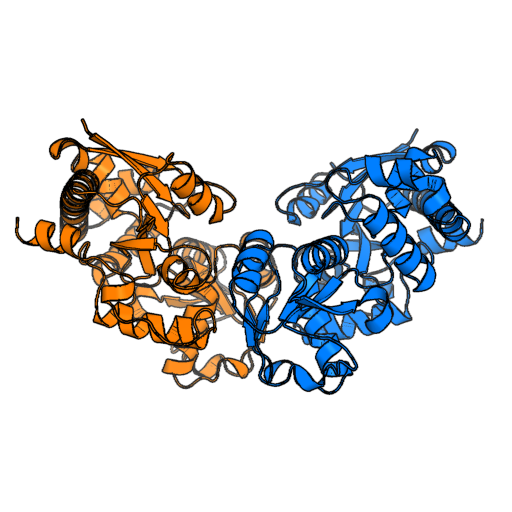1.068 1 90.44 144 VAL B O 1
ATOM 3493 N N . MET B 1 145 ? -11.281 -1 -1.783 1 93.44 145 MET B N 1
ATOM 3494 C CA . MET B 1 145 ? -11.367 -2.438 -1.55 1 93.44 145 MET B CA 1
ATOM 3495 C C . MET B 1 145 ? -11.555 -2.738 -0.067 1 93.44 145 MET B C 1
ATOM 3497 O O . MET B 1 145 ? -12.414 -3.541 0.306 1 93.44 145 MET B O 1
ATOM 3501 N N . LEU B 1 146 ? -10.797 -2.074 0.79 1 95.12 146 LEU B N 1
ATOM 3502 C CA . LEU B 1 146 ? -10.898 -2.271 2.232 1 95.12 146 LEU B CA 1
ATOM 3503 C C . LEU B 1 146 ? -12.289 -1.893 2.734 1 95.12 146 LEU B C 1
ATOM 3505 O O . LEU B 1 146 ? -12.836 -2.557 3.617 1 95.12 146 LEU B O 1
ATOM 3509 N N . SER B 1 147 ? -12.82 -0.812 2.156 1 95.81 147 SER B N 1
ATOM 3510 C CA . SER B 1 147 ? -14.156 -0.38 2.551 1 95.81 147 SER B CA 1
ATOM 3511 C C . SER B 1 147 ? -15.195 -1.46 2.266 1 95.81 147 SER B C 1
ATOM 3513 O O . SER B 1 147 ? -16.031 -1.772 3.121 1 95.81 147 SER B O 1
ATOM 3515 N N . LYS B 1 148 ? -15.156 -2.094 1.062 1 95.25 148 LYS B N 1
ATOM 3516 C CA . LYS B 1 148 ? -16.078 -3.158 0.688 1 95.25 148 LYS B CA 1
ATOM 3517 C C . LYS B 1 148 ? -15.914 -4.379 1.589 1 95.25 148 LYS B C 1
ATOM 3519 O O . LYS B 1 148 ? -16.891 -4.93 2.086 1 95.25 148 LYS B O 1
ATOM 3524 N N . LEU B 1 149 ? -14.664 -4.734 1.825 1 96.75 149 LEU B N 1
ATOM 3525 C CA . LEU B 1 149 ? -14.375 -5.922 2.619 1 96.75 149 LEU B CA 1
ATOM 3526 C C . LEU B 1 149 ? -14.773 -5.715 4.078 1 96.75 149 LEU B C 1
ATOM 3528 O O . LEU B 1 149 ? -15.312 -6.621 4.715 1 96.75 149 LEU B O 1
ATOM 3532 N N . PHE B 1 150 ? -14.578 -4.508 4.621 1 98 150 PHE B N 1
ATOM 3533 C CA . PHE B 1 150 ? -14.977 -4.184 5.984 1 98 150 PHE B CA 1
ATOM 3534 C C . PHE B 1 150 ? -16.484 -4.285 6.145 1 98 150 PHE B C 1
ATOM 3536 O O . PHE B 1 150 ? -16.984 -4.914 7.086 1 98 150 PHE B O 1
ATOM 3543 N N . GLN B 1 151 ? -17.172 -3.67 5.215 1 96.75 151 GLN B N 1
ATOM 3544 C CA . GLN B 1 151 ? -18.625 -3.703 5.266 1 96.75 151 GLN B CA 1
ATOM 3545 C C . GLN B 1 151 ? -19.156 -5.121 5.051 1 96.75 151 GLN B C 1
ATOM 3547 O O . GLN B 1 151 ? -20.266 -5.449 5.484 1 96.75 151 GLN B O 1
ATOM 3552 N N . GLY B 1 152 ? -18.312 -5.934 4.375 1 95.5 152 GLY B N 1
ATOM 3553 C CA . GLY B 1 152 ? -18.672 -7.328 4.164 1 95.5 152 GLY B CA 1
ATOM 3554 C C . GLY B 1 152 ? -18.359 -8.211 5.359 1 95.5 152 GLY B C 1
ATOM 3555 O O . GLY B 1 152 ? -18.688 -9.398 5.363 1 95.5 152 GLY B O 1
ATOM 3556 N N . GLY B 1 153 ? -17.641 -7.699 6.359 1 95.81 153 GLY B N 1
ATOM 3557 C CA . GLY B 1 153 ? -17.469 -8.453 7.59 1 95.81 153 GLY B CA 1
ATOM 3558 C C . GLY B 1 153 ? -16.016 -8.656 7.965 1 95.81 153 GLY B C 1
ATOM 3559 O O . GLY B 1 153 ? -15.719 -9.242 9.008 1 95.81 153 GLY B O 1
ATOM 3560 N N . MET B 1 154 ? -15.125 -8.148 7.191 1 96.38 154 MET B N 1
ATOM 3561 C CA . MET B 1 154 ? -13.703 -8.344 7.477 1 96.38 154 MET B CA 1
ATOM 3562 C C . MET B 1 154 ? -13.234 -7.395 8.57 1 96.38 154 MET B C 1
ATOM 3564 O O . MET B 1 154 ? -13.484 -6.191 8.5 1 96.38 154 MET B O 1
ATOM 3568 N N . GLY B 1 155 ? -12.539 -7.918 9.555 1 96.88 155 GLY B N 1
ATOM 3569 C CA . GLY B 1 155 ? -11.914 -7.125 10.594 1 96.88 155 GLY B CA 1
ATOM 3570 C C . GLY B 1 155 ? -12.906 -6.535 11.586 1 96.88 155 GLY B C 1
ATOM 3571 O O . GLY B 1 155 ? -14.094 -6.848 11.531 1 96.88 155 GLY B O 1
ATOM 3572 N N . ASP B 1 156 ? -12.352 -5.73 12.562 1 97.88 156 ASP B N 1
ATOM 3573 C CA . ASP B 1 156 ? -13.156 -5.184 13.648 1 97.88 156 ASP B CA 1
ATOM 3574 C C . ASP B 1 156 ? -13.266 -3.662 13.539 1 97.88 156 ASP B C 1
ATOM 3576 O O . ASP B 1 156 ? -14.273 -3.078 13.938 1 97.88 156 ASP B O 1
ATOM 3580 N N . TYR B 1 157 ? -12.266 -3.053 13.055 1 98.5 157 TYR B N 1
ATOM 3581 C CA . TYR B 1 157 ? -12.172 -1.603 12.93 1 98.5 157 TYR B CA 1
ATOM 3582 C C . TYR B 1 157 ? -11.617 -1.206 11.562 1 98.5 157 TYR B C 1
ATOM 3584 O O . TYR B 1 157 ? -10.969 -2.012 10.891 1 98.5 157 TYR B O 1
ATOM 3592 N N . PHE B 1 158 ? -11.922 -0.033 11.133 1 98.25 158 PHE B N 1
ATOM 3593 C CA . PHE B 1 158 ? -11.438 0.5 9.867 1 98.25 158 PHE B CA 1
ATOM 3594 C C . PHE B 1 158 ? -10.992 1.95 10.023 1 98.25 158 PHE B C 1
ATOM 3596 O O . PHE B 1 158 ? -11.797 2.812 10.383 1 98.25 158 PHE B O 1
ATOM 3603 N N . VAL B 1 159 ? -9.711 2.242 9.82 1 97.88 159 VAL B N 1
ATOM 3604 C CA . VAL B 1 159 ? -9.188 3.604 9.82 1 97.88 159 VAL B CA 1
ATOM 3605 C C . VAL B 1 159 ? -9.289 4.195 8.414 1 97.88 159 VAL B C 1
ATOM 3607 O O . VAL B 1 159 ? -8.703 3.668 7.469 1 97.88 159 VAL B O 1
ATOM 3610 N N . ILE B 1 160 ? -9.984 5.289 8.266 1 97.25 160 ILE B N 1
ATOM 3611 C CA . ILE B 1 160 ? -10.219 5.898 6.965 1 97.25 160 ILE B CA 1
ATOM 3612 C C . ILE B 1 160 ? -10.422 7.402 7.125 1 97.25 160 ILE B C 1
ATOM 3614 O O . ILE B 1 160 ? -10.516 7.906 8.25 1 97.25 160 ILE B O 1
ATOM 3618 N N . ASP B 1 161 ? -10.266 8.148 6.086 1 96.75 161 ASP B N 1
ATOM 3619 C CA . ASP B 1 161 ? -10.445 9.594 6.164 1 96.75 161 ASP B CA 1
ATOM 3620 C C . ASP B 1 161 ? -11.836 9.945 6.688 1 96.75 161 ASP B C 1
ATOM 3622 O O . ASP B 1 161 ? -12.805 9.227 6.422 1 96.75 161 ASP B O 1
ATOM 3626 N N . ASN B 1 162 ? -12 11.055 7.348 1 98.12 162 ASN B N 1
ATOM 3627 C CA . ASN B 1 162 ? -13.211 11.438 8.07 1 98.12 162 ASN B CA 1
ATOM 3628 C C . ASN B 1 162 ? -14.406 11.586 7.125 1 98.12 162 ASN B C 1
ATOM 3630 O O . ASN B 1 162 ? -15.531 11.234 7.48 1 98.12 162 ASN B O 1
ATOM 3634 N N . VAL B 1 163 ? -14.172 12.18 5.918 1 98 163 VAL B N 1
ATOM 3635 C CA . VAL B 1 163 ? -15.281 12.367 4.98 1 98 163 VAL B CA 1
ATOM 3636 C C . VAL B 1 163 ? -15.867 11.016 4.598 1 98 163 VAL B C 1
ATOM 3638 O O . VAL B 1 163 ? -17.078 10.812 4.707 1 98 163 VAL B O 1
ATOM 3641 N N . SER B 1 164 ? -15 10.07 4.234 1 97.25 164 SER B N 1
ATOM 3642 C CA . SER B 1 164 ? -15.438 8.734 3.848 1 97.25 164 SER B CA 1
ATOM 3643 C C . SER B 1 164 ? -16.078 8 5.023 1 97.25 164 SER B C 1
ATOM 3645 O O . SER B 1 164 ? -17.062 7.273 4.848 1 97.25 164 SER B O 1
ATOM 3647 N N . ALA B 1 165 ? -15.469 8.156 6.168 1 97.88 165 ALA B N 1
ATOM 3648 C CA . ALA B 1 165 ? -16 7.504 7.363 1 97.88 165 ALA B CA 1
ATOM 3649 C C . ALA B 1 165 ? -17.438 7.957 7.641 1 97.88 165 ALA B C 1
ATOM 3651 O O . ALA B 1 165 ? -18.312 7.133 7.895 1 97.88 165 ALA B O 1
ATOM 3652 N N . ARG B 1 166 ? -17.641 9.258 7.613 1 98 166 ARG B N 1
ATOM 3653 C CA . ARG B 1 166 ? -18.969 9.805 7.887 1 98 166 ARG B CA 1
ATOM 3654 C C . ARG B 1 166 ? -19.984 9.344 6.836 1 98 166 ARG B C 1
ATOM 3656 O O . ARG B 1 166 ? -21.109 9 7.168 1 98 166 ARG B O 1
ATOM 3663 N N . ILE B 1 167 ? -19.562 9.391 5.566 1 97.81 167 ILE B N 1
ATOM 3664 C CA . ILE B 1 167 ? -20.438 8.906 4.504 1 97.81 167 ILE B CA 1
ATOM 3665 C C . ILE B 1 167 ? -20.797 7.445 4.754 1 97.81 167 ILE B C 1
ATOM 3667 O O . ILE B 1 167 ? -21.969 7.059 4.641 1 97.81 167 ILE B O 1
ATOM 3671 N N . MET B 1 168 ? -19.797 6.617 5.105 1 97.69 168 MET B N 1
ATOM 3672 C CA . MET B 1 168 ? -19.984 5.184 5.328 1 97.69 168 MET B CA 1
ATOM 3673 C C . MET B 1 168 ? -20.984 4.93 6.445 1 97.69 168 MET B C 1
ATOM 3675 O O . MET B 1 168 ? -21.906 4.117 6.289 1 97.69 168 MET B O 1
ATOM 3679 N N . VAL B 1 169 ? -20.859 5.617 7.578 1 97.31 169 VAL B N 1
ATOM 3680 C CA . VAL B 1 169 ? -21.703 5.375 8.742 1 97.31 169 VAL B CA 1
ATOM 3681 C C . VAL B 1 169 ? -23.109 5.898 8.477 1 97.31 169 VAL B C 1
ATOM 3683 O O . VAL B 1 169 ? -24.094 5.348 8.977 1 97.31 169 VAL B O 1
ATOM 3686 N N . GLU B 1 170 ? -23.203 6.969 7.684 1 96.62 170 GLU B N 1
ATOM 3687 C CA . GLU B 1 170 ? -24.516 7.461 7.301 1 96.62 170 GLU B CA 1
ATOM 3688 C C . GLU B 1 170 ? -25.266 6.441 6.445 1 96.62 170 GLU B C 1
ATOM 3690 O O . GLU B 1 170 ? -26.484 6.273 6.586 1 96.62 170 GLU B O 1
ATOM 3695 N N . LYS B 1 171 ? -24.594 5.727 5.582 1 96.12 171 LYS B N 1
ATOM 3696 C CA . LYS B 1 171 ? -25.188 4.785 4.641 1 96.12 171 LYS B CA 1
ATOM 3697 C C . LYS B 1 171 ? -25.438 3.432 5.297 1 96.12 171 LYS B C 1
ATOM 3699 O O . LYS B 1 171 ? -26.328 2.684 4.875 1 96.12 171 LYS B O 1
ATOM 3704 N N . ASN B 1 172 ? -24.625 3.107 6.293 1 96.75 172 ASN B N 1
ATOM 3705 C CA . ASN B 1 172 ? -24.703 1.809 6.953 1 96.75 172 ASN B CA 1
ATOM 3706 C C . ASN B 1 172 ? -24.891 1.956 8.461 1 96.75 172 ASN B C 1
ATOM 3708 O O . ASN B 1 172 ? -23.922 2.031 9.211 1 96.75 172 ASN B O 1
ATOM 3712 N N . PRO B 1 173 ? -26.109 1.874 8.914 1 94.88 173 PRO B N 1
ATOM 3713 C CA . PRO B 1 173 ? -26.391 2.141 10.32 1 94.88 173 PRO B CA 1
ATOM 3714 C C . PRO B 1 173 ? -25.781 1.098 11.258 1 94.88 173 PRO B C 1
ATOM 3716 O O . PRO B 1 173 ? -25.828 1.265 12.484 1 94.88 173 PRO B O 1
ATOM 3719 N N . LYS B 1 174 ? -25.297 0.026 10.727 1 96.12 174 LYS B N 1
ATOM 3720 C CA . LYS B 1 174 ? -24.656 -0.996 11.555 1 96.12 174 LYS B CA 1
ATOM 3721 C C . LYS B 1 174 ? -23.25 -0.571 11.969 1 96.12 174 LYS B C 1
ATOM 3723 O O . LYS B 1 174 ? -22.594 -1.254 12.758 1 96.12 174 LYS B O 1
ATOM 3728 N N . LEU B 1 175 ? -22.766 0.496 11.406 1 98 175 LEU B N 1
ATOM 3729 C CA . LEU B 1 175 ? -21.438 1.028 11.688 1 98 175 LEU B CA 1
ATOM 3730 C C . LEU B 1 175 ? -21.531 2.322 12.492 1 98 175 LEU B C 1
ATOM 3732 O O . LEU B 1 175 ? -22.578 2.986 12.484 1 98 175 LEU B O 1
ATOM 3736 N N . SER B 1 176 ? -20.469 2.666 13.18 1 98.06 176 SER B N 1
ATOM 3737 C CA . SER B 1 176 ? -20.391 3.926 13.914 1 98.06 176 SER B CA 1
ATOM 3738 C C . SER B 1 176 ? -18.969 4.449 13.969 1 98.06 176 SER B C 1
ATOM 3740 O O . SER B 1 176 ? -18.016 3.723 13.656 1 98.06 176 SER B O 1
ATOM 3742 N N . LEU B 1 177 ? -18.812 5.742 14.305 1 98.06 177 LEU B N 1
ATOM 3743 C CA . LEU B 1 177 ? -17.5 6.355 14.492 1 98.06 177 LEU B CA 1
ATOM 3744 C C . LEU B 1 177 ? -17 6.145 15.922 1 98.06 177 LEU B C 1
ATOM 3746 O O . LEU B 1 177 ? -17.562 6.695 16.859 1 98.06 177 LEU B O 1
ATOM 3750 N N . ALA B 1 178 ? -15.984 5.336 16.031 1 97.88 178 ALA B N 1
ATOM 3751 C CA . ALA B 1 178 ? -15.398 5.102 17.359 1 97.88 178 ALA B CA 1
ATOM 3752 C C . ALA B 1 178 ? -14.539 6.289 17.797 1 97.88 178 ALA B C 1
ATOM 3754 O O . ALA B 1 178 ? -14.445 6.586 18.984 1 97.88 178 ALA B O 1
ATOM 3755 N N . MET B 1 179 ? -13.836 6.895 16.844 1 97.06 179 MET B N 1
ATOM 3756 C CA . MET B 1 179 ? -12.938 8.016 17.078 1 97.06 179 MET B CA 1
ATOM 3757 C C . MET B 1 179 ? -12.836 8.914 15.852 1 97.06 179 MET B C 1
ATOM 3759 O O . MET B 1 179 ? -12.898 8.422 14.719 1 97.06 179 MET B O 1
ATOM 3763 N N . GLU B 1 180 ? -12.734 10.148 16.016 1 97.56 180 GLU B N 1
ATOM 3764 C CA . GLU B 1 180 ? -12.297 11.117 15.016 1 97.56 180 GLU B CA 1
ATOM 3765 C C . GLU B 1 180 ? -10.992 11.789 15.438 1 97.56 180 GLU B C 1
ATOM 3767 O O . GLU B 1 180 ? -10.969 12.57 16.391 1 97.56 180 GLU B O 1
ATOM 3772 N N . MET B 1 181 ? -10 11.57 14.766 1 97.88 181 MET B N 1
ATOM 3773 C CA . MET B 1 181 ? -8.656 11.859 15.25 1 97.88 181 MET B CA 1
ATOM 3774 C C . MET B 1 181 ? -8.398 13.359 15.305 1 97.88 181 MET B C 1
ATOM 3776 O O . MET B 1 181 ? -7.488 13.812 16 1 97.88 181 MET B O 1
ATOM 3780 N N . VAL B 1 182 ? -9.203 14.117 14.531 1 98.38 182 VAL B N 1
ATOM 3781 C CA . VAL B 1 182 ? -9.078 15.562 14.648 1 98.38 182 VAL B CA 1
ATOM 3782 C C . VAL B 1 182 ? -9.352 15.984 16.094 1 98.38 182 VAL B C 1
ATOM 3784 O O . VAL B 1 182 ? -8.727 16.922 16.594 1 98.38 182 VAL B O 1
ATOM 3787 N N . LYS B 1 183 ? -10.273 15.344 16.734 1 97.25 183 LYS B N 1
ATOM 3788 C CA . LYS B 1 183 ? -10.648 15.625 18.125 1 97.25 183 LYS B CA 1
ATOM 3789 C C . LYS B 1 183 ? -9.781 14.844 19.094 1 97.25 183 LYS B C 1
ATOM 3791 O O . LYS B 1 183 ? -9.211 15.414 20.031 1 97.25 183 LYS B O 1
ATOM 3796 N N . ASP B 1 184 ? -9.516 13.555 18.797 1 95.06 184 ASP B N 1
ATOM 3797 C CA . ASP B 1 184 ? -8.984 12.617 19.797 1 95.06 184 ASP B CA 1
ATOM 3798 C C . ASP B 1 184 ? -7.488 12.391 19.594 1 95.06 184 ASP B C 1
ATOM 3800 O O . ASP B 1 184 ? -6.824 11.789 20.438 1 95.06 184 ASP B O 1
ATOM 3804 N N . GLY B 1 185 ? -6.898 12.906 18.516 1 97.19 185 GLY B N 1
ATOM 3805 C CA . GLY B 1 185 ? -5.578 12.445 18.109 1 97.19 185 GLY B CA 1
ATOM 3806 C C . GLY B 1 185 ? -4.461 13.359 18.562 1 97.19 185 GLY B C 1
ATOM 3807 O O . GLY B 1 185 ? -3.283 13 18.484 1 97.19 185 GLY B O 1
ATOM 3808 N N . GLY B 1 186 ? -4.77 14.586 18.953 1 97.5 186 GLY B N 1
ATOM 3809 C CA . GLY B 1 186 ? -3.754 15.523 19.406 1 97.5 186 GLY B CA 1
ATOM 3810 C C . GLY B 1 186 ? -3.004 16.188 18.281 1 97.5 186 GLY B C 1
ATOM 3811 O O . GLY B 1 186 ? -3.236 15.891 17.109 1 97.5 186 GLY B O 1
ATOM 3812 N N . GLU B 1 187 ? -2.131 17.062 18.656 1 98 187 GLU B N 1
ATOM 3813 C CA . GLU B 1 187 ? -1.408 17.938 17.75 1 98 187 GLU B CA 1
ATOM 3814 C C . GLU B 1 187 ? -0.272 17.203 17.047 1 98 187 GLU B C 1
ATOM 3816 O O . GLU B 1 187 ? 0.525 16.516 17.703 1 98 187 GLU B O 1
ATOM 3821 N N . ILE B 1 188 ? -0.262 17.266 15.711 1 98.19 188 ILE B N 1
ATOM 3822 C CA . ILE B 1 188 ? 0.853 16.828 14.875 1 98.19 188 ILE B CA 1
ATOM 3823 C C . ILE B 1 188 ? 0.867 17.625 13.57 1 98.19 188 ILE B C 1
ATOM 3825 O O . ILE B 1 188 ? -0.188 18 13.047 1 98.19 188 ILE B O 1
ATOM 3829 N N . PRO B 1 189 ? 1.986 17.906 13.016 1 98.5 189 PRO B N 1
ATOM 3830 C CA . PRO B 1 189 ? 1.992 18.484 11.672 1 98.5 189 PRO B CA 1
ATOM 3831 C C . PRO B 1 189 ? 1.693 17.438 10.586 1 98.5 189 PRO B C 1
ATOM 3833 O O . PRO B 1 189 ? 2.605 17 9.891 1 98.5 189 PRO B O 1
ATOM 3836 N N . TRP B 1 190 ? 0.44 17.156 10.422 1 98.12 190 TRP B N 1
ATOM 3837 C CA . TRP B 1 190 ? 0 16.094 9.516 1 98.12 190 TRP B CA 1
ATOM 3838 C C . TRP B 1 190 ? 0.415 16.406 8.078 1 98.12 190 TRP B C 1
ATOM 3840 O O . TRP B 1 190 ? 0.909 15.531 7.367 1 98.12 190 TRP B O 1
ATOM 3850 N N . SER B 1 191 ? 0.146 17.672 7.59 1 98.44 191 SER B N 1
ATOM 3851 C CA . SER B 1 191 ? 0.485 18.062 6.227 1 98.44 191 SER B CA 1
ATOM 3852 C C . SER B 1 191 ? 1.316 19.344 6.215 1 98.44 191 SER B C 1
ATOM 3854 O O . SER B 1 191 ? 0.941 20.344 6.836 1 98.44 191 SER B O 1
ATOM 3856 N N . VAL B 1 192 ? 2.41 19.281 5.551 1 98.88 192 VAL B N 1
ATOM 3857 C CA . VAL B 1 192 ? 3.34 20.406 5.469 1 98.88 192 VAL B CA 1
ATOM 3858 C C . VAL B 1 192 ? 3.713 20.656 4.012 1 98.88 192 VAL B C 1
ATOM 3860 O O . VAL B 1 192 ? 3.402 19.859 3.133 1 98.88 192 VAL B O 1
ATOM 3863 N N . TYR B 1 193 ? 4.27 21.828 3.787 1 98.94 193 TYR B N 1
ATOM 3864 C CA . TYR B 1 193 ? 4.863 22.188 2.508 1 98.94 193 TYR B CA 1
ATOM 3865 C C . TYR B 1 193 ? 6.383 22.094 2.566 1 98.94 193 TYR B C 1
ATOM 3867 O O . TYR B 1 193 ? 7.008 22.594 3.506 1 98.94 193 TYR B O 1
ATOM 3875 N N . TYR B 1 194 ? 6.969 21.391 1.589 1 98.94 194 TYR B N 1
ATOM 3876 C CA . TYR B 1 194 ? 8.422 21.266 1.62 1 98.94 194 TYR B CA 1
ATOM 3877 C C . TYR B 1 194 ? 9 21.297 0.213 1 98.94 194 TYR B C 1
ATOM 3879 O O . TYR B 1 194 ? 8.273 21.172 -0.772 1 98.94 194 TYR B O 1
ATOM 3887 N N . ARG B 1 195 ? 10.289 21.578 0.145 1 98.69 195 ARG B N 1
ATOM 3888 C CA . ARG B 1 195 ? 11.07 21.609 -1.089 1 98.69 195 ARG B CA 1
ATOM 3889 C C . ARG B 1 195 ? 12.477 21.078 -0.863 1 98.69 195 ARG B C 1
ATOM 3891 O O . ARG B 1 195 ? 12.922 20.938 0.28 1 98.69 195 ARG B O 1
ATOM 3898 N N . GLU B 1 196 ? 13.133 20.797 -2 1 98.56 196 GLU B N 1
ATOM 3899 C CA . GLU B 1 196 ? 14.516 20.359 -1.905 1 98.56 196 GLU B CA 1
ATOM 3900 C C . GLU B 1 196 ? 15.398 21.438 -1.276 1 98.56 196 GLU B C 1
ATOM 3902 O O . GLU B 1 196 ? 15.406 22.578 -1.729 1 98.56 196 GLU B O 1
ATOM 3907 N N . THR B 1 197 ? 16.172 21.031 -0.299 1 98.62 197 THR B N 1
ATOM 3908 C CA . THR B 1 197 ? 16.969 21.969 0.505 1 98.62 197 THR B CA 1
ATOM 3909 C C . THR B 1 197 ? 17.969 22.703 -0.362 1 98.62 197 THR B C 1
ATOM 3911 O O . THR B 1 197 ? 18.125 23.922 -0.248 1 98.62 197 THR B O 1
ATOM 3914 N N . ALA B 1 198 ? 18.609 22.047 -1.278 1 97.94 198 ALA B N 1
ATOM 3915 C CA . ALA B 1 198 ? 19.734 22.578 -2.059 1 97.94 198 ALA B CA 1
ATOM 3916 C C . ALA B 1 198 ? 19.266 23.672 -3.025 1 97.94 198 ALA B C 1
ATOM 3918 O O . ALA B 1 198 ? 20.078 24.406 -3.576 1 97.94 198 ALA B O 1
ATOM 3919 N N . THR B 1 199 ? 17.953 23.75 -3.221 1 98.06 199 THR B N 1
ATOM 3920 C CA . THR B 1 199 ? 17.422 24.656 -4.23 1 98.06 199 THR B CA 1
ATOM 3921 C C . THR B 1 199 ? 16.875 25.922 -3.578 1 98.06 199 THR B C 1
ATOM 3923 O O . THR B 1 199 ? 16.297 26.781 -4.258 1 98.06 199 THR B O 1
ATOM 3926 N N . ILE B 1 200 ? 17.062 26.141 -2.32 1 98.31 200 ILE B N 1
ATOM 3927 C CA . ILE B 1 200 ? 16.516 27.281 -1.595 1 98.31 200 ILE B CA 1
ATOM 3928 C C . ILE B 1 200 ? 17.422 28.484 -1.764 1 98.31 200 ILE B C 1
ATOM 3930 O O . ILE B 1 200 ? 18.594 28.453 -1.395 1 98.31 200 ILE B O 1
ATOM 3934 N N . THR B 1 201 ? 16.891 29.5 -2.33 1 98.06 201 THR B N 1
ATOM 3935 C CA . THR B 1 201 ? 17.547 30.797 -2.545 1 98.06 201 THR B CA 1
ATOM 3936 C C . THR B 1 201 ? 16.781 31.906 -1.845 1 98.06 201 THR B C 1
ATOM 3938 O O . THR B 1 201 ? 15.672 31.703 -1.354 1 98.06 201 THR B O 1
ATOM 3941 N N . PRO B 1 202 ? 17.328 33.094 -1.761 1 97.5 202 PRO B N 1
ATOM 3942 C CA . PRO B 1 202 ? 16.594 34.219 -1.193 1 97.5 202 PRO B CA 1
ATOM 3943 C C . PRO B 1 202 ? 15.281 34.5 -1.921 1 97.5 202 PRO B C 1
ATOM 3945 O O . PRO B 1 202 ? 14.281 34.875 -1.289 1 97.5 202 PRO B O 1
ATOM 3948 N N . GLU B 1 203 ? 15.273 34.281 -3.236 1 97.62 203 GLU B N 1
ATOM 3949 C CA . GLU B 1 203 ? 14.055 34.469 -4.02 1 97.62 203 GLU B CA 1
ATOM 3950 C C . GLU B 1 203 ? 13 33.406 -3.658 1 97.62 203 GLU B C 1
ATOM 3952 O O . GLU B 1 203 ? 11.805 33.719 -3.602 1 97.62 203 GLU B O 1
ATOM 3957 N N . VAL B 1 204 ? 13.445 32.188 -3.434 1 98.12 204 VAL B N 1
ATOM 3958 C CA . VAL B 1 204 ? 12.555 31.109 -3.014 1 98.12 204 VAL B CA 1
ATOM 3959 C C . VAL B 1 204 ? 11.961 31.438 -1.643 1 98.12 204 VAL B C 1
ATOM 3961 O O . VAL B 1 204 ? 10.758 31.281 -1.427 1 98.12 204 VAL B O 1
ATOM 3964 N N . LEU B 1 205 ? 12.836 31.922 -0.781 1 98.25 205 LEU B N 1
ATOM 3965 C CA . LEU B 1 205 ? 12.391 32.25 0.567 1 98.25 205 LEU B CA 1
ATOM 3966 C C . LEU B 1 205 ? 11.367 33.375 0.537 1 98.25 205 LEU B C 1
ATOM 3968 O O . LEU B 1 205 ? 10.414 33.375 1.316 1 98.25 205 LEU B O 1
ATOM 3972 N N . ASP B 1 206 ? 11.539 34.312 -0.322 1 97.69 206 ASP B N 1
ATOM 3973 C CA . ASP B 1 206 ? 10.586 35.406 -0.464 1 97.69 206 ASP B CA 1
ATOM 3974 C C . ASP B 1 206 ? 9.234 34.875 -0.956 1 97.69 206 ASP B C 1
ATOM 3976 O O . ASP B 1 206 ? 8.188 35.281 -0.436 1 97.69 206 ASP B O 1
ATOM 3980 N N . ALA B 1 207 ? 9.266 34.031 -1.96 1 98.38 207 ALA B N 1
ATOM 3981 C CA . ALA B 1 207 ? 8.031 33.438 -2.473 1 98.38 207 ALA B CA 1
ATOM 3982 C C . ALA B 1 207 ? 7.324 32.625 -1.396 1 98.38 207 ALA B C 1
ATOM 3984 O O . ALA B 1 207 ? 6.098 32.656 -1.273 1 98.38 207 ALA B O 1
ATOM 3985 N N . GLN B 1 208 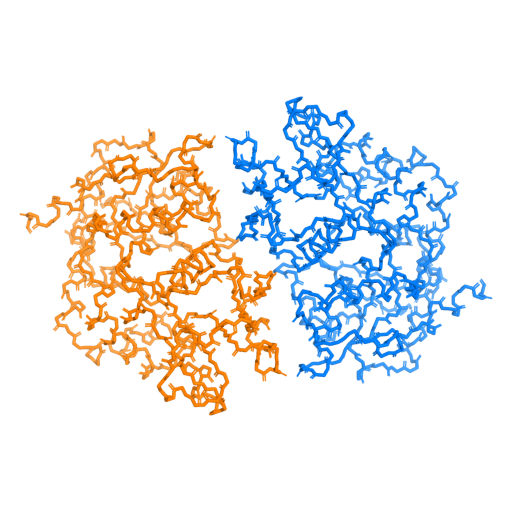? 8.102 31.844 -0.636 1 98.69 208 GLN B N 1
ATOM 3986 C CA . GLN B 1 208 ? 7.543 31.047 0.45 1 98.69 208 GLN B CA 1
ATOM 3987 C C . GLN B 1 208 ? 6.902 31.938 1.516 1 98.69 208 GLN B C 1
ATOM 3989 O O . GLN B 1 208 ? 5.844 31.594 2.051 1 98.69 208 GLN B O 1
ATOM 3994 N N . LYS B 1 209 ? 7.562 33.031 1.842 1 98.31 209 LYS B N 1
ATOM 3995 C CA . LYS B 1 209 ? 7 33.969 2.795 1 98.31 209 LYS B CA 1
ATOM 3996 C C . LYS B 1 209 ? 5.648 34.5 2.314 1 98.31 209 LYS B C 1
ATOM 3998 O O . LYS B 1 209 ? 4.676 34.5 3.066 1 98.31 209 LYS B O 1
ATOM 4003 N N . ARG B 1 210 ? 5.543 34.969 1.097 1 98.19 210 ARG B N 1
ATOM 4004 C CA . ARG B 1 210 ? 4.297 35.469 0.532 1 98.19 210 ARG B CA 1
ATOM 4005 C C . ARG B 1 210 ? 3.223 34.375 0.513 1 98.19 210 ARG B C 1
ATOM 4007 O O . ARG B 1 210 ? 2.057 34.656 0.805 1 98.19 210 ARG B O 1
ATOM 4014 N N . PHE B 1 211 ? 3.637 33.125 0.143 1 98.75 211 PHE B N 1
ATOM 4015 C CA . PHE B 1 211 ? 2.73 32 0.196 1 98.75 211 PHE B CA 1
ATOM 4016 C C . PHE B 1 211 ? 2.156 31.828 1.598 1 98.75 211 PHE B C 1
ATOM 4018 O O . PHE B 1 211 ? 0.948 31.656 1.763 1 98.75 211 PHE B O 1
ATOM 4025 N N . CYS B 1 212 ? 3.037 31.891 2.582 1 98.69 212 CYS B N 1
ATOM 4026 C CA . CYS B 1 212 ? 2.627 31.703 3.969 1 98.69 212 CYS B CA 1
ATOM 4027 C C . CYS B 1 212 ? 1.67 32.812 4.406 1 98.69 212 CYS B C 1
ATOM 4029 O O . CYS B 1 212 ? 0.73 32.562 5.16 1 98.69 212 CYS B O 1
ATOM 4031 N N . ILE B 1 213 ? 1.864 34.062 3.957 1 98.5 213 ILE B N 1
ATOM 4032 C CA . ILE B 1 213 ? 0.972 35.156 4.281 1 98.5 213 ILE B CA 1
ATOM 4033 C C . ILE B 1 213 ? -0.421 34.875 3.721 1 98.5 213 ILE B C 1
ATOM 4035 O O . ILE B 1 213 ? -1.422 35.031 4.426 1 98.5 213 ILE B O 1
ATOM 4039 N N . GLY B 1 214 ? -0.452 34.469 2.453 1 98.44 214 GLY B N 1
ATOM 4040 C CA . GLY B 1 214 ? -1.729 34.125 1.847 1 98.44 214 GLY B CA 1
ATOM 4041 C C . GLY B 1 214 ? -2.428 32.969 2.537 1 98.44 214 GLY B C 1
ATOM 4042 O O . GLY B 1 214 ? -3.643 33.031 2.75 1 98.44 214 GLY B O 1
ATOM 4043 N N . LEU B 1 215 ? -1.672 31.938 2.893 1 98.75 215 LEU B N 1
ATOM 4044 C CA . LEU B 1 215 ? -2.211 30.781 3.596 1 98.75 215 LEU B CA 1
ATOM 4045 C C . LEU B 1 215 ? -2.768 31.172 4.957 1 98.75 215 LEU B C 1
ATOM 4047 O O . LEU B 1 215 ? -3.842 30.719 5.352 1 98.75 215 LEU B O 1
ATOM 4051 N N . ASP B 1 216 ? -2.049 32 5.688 1 98.31 216 ASP B N 1
ATOM 4052 C CA . ASP B 1 216 ? -2.484 32.469 7 1 98.31 216 ASP B CA 1
ATOM 4053 C C . ASP B 1 216 ? -3.787 33.281 6.895 1 98.31 216 ASP B C 1
ATOM 4055 O O . ASP B 1 216 ? -4.668 33.125 7.746 1 98.31 216 ASP B O 1
ATOM 4059 N N . LYS B 1 217 ? -3.891 34.125 5.883 1 98 217 LYS B N 1
ATOM 4060 C CA . LYS B 1 217 ? -5.121 34.875 5.645 1 98 217 LYS B CA 1
ATOM 4061 C C . LYS B 1 217 ? -6.305 33.938 5.441 1 98 217 LYS B C 1
ATOM 4063 O O . LYS B 1 217 ? -7.398 34.188 5.953 1 98 217 LYS B O 1
ATOM 4068 N N . ALA B 1 218 ? -6.094 32.906 4.715 1 98.56 218 ALA B N 1
ATOM 4069 C CA . ALA B 1 218 ? -7.152 31.938 4.465 1 98.56 218 ALA B CA 1
ATOM 4070 C C . ALA B 1 218 ? -7.52 31.188 5.742 1 98.56 218 ALA B C 1
ATOM 4072 O O . ALA B 1 218 ? -8.703 30.938 6.004 1 98.56 218 ALA B O 1
ATOM 4073 N N . ILE B 1 219 ? -6.512 30.781 6.516 1 98.56 219 ILE B N 1
ATOM 4074 C CA . ILE B 1 219 ? -6.758 30.094 7.781 1 98.56 219 ILE B CA 1
ATOM 4075 C C . ILE B 1 219 ? -7.617 30.984 8.688 1 98.56 219 ILE B C 1
ATOM 4077 O O . ILE B 1 219 ? -8.633 30.531 9.219 1 98.56 219 ILE B O 1
ATOM 4081 N N . LYS B 1 220 ? -7.25 32.25 8.812 1 98.19 220 LYS B N 1
ATOM 4082 C CA . LYS B 1 220 ? -8 33.188 9.641 1 98.19 220 LYS B CA 1
ATOM 4083 C C . LYS B 1 220 ? -9.43 33.344 9.117 1 98.19 220 LYS B C 1
ATOM 4085 O O . LYS B 1 220 ? -10.383 33.375 9.898 1 98.19 220 LYS B O 1
ATOM 4090 N N . TRP B 1 221 ? -9.531 33.5 7.828 1 98.69 221 TRP B N 1
ATOM 4091 C CA . TRP B 1 221 ? -10.844 33.656 7.215 1 98.69 221 TRP B CA 1
ATOM 4092 C C . TRP B 1 221 ? -11.742 32.469 7.527 1 98.69 221 TRP B C 1
ATOM 4094 O O . TRP B 1 221 ? -12.906 32.625 7.898 1 98.69 221 TRP B O 1
ATOM 4104 N N . ILE B 1 222 ? -11.258 31.234 7.395 1 98.81 222 ILE B N 1
ATOM 4105 C CA . ILE B 1 222 ? -12.008 30 7.648 1 98.81 222 ILE B CA 1
ATOM 4106 C C . ILE B 1 222 ? -12.43 29.953 9.117 1 98.81 222 ILE B C 1
ATOM 4108 O O . ILE B 1 222 ? -13.562 29.562 9.43 1 98.81 222 ILE B O 1
ATOM 4112 N N . LEU B 1 223 ? -11.516 30.375 10.016 1 98.5 223 LEU B N 1
ATOM 4113 C CA . LEU B 1 223 ? -11.789 30.312 11.445 1 98.5 223 LEU B CA 1
ATOM 4114 C C . LEU B 1 223 ? -12.812 31.359 11.852 1 98.5 223 LEU B C 1
ATOM 4116 O O . LEU B 1 223 ? -13.523 31.188 12.844 1 98.5 223 LEU B O 1
ATOM 4120 N N . GLU B 1 224 ? -12.969 32.375 11.055 1 98.31 224 GLU B N 1
ATOM 4121 C CA . GLU B 1 224 ? -13.875 33.5 11.383 1 98.31 224 GLU B CA 1
ATOM 4122 C C . GLU B 1 224 ? -15.25 33.281 10.758 1 98.31 224 GLU B C 1
ATOM 4124 O O . GLU B 1 224 ? -16.203 34 11.07 1 98.31 224 GLU B O 1
ATOM 4129 N N . HIS B 1 225 ? -15.391 32.312 9.906 1 98.62 225 HIS B N 1
ATOM 4130 C CA . HIS B 1 225 ? -16.641 32.094 9.195 1 98.62 225 HIS B CA 1
ATOM 4131 C C . HIS B 1 225 ? -17.156 30.656 9.406 1 98.62 225 HIS B C 1
ATOM 4133 O O . HIS B 1 225 ? -16.453 29.688 9.133 1 98.62 225 HIS B O 1
ATOM 4139 N N . ASP B 1 226 ? -18.422 30.594 9.836 1 98.44 226 ASP B N 1
ATOM 4140 C CA . ASP B 1 226 ? -19.031 29.281 9.914 1 98.44 226 ASP B CA 1
ATOM 4141 C C . ASP B 1 226 ? -19.125 28.625 8.539 1 98.44 226 ASP B C 1
ATOM 4143 O O . ASP B 1 226 ? -19.406 29.297 7.547 1 98.44 226 ASP B O 1
ATOM 4147 N N . ALA B 1 227 ? -18.953 27.297 8.508 1 98.75 227 ALA B N 1
ATOM 4148 C CA . ALA B 1 227 ? -18.891 26.594 7.23 1 98.75 227 ALA B CA 1
ATOM 4149 C C . ALA B 1 227 ? -20.188 26.75 6.445 1 98.75 227 ALA B C 1
ATOM 4151 O O . ALA B 1 227 ? -20.188 26.672 5.215 1 98.75 227 ALA B O 1
ATOM 4152 N N . GLU B 1 228 ? -21.281 27 7.133 1 98.69 228 GLU B N 1
ATOM 4153 C CA . GLU B 1 228 ? -22.562 27.25 6.48 1 98.69 228 GLU B CA 1
ATOM 4154 C C . GLU B 1 228 ? -22.469 28.422 5.504 1 98.69 228 GLU B C 1
ATOM 4156 O O . GLU B 1 228 ? -23.141 28.422 4.469 1 98.69 228 GLU B O 1
ATOM 4161 N N . THR B 1 229 ? -21.672 29.359 5.801 1 98.56 229 THR B N 1
ATOM 4162 C CA . THR B 1 229 ? -21.609 30.609 5.043 1 98.56 229 THR B CA 1
ATOM 4163 C C . THR B 1 229 ? -20.875 30.406 3.725 1 98.56 229 THR B C 1
ATOM 4165 O O . THR B 1 229 ? -20.938 31.25 2.832 1 98.56 229 THR B O 1
ATOM 4168 N N . PHE B 1 230 ? -20.172 29.344 3.578 1 98.56 230 PHE B N 1
ATOM 4169 C CA . PHE B 1 230 ? -19.484 29.094 2.322 1 98.56 230 PHE B CA 1
ATOM 4170 C C . PHE B 1 230 ? -19.688 27.656 1.867 1 98.56 230 PHE B C 1
ATOM 4172 O O . PHE B 1 230 ? -18.766 27.031 1.343 1 98.56 230 PHE B O 1
ATOM 4179 N N . LYS B 1 231 ? -20.812 27.062 2.141 1 98.25 231 LYS B N 1
ATOM 4180 C CA . LYS B 1 231 ? -21.188 25.688 1.802 1 98.25 231 LYS B CA 1
ATOM 4181 C C . LYS B 1 231 ? -21.109 25.469 0.295 1 98.25 231 LYS B C 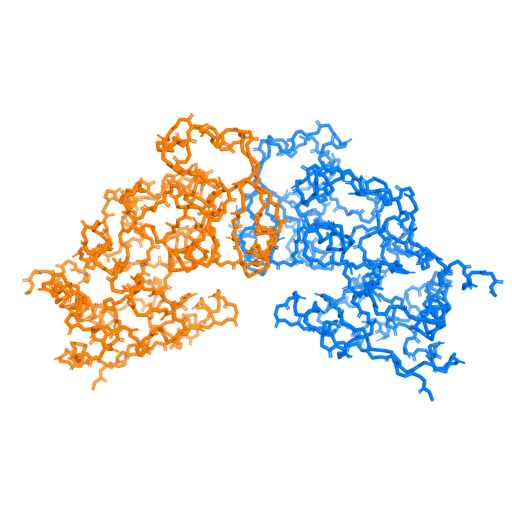1
ATOM 4183 O O . LYS B 1 231 ? -20.797 24.359 -0.156 1 98.25 231 LYS B O 1
ATOM 4188 N N . GLU B 1 232 ? -21.438 26.5 -0.551 1 98.38 232 GLU B N 1
ATOM 4189 C CA . GLU B 1 232 ? -21.375 26.359 -2.002 1 98.38 232 GLU B CA 1
ATOM 4190 C C . GLU B 1 232 ? -19.938 26.109 -2.475 1 98.38 232 GLU B C 1
ATOM 4192 O O . GLU B 1 232 ? -19.719 25.297 -3.379 1 98.38 232 GLU B O 1
ATOM 4197 N N . GLU B 1 233 ? -19 26.781 -1.862 1 98.38 233 GLU B N 1
ATOM 4198 C CA . GLU B 1 233 ? -17.594 26.562 -2.191 1 98.38 233 GLU B CA 1
ATOM 4199 C C . GLU B 1 233 ? -17.156 25.141 -1.815 1 98.38 233 GLU B C 1
ATOM 4201 O O . GLU B 1 233 ? -16.438 24.484 -2.57 1 98.38 233 GLU B O 1
ATOM 4206 N N . LEU B 1 234 ? -17.609 24.688 -0.678 1 98.81 234 LEU B N 1
ATOM 4207 C CA . LEU B 1 234 ? -17.297 23.328 -0.25 1 98.81 234 LEU B CA 1
ATOM 4208 C C . LEU B 1 234 ? -17.844 22.297 -1.243 1 98.81 234 LEU B C 1
ATOM 4210 O O . LEU B 1 234 ? -17.141 21.359 -1.62 1 98.81 234 LEU B O 1
ATOM 4214 N N . ALA B 1 235 ? -19.062 22.531 -1.692 1 98.62 235 ALA B N 1
ATOM 4215 C CA . ALA B 1 235 ? -19.719 21.625 -2.631 1 98.62 235 ALA B CA 1
ATOM 4216 C C . ALA B 1 235 ? -18.953 21.562 -3.955 1 98.62 235 ALA B C 1
ATOM 4218 O O . ALA B 1 235 ? -18.859 20.516 -4.586 1 98.62 235 ALA B O 1
ATOM 4219 N N . GLU B 1 236 ? -18.469 22.688 -4.379 1 98.62 236 GLU B N 1
ATOM 4220 C CA . GLU B 1 236 ? -17.719 22.75 -5.629 1 98.62 236 GLU B CA 1
ATOM 4221 C C . GLU B 1 236 ? -16.375 22.047 -5.504 1 98.62 236 GLU B C 1
ATOM 4223 O O . GLU B 1 236 ? -15.914 21.406 -6.445 1 98.62 236 GLU B O 1
ATOM 4228 N N . LEU B 1 237 ? -15.758 22.203 -4.355 1 98.44 237 LEU B N 1
ATOM 4229 C CA . LEU B 1 237 ? -14.438 21.625 -4.113 1 98.44 237 LEU B CA 1
ATOM 4230 C C . LEU B 1 237 ? -14.523 20.109 -3.955 1 98.44 237 LEU B C 1
ATOM 4232 O O . LEU B 1 237 ? -13.586 19.391 -4.301 1 98.44 237 LEU B O 1
ATOM 4236 N N . PHE B 1 238 ? -15.609 19.641 -3.418 1 98.31 238 PHE B N 1
ATOM 4237 C CA . PHE B 1 238 ? -15.789 18.219 -3.145 1 98.31 238 PHE B CA 1
ATOM 4238 C C . PHE B 1 238 ? -17.156 17.75 -3.641 1 98.31 238 PHE B C 1
ATOM 4240 O O . PHE B 1 238 ? -18 17.328 -2.846 1 98.31 238 PHE B O 1
ATOM 4247 N N . PRO B 1 239 ? -17.312 17.625 -4.914 1 98 239 PRO B N 1
ATOM 4248 C CA . PRO B 1 239 ? -18.641 17.359 -5.48 1 98 239 PRO B CA 1
ATOM 4249 C C . PRO B 1 239 ? -19.141 15.953 -5.184 1 98 239 PRO B C 1
ATOM 4251 O O . PRO B 1 239 ? -20.344 15.688 -5.27 1 98 239 PRO B O 1
ATOM 4254 N N . ALA B 1 240 ? -18.281 15.031 -4.75 1 96.12 240 ALA B N 1
ATOM 4255 C CA . ALA B 1 240 ? -18.672 13.641 -4.539 1 96.12 240 ALA B CA 1
ATOM 4256 C C . ALA B 1 240 ? -19.219 13.43 -3.131 1 96.12 240 ALA B C 1
ATOM 4258 O O . ALA B 1 240 ? -19.812 12.391 -2.832 1 96.12 240 ALA B O 1
ATOM 4259 N N . ALA B 1 241 ? -19.016 14.406 -2.268 1 97.88 241 ALA B N 1
ATOM 4260 C CA . ALA B 1 241 ? -19.453 14.281 -0.876 1 97.88 241 ALA B CA 1
ATOM 4261 C C . ALA B 1 241 ? -20.703 15.102 -0.611 1 97.88 241 ALA B C 1
ATOM 4263 O O . ALA B 1 241 ? -20.844 16.219 -1.131 1 97.88 241 ALA B O 1
ATOM 4264 N N . PRO B 1 242 ? -21.672 14.57 0.243 1 98.19 242 PRO B N 1
ATOM 4265 C CA . PRO B 1 242 ? -22.812 15.406 0.65 1 98.19 242 PRO B CA 1
ATOM 4266 C C . PRO B 1 242 ? -22.375 16.688 1.355 1 98.19 242 PRO B C 1
ATOM 4268 O O . PRO B 1 242 ? -21.562 16.641 2.283 1 98.19 242 PRO B O 1
ATOM 4271 N N . VAL B 1 243 ? -22.969 17.75 0.949 1 98.44 243 VAL B N 1
ATOM 4272 C CA . VAL B 1 243 ? -22.531 19.062 1.418 1 98.44 243 VAL B CA 1
ATOM 4273 C C . VAL B 1 243 ? -22.75 19.172 2.926 1 98.44 243 VAL B C 1
ATOM 4275 O O . VAL B 1 243 ? -21.969 19.812 3.627 1 98.44 243 VAL B O 1
ATOM 4278 N N . ASP B 1 244 ? -23.797 18.562 3.461 1 98.44 244 ASP B N 1
ATOM 4279 C CA . ASP B 1 244 ? -24.062 18.641 4.895 1 98.44 244 ASP B CA 1
ATOM 4280 C C . ASP B 1 244 ? -22.938 17.984 5.699 1 98.44 244 ASP B C 1
ATOM 4282 O O . ASP B 1 244 ? -22.609 18.453 6.785 1 98.44 244 ASP B O 1
ATOM 4286 N N . ILE B 1 245 ? -22.375 16.938 5.211 1 98.5 245 ILE B N 1
ATOM 4287 C CA . ILE B 1 245 ? -21.234 16.266 5.855 1 98.5 245 ILE B CA 1
ATOM 4288 C C . ILE B 1 245 ? -20.016 17.172 5.816 1 98.5 245 ILE B C 1
ATOM 4290 O O . ILE B 1 245 ? -19.312 17.312 6.816 1 98.5 245 ILE B O 1
ATOM 4294 N N . LEU B 1 246 ? -19.812 17.797 4.68 1 98.81 246 LEU B N 1
ATOM 4295 C CA . LEU B 1 246 ? -18.672 18.719 4.531 1 98.81 246 LEU B CA 1
ATOM 4296 C C . LEU B 1 246 ? -18.781 19.875 5.508 1 98.81 246 LEU B C 1
ATOM 4298 O O . LEU B 1 246 ? -17.797 20.25 6.141 1 98.81 246 LEU B O 1
ATOM 4302 N N . VAL B 1 247 ? -19.984 20.438 5.609 1 98.88 247 VAL B N 1
ATOM 4303 C CA . VAL B 1 247 ? -20.203 21.578 6.5 1 98.88 247 VAL B CA 1
ATOM 4304 C C . VAL B 1 247 ? -19.953 21.156 7.945 1 98.88 247 VAL B C 1
ATOM 4306 O O . VAL B 1 247 ? -19.203 21.828 8.664 1 98.88 247 VAL B O 1
ATOM 4309 N N . ASP B 1 248 ? -20.516 20.062 8.344 1 98.69 248 ASP B N 1
ATOM 4310 C CA . ASP B 1 248 ? -20.359 19.578 9.711 1 98.69 248 ASP B CA 1
ATOM 4311 C C . ASP B 1 248 ? -18.891 19.266 10.023 1 98.69 248 ASP B C 1
ATOM 4313 O O . ASP B 1 248 ? -18.391 19.641 11.078 1 98.69 248 ASP B O 1
ATOM 4317 N N . LEU B 1 249 ? -18.234 18.594 9.148 1 98.75 249 LEU B N 1
ATOM 4318 C CA . LEU B 1 249 ? -16.844 18.203 9.367 1 98.75 249 LEU B CA 1
ATOM 4319 C C . LEU B 1 249 ? -15.938 19.422 9.359 1 98.75 249 LEU B C 1
ATOM 4321 O O . LEU B 1 249 ? -14.992 19.5 10.148 1 98.75 249 LEU B O 1
ATOM 4325 N N . THR B 1 250 ? -16.188 20.359 8.422 1 98.88 250 THR B N 1
ATOM 4326 C CA . THR B 1 250 ? -15.406 21.594 8.406 1 98.88 250 THR B CA 1
ATOM 4327 C C . THR B 1 250 ? -15.523 22.328 9.734 1 98.88 250 THR B C 1
ATOM 4329 O O . THR B 1 250 ? -14.516 22.797 10.273 1 98.88 250 THR B O 1
ATOM 4332 N N . ASN B 1 251 ? -16.703 22.406 10.266 1 98.88 251 ASN B N 1
ATOM 4333 C CA . ASN B 1 251 ? -16.891 23.047 11.562 1 98.88 251 ASN B CA 1
ATOM 4334 C C . ASN B 1 251 ? -16.172 22.266 12.672 1 98.88 251 ASN B C 1
ATOM 4336 O O . ASN B 1 251 ? -15.625 22.859 13.594 1 98.88 251 ASN B O 1
ATOM 4340 N N . ASN B 1 252 ? -16.219 20.953 12.586 1 98.75 252 ASN B N 1
ATOM 4341 C CA . ASN B 1 252 ? -15.461 20.109 13.516 1 98.75 252 ASN B CA 1
ATOM 4342 C C . ASN B 1 252 ? -13.961 20.406 13.438 1 98.75 252 ASN B C 1
ATOM 4344 O O . ASN B 1 252 ? -13.289 20.516 14.461 1 98.75 252 ASN B O 1
ATOM 4348 N N . TYR B 1 253 ? -13.461 20.516 12.195 1 98.88 253 TYR B N 1
ATOM 4349 C CA . TYR B 1 253 ? -12.055 20.828 11.969 1 98.88 253 TYR B CA 1
ATOM 4350 C C . TYR B 1 253 ? -11.695 22.188 12.562 1 98.88 253 TYR B C 1
ATOM 4352 O O . TYR B 1 253 ? -10.664 22.344 13.219 1 98.88 253 TYR B O 1
ATOM 4360 N N . ARG B 1 254 ? -12.602 23.172 12.352 1 98.69 254 ARG B N 1
ATOM 4361 C CA . ARG B 1 254 ? -12.406 24.516 12.906 1 98.69 254 ARG B CA 1
ATOM 4362 C C . ARG B 1 254 ? -12.336 24.453 14.43 1 98.69 254 ARG B C 1
ATOM 4364 O O . ARG B 1 254 ? -11.438 25.047 15.039 1 98.69 254 ARG B O 1
ATOM 4371 N N . ARG B 1 255 ? -13.172 23.688 15.07 1 98.31 255 ARG B N 1
ATOM 4372 C CA . ARG B 1 255 ? -13.328 23.641 16.516 1 98.31 255 ARG B CA 1
ATOM 4373 C C . ARG B 1 255 ? -12.148 22.922 17.172 1 98.31 255 ARG B C 1
ATOM 4375 O O . ARG B 1 255 ? -11.781 23.234 18.312 1 98.31 255 ARG B O 1
ATOM 4382 N N . HIS B 1 256 ? -11.516 22.016 16.406 1 98.5 256 HIS B N 1
ATOM 4383 C CA . HIS B 1 256 ? -10.516 21.156 17.047 1 98.5 256 HIS B CA 1
ATOM 4384 C C . HIS B 1 256 ? -9.125 21.406 16.469 1 98.5 256 HIS B C 1
ATOM 4386 O O . HIS B 1 256 ? -8.32 20.484 16.359 1 98.5 256 HIS B O 1
ATOM 4392 N N . ASN B 1 257 ? -8.844 22.594 15.977 1 98.38 257 ASN B N 1
ATOM 4393 C CA . ASN B 1 257 ? -7.52 23.125 15.672 1 98.38 257 ASN B CA 1
ATOM 4394 C C . ASN B 1 257 ? -6.871 22.359 14.516 1 98.38 257 ASN B C 1
ATOM 4396 O O . ASN B 1 257 ? -5.664 22.109 14.531 1 98.38 257 ASN B O 1
ATOM 4400 N N . MET B 1 258 ? -7.707 21.859 13.57 1 98.81 258 MET B N 1
ATOM 4401 C CA . MET B 1 258 ? -7.121 21.359 12.336 1 98.81 258 MET B CA 1
ATOM 4402 C C . MET B 1 258 ? -6.246 22.406 11.672 1 98.81 258 MET B C 1
ATOM 4404 O O . MET B 1 258 ? -5.164 22.094 11.164 1 98.81 258 MET B O 1
ATOM 4408 N N . TRP B 1 259 ? -6.762 23.641 11.711 1 98.75 259 TRP B N 1
ATOM 4409 C CA . TRP B 1 259 ? -6.059 24.781 11.133 1 98.75 259 TRP B CA 1
ATOM 4410 C C . TRP B 1 259 ? -5.703 25.797 12.219 1 98.75 259 TRP B C 1
ATOM 4412 O O . TRP B 1 259 ? -6.578 26.266 12.953 1 98.75 259 TRP B O 1
ATOM 4422 N N . THR B 1 260 ? -4.426 26.188 12.344 1 97.38 260 THR B N 1
ATOM 4423 C CA . THR B 1 260 ? -3.977 27.125 13.359 1 97.38 260 THR B CA 1
ATOM 4424 C C . THR B 1 260 ? -3.17 28.25 12.734 1 97.38 260 THR B C 1
ATOM 4426 O O . THR B 1 260 ? -3.672 29.375 12.586 1 97.38 260 THR B O 1
ATOM 4429 N N . THR B 1 261 ? -1.97 28.016 12.203 1 96.94 261 THR B N 1
ATOM 4430 C CA . THR B 1 261 ? -1.081 28.922 11.484 1 96.94 261 THR B CA 1
ATOM 4431 C C . THR B 1 261 ? -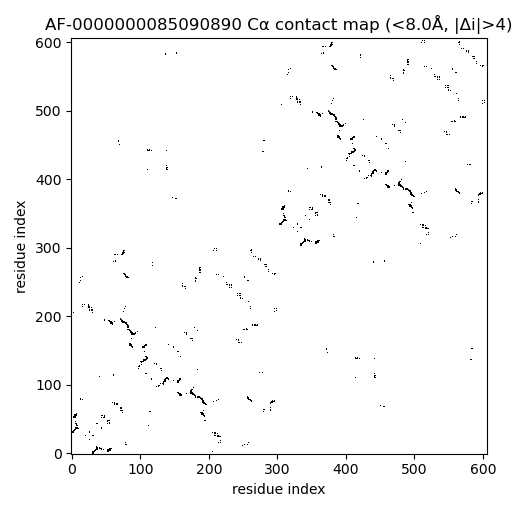0.229 28.156 10.477 1 96.94 261 THR B C 1
ATOM 4433 O O . THR B 1 261 ? -0.168 26.922 10.516 1 96.94 261 THR B O 1
ATOM 4436 N N . PRO B 1 262 ? 0.384 28.891 9.617 1 98.38 262 PRO B N 1
ATOM 4437 C CA . PRO B 1 262 ? 1.268 28.203 8.672 1 98.38 262 PRO B CA 1
ATOM 4438 C C . PRO B 1 262 ? 2.531 27.672 9.328 1 98.38 262 PRO B C 1
ATOM 4440 O O . PRO B 1 262 ? 3.271 26.891 8.719 1 98.38 262 PRO B O 1
ATOM 4443 N N . SER B 1 263 ? 2.818 28.094 10.539 1 98.31 263 SER B N 1
ATOM 4444 C CA . SER B 1 263 ? 4.016 27.594 11.203 1 98.31 263 SER B CA 1
ATOM 4445 C C . SER B 1 263 ? 3.844 26.125 11.625 1 98.31 263 SER B C 1
ATOM 4447 O O . SER B 1 263 ? 2.801 25.75 12.164 1 98.31 263 SER B O 1
ATOM 4449 N N . VAL B 1 264 ? 4.844 25.312 11.32 1 98.44 264 VAL B N 1
ATOM 4450 C CA . VAL B 1 264 ? 4.871 23.938 11.836 1 98.44 264 VAL B CA 1
ATOM 4451 C C . VAL B 1 264 ? 5.012 23.969 13.352 1 98.44 264 VAL B C 1
ATOM 4453 O O . VAL B 1 264 ? 5.965 24.531 13.891 1 98.44 264 VAL B O 1
ATOM 4456 N N . SER B 1 265 ? 4.082 23.391 14.008 1 95.81 265 SER B N 1
ATOM 4457 C CA . SER B 1 265 ? 4.109 23.375 15.461 1 95.81 265 SER B CA 1
ATOM 4458 C C . SER B 1 265 ? 5.316 22.594 15.977 1 95.81 265 SER B C 1
ATOM 4460 O O . SER B 1 265 ? 5.504 21.422 15.641 1 95.81 265 SER B O 1
ATOM 4462 N N . ARG B 1 266 ? 6.113 23.234 16.906 1 97.06 266 ARG B N 1
ATOM 4463 C CA . ARG B 1 266 ? 7.277 22.562 17.469 1 97.06 266 ARG B CA 1
ATOM 4464 C C . ARG B 1 266 ? 6.855 21.375 18.344 1 97.06 266 ARG B C 1
ATOM 4466 O O . ARG B 1 266 ? 7.449 20.297 18.266 1 97.06 266 ARG B O 1
ATOM 4473 N N . VAL B 1 267 ? 5.824 21.609 19.172 1 97.62 267 VAL B N 1
ATOM 4474 C CA . VAL B 1 267 ? 5.332 20.562 20.062 1 97.62 267 VAL B CA 1
ATOM 4475 C C . VAL B 1 267 ? 4.793 19.391 19.25 1 97.62 267 VAL B C 1
ATOM 4477 O O . VAL B 1 267 ? 5.121 18.234 19.516 1 97.62 267 VAL B O 1
ATOM 4480 N N . GLY B 1 268 ? 3.955 19.703 18.266 1 98.31 268 GLY B N 1
ATOM 4481 C CA . GLY B 1 268 ? 3.438 18.656 17.406 1 98.31 268 GLY B CA 1
ATOM 4482 C C . GLY B 1 268 ? 4.523 17.906 16.641 1 98.31 268 GLY B C 1
ATOM 4483 O O . GLY B 1 268 ? 4.453 16.688 16.484 1 98.31 268 GLY B O 1
ATOM 4484 N N . TYR B 1 269 ? 5.5 18.672 16.203 1 98.75 269 TYR B N 1
ATOM 4485 C CA . TYR B 1 269 ? 6.617 18.094 15.469 1 98.75 269 TYR B CA 1
ATOM 4486 C C . TYR B 1 269 ? 7.375 17.078 16.328 1 98.75 269 TYR B C 1
ATOM 4488 O O . TYR B 1 269 ? 7.637 15.961 15.883 1 98.75 269 TYR B O 1
ATOM 4496 N N . GLU B 1 270 ? 7.73 17.484 17.469 1 98.69 270 GLU B N 1
ATOM 4497 C CA . GLU B 1 270 ? 8.508 16.625 18.359 1 98.69 270 GLU B CA 1
ATOM 4498 C C . GLU B 1 270 ? 7.738 15.352 18.688 1 98.69 270 GLU B C 1
ATOM 4500 O O . GLU B 1 270 ? 8.312 14.258 18.688 1 98.69 270 GLU B O 1
ATOM 4505 N N . ARG B 1 271 ? 6.441 15.477 18.938 1 98.62 271 ARG B N 1
ATOM 4506 C CA . ARG B 1 271 ? 5.586 14.312 19.172 1 98.62 271 ARG B CA 1
ATOM 4507 C C . ARG B 1 271 ? 5.574 13.391 17.953 1 98.62 271 ARG B C 1
ATOM 4509 O O . ARG B 1 271 ? 5.781 12.18 18.094 1 98.62 271 ARG B O 1
ATOM 4516 N N . TRP B 1 272 ? 5.406 14.023 16.828 1 98.69 272 TRP B N 1
ATOM 4517 C CA . TRP B 1 272 ? 5.246 13.234 15.609 1 98.69 272 TRP B CA 1
ATOM 4518 C C . TRP B 1 272 ? 6.559 12.555 15.227 1 98.69 272 TRP B C 1
ATOM 4520 O O . TRP B 1 272 ? 6.555 11.43 14.719 1 98.69 272 TRP B O 1
ATOM 4530 N N . GLN B 1 273 ? 7.68 13.203 15.508 1 98.69 273 GLN B N 1
ATOM 4531 C CA . GLN B 1 273 ? 8.977 12.602 15.227 1 98.69 273 GLN B CA 1
ATOM 4532 C C . GLN B 1 273 ? 9.188 11.328 16.047 1 98.69 273 GLN B C 1
ATOM 4534 O O . GLN B 1 273 ? 9.836 10.383 15.594 1 98.69 273 GLN B O 1
ATOM 4539 N N . LEU B 1 274 ? 8.617 11.289 17.25 1 98.19 274 LEU B N 1
ATOM 4540 C CA . LEU B 1 274 ? 8.68 10.07 18.031 1 98.19 274 LEU B CA 1
ATOM 4541 C C . LEU B 1 274 ? 7.934 8.93 17.344 1 98.19 274 LEU B C 1
ATOM 4543 O O . LEU B 1 274 ? 8.422 7.801 17.297 1 98.19 274 LEU B O 1
ATOM 4547 N N . GLY B 1 275 ? 6.742 9.258 16.812 1 98 275 GLY B N 1
ATOM 4548 C CA . GLY B 1 275 ? 5.984 8.258 16.062 1 98 275 GLY B CA 1
ATOM 4549 C C . GLY B 1 275 ? 6.707 7.758 14.836 1 98 275 GLY B C 1
ATOM 4550 O O . GLY B 1 275 ? 6.695 6.559 14.547 1 98 275 GLY B O 1
ATOM 4551 N N . ILE B 1 276 ? 7.348 8.664 14.117 1 98.12 276 ILE B N 1
ATOM 4552 C CA . ILE B 1 276 ? 8.078 8.344 12.898 1 98.12 276 ILE B CA 1
ATOM 4553 C C . ILE B 1 276 ? 9.266 7.445 13.227 1 98.12 276 ILE B C 1
ATOM 4555 O O . ILE B 1 276 ? 9.523 6.457 12.539 1 98.12 276 ILE B O 1
ATOM 4559 N N . ALA B 1 277 ? 9.953 7.773 14.344 1 98.12 277 ALA B N 1
ATOM 4560 C CA . ALA B 1 277 ? 11.086 6.961 14.789 1 98.12 277 ALA B CA 1
ATOM 4561 C C . ALA B 1 277 ? 10.617 5.59 15.266 1 98.12 277 ALA B C 1
ATOM 4563 O O . ALA B 1 277 ? 11.258 4.574 14.984 1 98.12 277 ALA B O 1
ATOM 4564 N N . ASP B 1 278 ? 9.492 5.594 15.969 1 97.12 278 ASP B N 1
ATOM 4565 C CA . ASP B 1 278 ? 8.93 4.336 16.438 1 97.12 278 ASP B CA 1
ATOM 4566 C C . ASP B 1 278 ? 8.57 3.416 15.281 1 97.12 278 ASP B C 1
ATOM 4568 O O . ASP B 1 278 ? 8.641 2.191 15.406 1 97.12 278 ASP B O 1
ATOM 4572 N N . GLY B 1 279 ? 8.203 4.039 14.203 1 96.25 279 GLY B N 1
ATOM 4573 C CA . GLY B 1 279 ? 7.863 3.281 13.008 1 96.25 279 GLY B CA 1
ATOM 4574 C C . GLY B 1 279 ? 9.078 2.896 12.188 1 96.25 279 GLY B C 1
ATOM 4575 O O . GLY B 1 279 ? 8.953 2.27 11.133 1 96.25 279 GLY B O 1
ATOM 4576 N N . ARG B 1 280 ? 10.273 3.309 12.57 1 97.19 280 ARG B N 1
ATOM 4577 C CA . ARG B 1 280 ? 11.562 2.91 12.031 1 97.19 280 ARG B CA 1
ATOM 4578 C C . ARG B 1 280 ? 11.844 3.617 10.711 1 97.19 280 ARG B C 1
ATOM 4580 O O . ARG B 1 280 ? 12.719 3.195 9.945 1 97.19 280 ARG B O 1
ATOM 4587 N N . LEU B 1 281 ? 11.102 4.633 10.398 1 97.31 281 LEU B N 1
ATOM 4588 C CA . LEU B 1 281 ? 11.43 5.395 9.195 1 97.31 281 LEU B CA 1
ATOM 4589 C C . LEU B 1 281 ? 12.711 6.199 9.391 1 97.31 281 LEU B C 1
ATOM 4591 O O . LEU B 1 281 ? 13.367 6.566 8.414 1 97.31 281 LEU B O 1
ATOM 4595 N N . VAL B 1 282 ? 12.969 6.555 10.625 1 97.5 282 VAL B N 1
ATOM 4596 C CA . VAL B 1 282 ? 14.234 7.176 11.016 1 97.5 282 VAL B CA 1
ATOM 4597 C C . VAL B 1 282 ? 14.789 6.477 12.25 1 97.5 282 VAL B C 1
ATOM 4599 O O . VAL B 1 282 ? 14.039 5.883 13.031 1 97.5 282 VAL B O 1
ATOM 4602 N N . LYS B 1 283 ? 16.109 6.488 12.438 1 95.25 283 LYS B N 1
ATOM 4603 C CA . LYS B 1 283 ? 16.75 5.859 13.586 1 95.25 283 LYS B CA 1
ATOM 4604 C C . LYS B 1 283 ? 16.422 6.605 14.875 1 95.25 283 LYS B C 1
ATOM 4606 O O . LYS B 1 283 ? 16.047 5.992 15.875 1 95.25 283 LYS B O 1
ATOM 4611 N N . ASP B 1 284 ? 16.531 7.938 14.805 1 97.5 284 ASP B N 1
ATOM 4612 C CA . ASP B 1 284 ? 16.219 8.828 15.922 1 97.5 284 ASP B CA 1
ATOM 4613 C C . ASP B 1 284 ? 15.484 10.07 15.438 1 97.5 284 ASP B C 1
ATOM 4615 O O . ASP B 1 284 ? 15.68 10.523 14.305 1 97.5 284 ASP B O 1
ATOM 4619 N N . PRO B 1 285 ? 14.633 10.617 16.375 1 98.38 285 PRO B N 1
ATOM 4620 C CA . PRO B 1 285 ? 13.961 11.852 15.969 1 98.38 285 PRO B CA 1
ATOM 4621 C C . PRO B 1 285 ? 14.945 12.961 15.594 1 98.38 285 PRO B C 1
ATOM 4623 O O . PRO B 1 285 ? 15.992 13.102 16.219 1 98.38 285 PRO B O 1
ATOM 4626 N N . PHE B 1 286 ? 14.609 13.688 14.57 1 98.62 286 PHE B N 1
ATOM 4627 C CA . PHE B 1 286 ? 15.414 14.852 14.195 1 98.62 286 PHE B CA 1
ATOM 4628 C C . PHE B 1 286 ? 14.977 16.078 14.984 1 98.62 286 PHE B C 1
ATOM 4630 O O . PHE B 1 286 ? 13.789 16.281 15.227 1 98.62 286 PHE B O 1
ATOM 4637 N N . PRO B 1 287 ? 15.984 16.922 15.344 1 98.56 287 PRO B N 1
ATOM 4638 C CA . PRO B 1 287 ? 15.594 18.234 15.891 1 98.56 287 PRO B CA 1
ATOM 4639 C C . PRO B 1 287 ? 14.773 19.047 14.898 1 98.56 287 PRO B C 1
ATOM 4641 O O . PRO B 1 287 ? 14.945 18.922 13.688 1 98.56 287 PRO B O 1
ATOM 4644 N N . TYR B 1 288 ? 13.93 19.891 15.453 1 98.69 288 TYR B N 1
ATOM 4645 C CA . TYR B 1 288 ? 13.008 20.719 14.688 1 98.69 288 TYR B CA 1
ATOM 4646 C C . TYR B 1 288 ? 13.742 21.438 13.562 1 98.69 288 TYR B C 1
ATOM 4648 O O . TYR B 1 288 ? 13.344 21.359 12.398 1 98.69 288 TYR B O 1
ATOM 4656 N N . GLU B 1 289 ? 14.922 22.047 13.766 1 98.56 289 GLU B N 1
ATOM 4657 C CA . GLU B 1 289 ? 15.617 22.906 12.828 1 98.56 289 GLU B CA 1
ATOM 4658 C C . GLU B 1 289 ? 16.297 22.094 11.727 1 98.56 289 GLU B C 1
ATOM 4660 O O . GLU B 1 289 ? 16.703 22.641 10.695 1 98.56 289 GLU B O 1
ATOM 4665 N N . THR B 1 290 ? 16.406 20.812 11.922 1 98.56 290 THR B N 1
ATOM 4666 C CA . THR B 1 290 ? 17 19.938 10.906 1 98.56 290 THR B CA 1
ATOM 4667 C C . THR B 1 290 ? 16.047 19.766 9.727 1 98.56 290 THR B C 1
ATOM 4669 O O . THR B 1 290 ? 16.484 19.641 8.578 1 98.56 290 THR B O 1
ATOM 4672 N N . ILE B 1 291 ? 14.711 19.812 9.992 1 98.88 291 ILE B N 1
ATOM 4673 C CA . ILE B 1 291 ? 13.727 19.484 8.977 1 98.88 291 ILE B CA 1
ATOM 4674 C C . ILE B 1 291 ? 12.922 20.719 8.594 1 98.88 291 ILE B C 1
ATOM 4676 O O . ILE B 1 291 ? 12.461 20.844 7.453 1 98.88 291 ILE B O 1
ATOM 4680 N N . VAL B 1 292 ? 12.812 21.672 9.531 1 98.88 292 VAL B N 1
ATOM 4681 C CA . VAL B 1 292 ? 11.867 22.766 9.352 1 98.88 292 VAL B CA 1
ATOM 4682 C C . VAL B 1 292 ? 12.625 24.094 9.328 1 98.88 292 VAL B C 1
ATOM 4684 O O . VAL B 1 292 ? 13.453 24.359 10.203 1 98.88 292 VAL B O 1
ATOM 4687 N N . ASN B 1 293 ? 12.422 24.859 8.336 1 98.62 293 ASN B N 1
ATOM 4688 C CA . ASN B 1 293 ? 12.75 26.281 8.336 1 98.62 293 ASN B CA 1
ATOM 4689 C C . ASN B 1 293 ? 11.508 27.141 8.516 1 98.62 293 ASN B C 1
ATOM 4691 O O . ASN B 1 293 ? 10.758 27.359 7.566 1 98.62 293 ASN B O 1
ATOM 4695 N N . ASP B 1 294 ? 11.273 27.656 9.672 1 97.56 294 ASP B N 1
ATOM 4696 C CA . ASP B 1 294 ? 10.055 28.391 10.016 1 97.56 294 ASP B CA 1
ATOM 4697 C C . ASP B 1 294 ? 10.172 29.859 9.617 1 97.56 294 ASP B C 1
ATOM 4699 O O . ASP B 1 294 ? 9.297 30.672 9.945 1 97.56 294 ASP B O 1
ATOM 4703 N N . GLY B 1 295 ? 11.258 30.266 9 1 96.25 295 GLY B N 1
ATOM 4704 C CA . GLY B 1 295 ? 11.477 31.656 8.617 1 96.25 295 GLY B CA 1
ATOM 4705 C C . GLY B 1 295 ? 10.32 32.25 7.824 1 96.25 295 GLY B C 1
ATOM 4706 O O . GLY B 1 295 ? 9.719 33.25 8.242 1 96.25 295 GLY B O 1
ATOM 4707 N N . PRO B 1 296 ? 9.984 31.594 6.777 1 96.69 296 PRO B N 1
ATOM 4708 C CA . PRO B 1 296 ? 8.898 32.094 5.938 1 96.69 296 PRO B CA 1
ATOM 4709 C C . PRO B 1 296 ? 7.578 32.25 6.695 1 96.69 296 PRO B C 1
ATOM 4711 O O . PRO B 1 296 ? 6.914 33.281 6.609 1 96.69 296 PRO B O 1
ATOM 4714 N N . ALA B 1 297 ? 7.195 31.266 7.477 1 96.75 297 ALA B N 1
ATOM 4715 C CA . ALA B 1 297 ? 5.918 31.25 8.188 1 96.75 297 ALA B CA 1
ATOM 4716 C C . ALA B 1 297 ? 5.922 32.25 9.336 1 96.75 297 ALA B C 1
ATOM 4718 O O . ALA B 1 297 ? 4.926 32.938 9.586 1 96.75 297 ALA B O 1
ATOM 4719 N N . SER B 1 298 ? 7.035 32.312 10.078 1 94.06 298 SER B N 1
ATOM 4720 C CA . SER B 1 298 ? 7.145 33.25 11.188 1 94.06 298 SER B CA 1
ATOM 4721 C C . SER B 1 298 ? 7.078 34.688 10.703 1 94.06 298 SER B C 1
ATOM 4723 O O . SER B 1 298 ? 6.492 35.562 11.367 1 94.06 298 SER B O 1
ATOM 4725 N N . ALA B 1 299 ? 7.645 34.938 9.586 1 87.81 299 ALA B N 1
ATOM 4726 C CA . ALA B 1 299 ? 7.609 36.281 9.008 1 87.81 299 ALA B CA 1
ATOM 4727 C C . ALA B 1 299 ? 6.188 36.688 8.609 1 87.81 299 ALA B C 1
ATOM 4729 O O . ALA B 1 299 ? 5.82 37.844 8.672 1 87.81 299 ALA B O 1
ATOM 4730 N N . ALA B 1 300 ? 5.453 35.75 8.18 1 84.38 300 ALA B N 1
ATOM 4731 C CA . ALA B 1 300 ? 4.066 35.969 7.77 1 84.38 300 ALA B CA 1
ATOM 4732 C C . ALA B 1 300 ? 3.209 36.406 8.953 1 84.38 300 ALA B C 1
ATOM 4734 O O . ALA B 1 300 ? 2.287 37.219 8.797 1 84.38 300 ALA B O 1
ATOM 4735 N N . ARG B 1 301 ? 3.484 35.938 10.109 1 79.75 301 ARG B N 1
ATOM 4736 C CA . ARG B 1 301 ? 2.674 36.219 11.289 1 79.75 301 ARG B CA 1
ATOM 4737 C C . ARG B 1 301 ? 3 37.594 11.844 1 79.75 301 ARG B C 1
ATOM 4739 O O . ARG B 1 301 ? 2.184 38.219 12.547 1 79.75 301 ARG B O 1
ATOM 4746 N N . SER B 1 302 ? 4.184 38.062 11.555 1 72 302 SER B N 1
ATOM 4747 C CA . SER B 1 302 ? 4.609 39.344 12.055 1 72 302 SER B CA 1
ATOM 4748 C C . SER B 1 302 ? 4.094 40.469 11.172 1 72 302 SER B C 1
ATOM 4750 O O . SER B 1 302 ? 4.199 41.656 11.523 1 72 302 SER B O 1
ATOM 4752 N N . THR B 1 303 ? 3.523 40.156 10.086 1 63.59 303 THR B N 1
ATOM 4753 C CA . THR B 1 303 ? 3.008 41.188 9.195 1 63.59 303 THR B CA 1
ATOM 4754 C C . THR B 1 303 ? 1.522 41.406 9.445 1 63.59 303 THR B C 1
ATOM 4756 O O . THR B 1 303 ? 0.779 40.469 9.75 1 63.59 303 THR B O 1
#

Secondary structure (DSSP, 8-state):
-EEEEEEES---GGGHHHHHHHHTTTTGGGTEEEEEE--SSTTHHHHHHHTTS-SEEEE-THHHHHHTTTT--EEEEEEEESS--EEEEEES--TT--GGGGTT-EEEE--TT-SHHHHHHHHHHHHTT--GGGSEEE-SS-HHHHHHHHHTT-SSEEEEEHHHHHHHHHH-TTEEEEEEHHHHS-----EEEEEEGGG--HHHHHHHHHHHHHHHHHHHHHHHS-GGGGHHHHHHH-TTS-HHHHHHHHHHHHHTTS---SSPPHHHHHHHHHHHHHTTSSSSPPPHHHHB--HHHHHHHT-/-EEEEEEES---GGGHHHHHHHHTTTTGGGTEEEEEE--SSTTHHHHHHHTTS-SEEEE-THHHHHHTTTT--EEEEEEEESS--EEEEEES--TT--GGGGTT-EEEE--TT-SHHHHHHHHHHHHTT--GGGSEEE-SS-HHHHHHHHHTT-SSEEEEEHHHHHHHHHH-TTEEEEEEHHHHS-----EEEEEEGGG--HHHHHHHHHHHHHHHHHHHHHHHS-GGGGHHHHHHH-TTS-HHHHHHHHHHHHHTTS---SSPPHHHHHHHHHHHHHTTSSSSPPPHHHHB--HHHHHHHT-